Protein AF-0000000080325104 (afdb_homodimer)

Nearest PDB structures (foldseek):
  6w4n-assembly1_F  TM=9.408E-01  e=2.023E-39  Parabacteroides distasonis
  6w4n-assembly1_B  TM=9.327E-01  e=4.659E-39  Parabacteroides distasonis
  5wdl-assembly1_D  TM=9.358E-01  e=3.458E-39  Parabacteroides distasonis ATCC 8503
  3pw3-assembly1_F  TM=9.405E-01  e=6.661E-39  Parabacteroides distasonis ATCC 8503
  3pw3-assembly1_B  TM=9.284E-01  e=1.139E-38  Parabacteroides distasonis ATCC 8503

Sequence (734 aa):
MKRLFMLAVGLGTILSAHAQENPLKTIKSNTVTAVKNQGKSGTCWNYSTTSLVESEELRKGLGEFNLSEMYIVRNIYIEKAKNYILRQGKAQFSEGGLGHDLIRGISLYGAMPQEVFQGVTGEIPDHTGLADTLKAYLDEVLKKRPVAANWLQGFEQILNQKIGNPPANFDYKGKNYTAQTFAKEVLKFDAGDYVNVTSFTHHPYYSSFILEAPDNFSNGSFYNLPLEEMVGLTKTALKDGYTVMWDADMSNENFQQKKGYAILFADTAAAKATVLNPDVREQAYSPELRQQLYENLTTEDDHLMHLIGLEQSASGKYFFKVKNSWGEVGPFKGYIEVSEPYFAINTVSLVVPKAALTKELKKKLGLMKRLFMLAVGLGTILSAHAQENPLKTIKSNTVTAVKNQGKSGTCWNYSTTSLVESEELRKGLGEFNLSEMYIVRNIYIEKAKNYILRQGKAQFSEGGLGHDLIRGISLYGAMPQEVFQGVTGEIPDHTGLADTLKAYLDEVLKKRPVAANWLQGFEQILNQKIGNPPANFDYKGKNYTAQTFAKEVLKFDAGDYVNVTSFTHHPYYSSFILEAPDNFSNGSFYNLPLEEMVGLTKTALKDGYTVMWDADMSNENFQQKKGYAILFADTAAAKATVLNPDVREQAYSPELRQQLYENLTTEDDHLMHLIGLEQSASGKYFFKVKNSWGEVGPFKGYIEVSEPYFAINTVSLVVPKAALTKELKKKLGL

Secondary structure (DSSP, 8-state):
-----------------------SEEEEE-------B--B-S-HHHHHHHHHHHHHHHHTTS----B-HHHHHHHHHHHHHHHHHHTTT-S--SS---HHHHHHHHHHH---BTTT---TTTTS-B-TTHHHHHHHHHHHHTTSSSPPTTHHHHHHHHHHHHT----S-EEETTEEE-HHHIIIIIS---GGGEEEEE--TTS-TTSEEE---TT-TT--EEEE--HHHHHHHHHHHHHTT--EEEEE---STTEEGGGTEE--BSSHHHHT-SS--TT--B----HHHHHHHHHTTSS---EEEEEEEEEE-TT--EEEEEE-SB-S-TTTTTEEEEEHHHHHHHEEEEEEEGGGS-HHHHHHHT-/-----------------------SEEEEE-------B--B-S-HHHHHHHHHHHHHHHHTTS----B-HHHHHHHHHHHHHHHHHHTTT-S--SS---HHHHHHHHHHH---BTTT---TTTTS-B-TTHHHHHHHHHHHHTTSSSPPTTHHHHHHHHHHHHT----S-EEETTEEE-HHHIIIIIS---GGGEEEEE--TTS-TTSEEE---TT-TT--EEEE--HHHHHHHHHHHHHTT--EEEEE---STTEEGGGTEE--BSSHHHHT-SS--TTS-B----HHHHHHHHHTTSS---EEEEEEEEEE-TT--EEEEEE-SB-S-TTTTTEEEEEHHHHHHHEEEEEEEGGGS-HHHHHHHT-

Solvent-accessible surface area (backbone atoms only — not comparable to full-atom values): 39541 Å² total; per-residue (Å²): 132,87,79,79,80,77,80,81,79,78,81,75,77,73,76,70,74,73,72,76,76,74,80,53,44,79,74,31,77,44,75,65,69,79,72,42,37,46,57,54,39,60,43,40,19,43,54,16,33,49,48,39,52,34,21,51,31,42,71,70,66,70,45,88,60,58,67,21,58,49,59,47,51,54,52,47,52,51,51,42,47,54,48,22,57,50,15,69,67,44,42,44,81,63,61,52,52,40,46,67,54,44,46,48,37,36,66,75,58,20,42,51,46,29,90,75,32,44,40,67,60,34,82,50,35,67,45,79,62,45,51,58,52,53,48,51,54,49,56,58,48,67,75,44,80,61,34,61,90,58,53,62,58,57,54,48,50,53,42,36,71,64,41,38,75,76,67,74,58,47,77,57,98,89,39,81,32,35,30,50,53,34,24,47,74,65,63,57,61,57,57,82,47,47,43,39,36,31,59,56,76,94,49,66,65,56,36,69,45,63,57,68,37,50,40,41,64,85,56,55,61,25,38,20,34,53,57,69,54,49,53,48,49,51,53,50,20,22,67,73,59,37,52,30,24,38,28,22,36,58,86,52,88,42,53,29,55,73,65,22,38,24,45,37,58,62,44,76,69,63,71,67,45,83,72,74,62,85,78,57,66,56,45,87,77,48,66,66,55,37,38,52,33,41,74,23,58,68,39,44,84,74,43,35,25,24,37,32,20,36,28,27,34,92,87,64,48,50,26,37,35,29,43,40,47,75,24,68,42,39,80,51,52,16,28,32,39,30,25,53,51,30,48,67,52,26,52,57,37,33,41,36,49,45,84,57,52,51,72,66,56,29,57,60,60,72,99,134,83,83,79,81,80,79,81,80,78,79,74,76,74,75,70,74,71,72,75,76,74,81,54,45,78,76,31,77,45,75,63,69,80,72,42,39,47,57,53,39,60,44,40,20,44,54,16,33,49,48,39,52,35,20,51,30,43,71,71,68,70,44,88,62,58,67,23,57,49,60,47,52,54,52,48,52,51,52,42,47,54,48,21,56,51,14,70,66,43,42,44,79,64,59,53,51,40,45,65,55,42,46,48,35,36,65,75,56,20,42,51,45,30,90,77,33,42,40,68,60,34,82,49,35,66,45,80,64,46,51,60,52,54,48,51,52,51,56,57,49,66,72,43,82,61,34,62,91,57,51,62,57,58,52,47,50,52,41,35,71,65,40,38,75,75,68,74,61,47,76,58,98,90,39,82,30,35,31,48,52,33,24,48,73,64,64,58,62,55,56,83,48,46,42,40,37,31,59,53,75,93,48,66,64,56,34,69,44,63,58,71,37,50,42,40,63,83,55,56,60,26,38,21,32,55,56,69,54,48,54,49,49,52,53,52,20,24,67,72,57,38,52,31,24,36,29,22,35,58,87,51,88,44,52,30,54,73,64,22,36,24,46,39,57,61,44,72,70,63,71,68,44,83,72,73,61,87,79,58,67,57,45,86,78,48,64,66,58,35,38,51,34,40,76,25,58,67,38,43,85,73,42,35,25,24,38,34,19,34,27,26,34,93,87,61,48,50,26,36,33,30,43,41,47,74,23,69,43,38,78,53,52,16,28,32,39,30,25,53,52,30,48,65,53,24,52,56,36,34,39,35,48,45,84,58,52,51,72,67,56,29,57,60,61,73,98

Structure (mmCIF, N/CA/C/O backbone):
data_AF-0000000080325104-model_v1
#
loop_
_entity.id
_entity.type
_entity.pdbx_description
1 polymer Aminopeptidase
#
loop_
_atom_site.group_PDB
_atom_site.id
_atom_site.type_symbol
_atom_site.label_atom_id
_atom_site.label_alt_id
_atom_site.label_comp_id
_atom_site.label_asym_id
_atom_site.label_entity_id
_atom_site.label_seq_id
_atom_site.pdbx_PDB_ins_code
_atom_site.Cartn_x
_atom_site.Cartn_y
_atom_site.Cartn_z
_atom_site.occupancy
_atom_site.B_iso_or_equiv
_atom_site.auth_seq_id
_atom_site.auth_comp_id
_atom_site.auth_asym_id
_atom_site.auth_atom_id
_atom_site.pdbx_PDB_model_num
ATOM 1 N N . MET A 1 1 ? 14.203 89.25 2.984 1 21.77 1 MET A N 1
ATOM 2 C CA . MET A 1 1 ? 12.883 88.625 3.004 1 21.77 1 MET A CA 1
ATOM 3 C C . MET A 1 1 ? 12.953 87.188 3.518 1 21.77 1 MET A C 1
ATOM 5 O O . MET A 1 1 ? 13.453 86.312 2.826 1 21.77 1 MET A O 1
ATOM 9 N N . LYS A 1 2 ? 13.188 87.125 4.836 1 30.17 2 LYS A N 1
ATOM 10 C CA . LYS A 1 2 ? 13.305 85.938 5.664 1 30.17 2 LYS A CA 1
ATOM 11 C C . LYS A 1 2 ? 12.117 85 5.453 1 30.17 2 LYS A C 1
ATOM 13 O O . LYS A 1 2 ? 10.977 85.375 5.766 1 30.17 2 LYS A O 1
ATOM 18 N N . ARG A 1 3 ? 12.07 84.125 4.348 1 36.44 3 ARG A N 1
ATOM 19 C CA . ARG A 1 3 ? 11.008 83.188 3.986 1 36.44 3 ARG A CA 1
ATOM 20 C C . ARG A 1 3 ? 10.656 82.312 5.16 1 36.44 3 ARG A C 1
ATOM 22 O O . ARG A 1 3 ? 11.539 81.75 5.793 1 36.44 3 ARG A O 1
ATOM 29 N N . LEU A 1 4 ? 9.539 82.5 5.883 1 31.44 4 LEU A N 1
ATOM 30 C CA . LEU A 1 4 ? 8.875 81.75 6.949 1 31.44 4 LEU A CA 1
ATOM 31 C C . LEU A 1 4 ? 8.57 80.375 6.504 1 31.44 4 LEU A C 1
ATOM 33 O O . LEU A 1 4 ? 7.836 80.125 5.535 1 31.44 4 LEU A O 1
ATOM 37 N N . PHE A 1 5 ? 9.398 79.375 6.77 1 39.09 5 PHE A N 1
ATOM 38 C CA . PHE A 1 5 ? 9.234 77.938 6.48 1 39.09 5 PHE A CA 1
ATOM 39 C C . PHE A 1 5 ? 8.117 77.375 7.328 1 39.09 5 PHE A C 1
ATOM 41 O O . PHE A 1 5 ? 8.172 77.375 8.562 1 39.09 5 PHE A O 1
ATOM 48 N N . MET A 1 6 ? 6.887 77.438 6.977 1 37.75 6 MET A N 1
ATOM 49 C CA . MET A 1 6 ? 5.734 76.75 7.574 1 37.75 6 MET A CA 1
ATOM 50 C C . MET A 1 6 ? 5.953 75.25 7.637 1 37.75 6 MET A C 1
ATOM 52 O O . MET A 1 6 ? 6.176 74.625 6.613 1 37.75 6 MET A O 1
ATOM 56 N N . LEU A 1 7 ? 6.332 74.75 8.75 1 39.69 7 LEU A N 1
ATOM 57 C CA . LEU A 1 7 ? 6.461 73.312 9.086 1 39.69 7 LEU A CA 1
ATOM 58 C C . LEU A 1 7 ? 5.098 72.625 9.109 1 39.69 7 LEU A C 1
ATOM 60 O O . LEU A 1 7 ? 4.234 73 9.914 1 39.69 7 LEU A O 1
ATOM 64 N N . ALA A 1 8 ? 4.465 72.125 8.008 1 43.66 8 ALA A N 1
ATOM 65 C CA . ALA A 1 8 ? 3.281 71.312 7.922 1 43.66 8 ALA A CA 1
ATOM 66 C C . ALA A 1 8 ? 3.469 70 8.727 1 43.66 8 ALA A C 1
ATOM 68 O O . ALA A 1 8 ? 4.371 69.188 8.445 1 43.66 8 ALA A O 1
ATOM 69 N N . VAL A 1 9 ? 3.049 69.938 9.984 1 39.88 9 VAL A N 1
ATOM 70 C CA . VAL A 1 9 ? 2.994 68.75 10.82 1 39.88 9 VAL A CA 1
ATOM 71 C C . VAL A 1 9 ? 1.982 67.75 10.242 1 39.88 9 VAL A C 1
ATOM 73 O O . VAL A 1 9 ? 0.79 68.062 10.156 1 39.88 9 VAL A O 1
ATOM 76 N N . GLY A 1 10 ? 2.24 66.875 9.273 1 39.75 10 GLY A N 1
ATOM 77 C CA . GLY A 1 10 ? 1.418 65.812 8.773 1 39.75 10 GLY A CA 1
ATOM 78 C C . GLY A 1 10 ? 0.992 64.812 9.859 1 39.75 10 GLY A C 1
ATOM 79 O O . GLY A 1 10 ? 1.835 64.25 10.531 1 39.75 10 GLY A O 1
ATOM 80 N N . LEU A 1 11 ? -0.179 65.062 10.57 1 40.5 11 LEU A N 1
ATOM 81 C CA . LEU A 1 11 ? -0.795 64.125 11.484 1 40.5 11 LEU A CA 1
ATOM 82 C C . LEU A 1 11 ? -1.03 62.781 10.797 1 40.5 11 LEU A C 1
ATOM 84 O O . LEU A 1 11 ? -1.838 62.688 9.867 1 40.5 11 LEU A O 1
ATOM 88 N N . GLY A 1 12 ? -0.079 61.906 10.711 1 38.84 12 GLY A N 1
ATOM 89 C CA . GLY A 1 12 ? -0.267 60.5 10.312 1 38.84 12 GLY A CA 1
ATOM 90 C C . GLY A 1 12 ? -1.29 59.781 11.156 1 38.84 12 GLY A C 1
ATOM 91 O O . GLY A 1 12 ? -1.132 59.688 12.375 1 38.84 12 GLY A O 1
ATOM 92 N N . THR A 1 13 ? -2.562 59.875 10.883 1 38.94 13 THR A N 1
ATOM 93 C CA . THR A 1 13 ? -3.539 58.969 11.484 1 38.94 13 THR A CA 1
ATOM 94 C C . THR A 1 13 ? -3.074 57.531 11.383 1 38.94 13 THR A C 1
ATOM 96 O O . THR A 1 13 ? -2.867 57 10.281 1 38.94 13 THR A O 1
ATOM 99 N N . ILE A 1 14 ? -2.4 57.031 12.328 1 39.03 14 ILE A N 1
ATOM 100 C CA . ILE A 1 14 ? -2.172 55.594 12.445 1 39.03 14 ILE A CA 1
ATOM 101 C C . ILE A 1 14 ? -3.512 54.844 12.484 1 39.03 14 ILE A C 1
ATOM 103 O O . ILE A 1 14 ? -4.297 55.031 13.422 1 39.03 14 ILE A O 1
ATOM 107 N N . LEU A 1 15 ? -4.195 54.625 11.438 1 40.31 15 LEU A N 1
ATOM 108 C CA . LEU A 1 15 ? -5.219 53.562 11.453 1 40.31 15 LEU A CA 1
ATOM 109 C C . LEU A 1 15 ? -4.746 52.344 12.234 1 40.31 15 LEU A C 1
ATOM 111 O O . LEU A 1 15 ? -3.865 51.625 11.773 1 40.31 15 LEU A O 1
ATOM 115 N N . SER A 1 16 ? -4.828 52.469 13.508 1 37.59 16 SER A N 1
ATOM 116 C CA . SER A 1 16 ? -4.68 51.188 14.227 1 37.59 16 SER A CA 1
ATOM 117 C C . SER A 1 16 ? -5.57 50.125 13.633 1 37.59 16 SER A C 1
ATOM 119 O O . SER A 1 16 ? -6.793 50.25 13.586 1 37.59 16 SER A O 1
ATOM 121 N N . ALA A 1 17 ? -5.195 49.438 12.688 1 44.59 17 ALA A N 1
ATOM 122 C CA . ALA A 1 17 ? -5.871 48.156 12.359 1 44.59 17 ALA A CA 1
ATOM 123 C C . ALA A 1 17 ? -6.32 47.438 13.625 1 44.59 17 ALA A C 1
ATOM 125 O O . ALA A 1 17 ? -5.488 47 14.422 1 44.59 17 ALA A O 1
ATOM 126 N N . HIS A 1 18 ? -7.445 47.812 14.258 1 43.34 18 HIS A N 1
ATOM 127 C CA . HIS A 1 18 ? -8.023 47 15.336 1 43.34 18 HIS A CA 1
ATOM 128 C C . HIS A 1 18 ? -7.934 45.5 15.031 1 43.34 18 HIS A C 1
ATOM 130 O O . HIS A 1 18 ? -8.406 45.062 13.984 1 43.34 18 HIS A O 1
ATOM 136 N N . ALA A 1 19 ? -6.895 44.875 15.469 1 50.25 19 ALA A N 1
ATOM 137 C CA . ALA A 1 19 ? -6.863 43.438 15.469 1 50.25 19 ALA A CA 1
ATOM 138 C C . ALA A 1 19 ? -8.242 42.844 15.773 1 50.25 19 ALA A C 1
ATOM 140 O O . ALA A 1 19 ? -8.867 43.188 16.781 1 50.25 19 ALA A O 1
ATOM 141 N N . GLN A 1 20 ? -9.094 42.531 14.852 1 58.25 20 GLN A N 1
ATOM 142 C CA . GLN A 1 20 ? -10.375 41.875 15.094 1 58.25 20 GLN A CA 1
ATOM 143 C C . GLN A 1 20 ? -10.281 40.906 16.266 1 58.25 20 GLN A C 1
ATOM 145 O O . GLN A 1 20 ? -9.367 40.094 16.312 1 58.25 20 GLN A O 1
ATOM 150 N N . GLU A 1 21 ? -10.836 41.281 17.422 1 68.12 21 GLU A N 1
ATOM 151 C CA . GLU A 1 21 ? -10.914 40.375 18.578 1 68.12 21 GLU A CA 1
ATOM 152 C C . GLU A 1 21 ? -11.625 39.094 18.234 1 68.12 21 GLU A C 1
ATOM 154 O O . GLU A 1 21 ? -12.648 39.094 17.547 1 68.12 21 GLU A O 1
ATOM 159 N N . ASN A 1 22 ? -10.977 37.906 18.422 1 79.25 22 ASN A N 1
ATOM 160 C CA . ASN A 1 22 ? -11.586 36.594 18.25 1 79.25 22 ASN A CA 1
ATOM 161 C C . ASN A 1 22 ? -12.719 36.375 19.25 1 79.25 22 ASN A C 1
ATOM 163 O O . ASN A 1 22 ? -12.492 36.344 20.453 1 79.25 22 ASN A O 1
ATOM 167 N N . PRO A 1 23 ? -13.945 36.344 18.75 1 90.06 23 PRO A N 1
ATOM 168 C CA . PRO A 1 23 ? -15.102 36.219 19.641 1 90.06 23 PRO A CA 1
ATOM 169 C C . PRO A 1 23 ? -15.18 34.844 20.297 1 90.06 23 PRO A C 1
ATOM 171 O O . PRO A 1 23 ? -16.062 34.594 21.125 1 90.06 23 PRO A O 1
ATOM 174 N N . LEU A 1 24 ? -14.297 33.938 20.016 1 96.06 24 LEU A N 1
ATOM 175 C CA . LEU A 1 24 ? -14.336 32.594 20.562 1 96.06 24 LEU A CA 1
ATOM 176 C C . LEU A 1 24 ? -13.68 32.531 21.938 1 96.06 24 LEU A C 1
ATOM 178 O O . LEU A 1 24 ? -12.664 33.188 22.172 1 96.06 24 LEU A O 1
ATOM 182 N N . LYS A 1 25 ? -14.297 31.781 22.781 1 96.75 25 LYS A N 1
ATOM 183 C CA . LYS A 1 25 ? -13.688 31.5 24.078 1 96.75 25 LYS A CA 1
ATOM 184 C C . LYS A 1 25 ? -12.703 30.328 23.984 1 96.75 25 LYS A C 1
ATOM 186 O O . LYS A 1 25 ? -13.062 29.25 23.516 1 96.75 25 LYS A O 1
ATOM 191 N N . THR A 1 26 ? -11.523 30.516 24.5 1 97.5 26 THR A N 1
ATOM 192 C CA . THR A 1 26 ? -10.508 29.469 24.438 1 97.5 26 THR A CA 1
ATOM 193 C C . THR A 1 26 ? -10.766 28.422 25.516 1 97.5 26 THR A C 1
ATOM 195 O O . THR A 1 26 ? -10.875 28.75 26.703 1 97.5 26 THR A O 1
ATOM 198 N N . ILE A 1 27 ? -10.93 27.219 25.141 1 97.88 27 ILE A N 1
ATOM 199 C CA . ILE A 1 27 ? -11.008 26.094 26.078 1 97.88 27 ILE A CA 1
ATOM 200 C C . ILE A 1 27 ? -9.609 25.578 26.375 1 97.88 27 ILE A C 1
ATOM 202 O O . ILE A 1 27 ? -9.25 25.375 27.531 1 97.88 27 ILE A O 1
ATOM 206 N N . LYS A 1 28 ? -8.844 25.328 25.391 1 98.31 28 LYS A N 1
ATOM 207 C CA . LYS A 1 28 ? -7.461 24.875 25.484 1 98.31 28 LYS A CA 1
ATOM 208 C C . LYS A 1 28 ? -6.629 25.375 24.312 1 98.31 28 LYS A C 1
ATOM 210 O O . LYS A 1 28 ? -7.09 25.359 23.172 1 98.31 28 LYS A O 1
ATOM 215 N N . SER A 1 29 ? -5.504 25.891 24.562 1 98.06 29 SER A N 1
ATOM 216 C CA . SER A 1 29 ? -4.477 26.25 23.594 1 98.06 29 SER A CA 1
ATOM 217 C C . SER A 1 29 ? -3.137 25.609 23.953 1 98.06 29 SER A C 1
ATOM 219 O O . SER A 1 29 ? -2.49 26 24.922 1 98.06 29 SER A O 1
ATOM 221 N N . ASN A 1 30 ? -2.781 24.641 23.188 1 98.69 30 ASN A N 1
ATOM 222 C CA . ASN A 1 30 ? -1.56 23.906 23.5 1 98.69 30 ASN A CA 1
ATOM 223 C C . ASN A 1 30 ? -0.328 24.609 22.922 1 98.69 30 ASN A C 1
ATOM 225 O O . ASN A 1 30 ? -0.425 25.359 21.953 1 98.69 30 ASN A O 1
ATOM 229 N N . THR A 1 31 ? 0.782 24.438 23.547 1 97.31 31 THR A N 1
ATOM 230 C CA . THR A 1 31 ? 2.025 25.078 23.141 1 97.31 31 THR A CA 1
ATOM 231 C C . THR A 1 31 ? 2.508 24.516 21.797 1 97.31 31 THR A C 1
ATOM 233 O O . THR A 1 31 ? 2.514 23.312 21.594 1 97.31 31 THR A O 1
ATOM 236 N N . VAL A 1 32 ? 2.844 25.406 20.906 1 98 32 VAL A N 1
ATOM 237 C CA . VAL A 1 32 ? 3.361 25.047 19.578 1 98 32 VAL A CA 1
ATOM 238 C C . VAL A 1 32 ? 4.523 25.969 19.219 1 98 32 VAL A C 1
ATOM 240 O O . VAL A 1 32 ? 4.699 27.016 19.828 1 98 32 VAL A O 1
ATOM 243 N N . THR A 1 33 ? 5.309 25.547 18.344 1 98 33 THR A N 1
ATOM 244 C CA . THR A 1 33 ? 6.383 26.375 17.812 1 98 33 THR A CA 1
ATOM 245 C C . THR A 1 33 ? 5.836 27.391 16.812 1 98 33 THR A C 1
ATOM 247 O O . THR A 1 33 ? 4.645 27.391 16.5 1 98 33 THR A O 1
ATOM 250 N N . ALA A 1 34 ? 6.648 28.234 16.344 1 96.75 34 ALA A N 1
ATOM 251 C CA . ALA A 1 34 ? 6.254 29.375 15.516 1 96.75 34 ALA A CA 1
ATOM 252 C C . ALA A 1 34 ? 5.602 28.906 14.211 1 96.75 34 ALA A C 1
ATOM 254 O O . ALA A 1 34 ? 5.895 27.812 13.719 1 96.75 34 ALA A O 1
ATOM 255 N N . VAL A 1 35 ? 4.73 29.734 13.664 1 98.06 35 VAL A N 1
ATOM 256 C CA . VAL A 1 35 ? 4.152 29.5 12.344 1 98.06 35 VAL A CA 1
ATOM 257 C C . VAL A 1 35 ? 5.254 29.547 11.289 1 98.06 35 VAL A C 1
ATOM 259 O O . VAL A 1 35 ? 6.086 30.453 11.273 1 98.06 35 VAL A O 1
ATOM 262 N N . LYS A 1 36 ? 5.219 28.531 10.492 1 96.38 36 LYS A N 1
ATOM 263 C CA . LYS A 1 36 ? 6.215 28.422 9.422 1 96.38 36 LYS A CA 1
ATOM 264 C C . LYS A 1 36 ? 5.578 28.656 8.055 1 96.38 36 LYS A C 1
ATOM 266 O O . LYS A 1 36 ? 4.359 28.812 7.949 1 96.38 36 LYS A O 1
ATOM 271 N N . ASN A 1 37 ? 6.402 28.812 7.059 1 96.94 37 ASN A N 1
ATOM 272 C CA . ASN A 1 37 ? 5.957 29.031 5.688 1 96.94 37 ASN A CA 1
ATOM 273 C C . ASN A 1 37 ? 6.547 28 4.73 1 96.94 37 ASN A C 1
ATOM 275 O O . ASN A 1 37 ? 7.746 28.031 4.445 1 96.94 37 ASN A O 1
ATOM 279 N N . GLN A 1 38 ? 5.703 27.141 4.117 1 96.75 38 GLN A N 1
ATOM 280 C CA . GLN A 1 38 ? 6.152 26.062 3.256 1 96.75 38 GLN A CA 1
ATOM 281 C C . GLN A 1 38 ? 6.492 26.562 1.858 1 96.75 38 GLN A C 1
ATOM 283 O O . GLN A 1 38 ? 7.016 25.812 1.03 1 96.75 38 GLN A O 1
ATOM 288 N N . GLY A 1 39 ? 6.184 27.844 1.626 1 95.75 39 GLY A N 1
ATOM 289 C CA . GLY A 1 39 ? 6.539 28.438 0.342 1 95.75 39 GLY A CA 1
ATOM 290 C C . GLY A 1 39 ? 5.918 27.703 -0.836 1 95.75 39 GLY A C 1
ATOM 291 O O . GLY A 1 39 ? 4.758 27.297 -0.776 1 95.75 39 GLY A O 1
ATOM 292 N N . LYS A 1 40 ? 6.676 27.75 -1.918 1 95.12 40 LYS A N 1
ATOM 293 C CA . LYS A 1 40 ? 6.211 27.062 -3.123 1 95.12 40 LYS A CA 1
ATOM 294 C C . LYS A 1 40 ? 6.66 25.609 -3.137 1 95.12 40 LYS A C 1
ATOM 296 O O . LYS A 1 40 ? 7.438 25.203 -4.004 1 95.12 40 LYS A O 1
ATOM 301 N N . SER A 1 41 ? 6.188 24.906 -2.172 1 94.81 41 SER A N 1
ATOM 302 C CA . SER A 1 41 ? 6.473 23.469 -2.055 1 94.81 41 SER A CA 1
ATOM 303 C C . SER A 1 41 ? 5.219 22.688 -1.671 1 94.81 41 SER A C 1
ATOM 305 O O . SER A 1 41 ? 4.422 23.156 -0.853 1 94.81 41 SER A O 1
ATOM 307 N N . GLY A 1 42 ? 4.891 21.672 -2.359 1 95.56 42 GLY A N 1
ATOM 308 C CA . GLY A 1 42 ? 3.771 20.797 -2.039 1 95.56 42 GLY A CA 1
ATOM 309 C C . GLY A 1 42 ? 4.051 19.875 -0.87 1 95.56 42 GLY A C 1
ATOM 310 O O . GLY A 1 42 ? 3.797 18.672 -0.949 1 95.56 42 GLY A O 1
ATOM 311 N N . THR A 1 43 ? 4.691 20.438 0.229 1 97.31 43 THR A N 1
ATOM 312 C CA . THR A 1 43 ? 5.152 19.594 1.329 1 97.31 43 THR A CA 1
ATOM 313 C C . THR A 1 43 ? 4.43 19.969 2.625 1 97.31 43 THR A C 1
ATOM 315 O O . THR A 1 43 ? 5.027 19.922 3.703 1 97.31 43 THR A O 1
ATOM 318 N N . CYS A 1 44 ? 3.154 20.344 2.566 1 98.12 44 CYS A N 1
ATOM 319 C CA . CYS A 1 44 ? 2.344 20.641 3.742 1 98.12 44 CYS A CA 1
ATOM 320 C C . CYS A 1 44 ? 2.33 19.469 4.711 1 98.12 44 CYS A C 1
ATOM 322 O O . CYS A 1 44 ? 2.254 19.656 5.926 1 98.12 44 CYS A O 1
ATOM 324 N N . TRP A 1 45 ? 2.414 18.234 4.188 1 98.62 45 TRP A N 1
ATOM 325 C CA . TRP A 1 45 ? 2.453 17.031 5.004 1 98.62 45 TRP A CA 1
ATOM 326 C C . TRP A 1 45 ? 3.666 17.047 5.93 1 98.62 45 TRP A C 1
ATOM 328 O O . TRP A 1 45 ? 3.574 16.625 7.09 1 98.62 45 TRP A O 1
ATOM 338 N N . ASN A 1 46 ? 4.707 17.562 5.453 1 98.31 46 ASN A N 1
ATOM 339 C CA . ASN A 1 46 ? 5.957 17.641 6.203 1 98.31 46 ASN A CA 1
ATOM 340 C C . ASN A 1 46 ? 5.91 18.734 7.266 1 98.31 46 ASN A C 1
ATOM 342 O O . ASN A 1 46 ? 6.281 18.516 8.414 1 98.31 46 ASN A O 1
ATOM 346 N N . TYR A 1 47 ? 5.406 19.922 6.965 1 98.44 47 TYR A N 1
ATOM 347 C CA . TYR A 1 47 ? 5.363 21.047 7.887 1 98.44 47 TYR A CA 1
ATOM 348 C C . TYR A 1 47 ? 4.375 20.781 9.023 1 98.44 47 TYR A C 1
ATOM 350 O O . TYR A 1 47 ? 4.672 21.062 10.188 1 98.44 47 TYR A O 1
ATOM 358 N N . SER A 1 48 ? 3.266 20.266 8.672 1 98.81 48 SER A N 1
ATOM 359 C CA . SER A 1 48 ? 2.23 20.016 9.672 1 98.81 48 SER A CA 1
ATOM 360 C C . SER A 1 48 ? 2.674 18.953 10.672 1 98.81 48 SER A C 1
ATOM 362 O O . SER A 1 48 ? 2.531 19.141 11.883 1 98.81 48 SER A O 1
ATOM 364 N N . THR A 1 49 ? 3.229 17.891 10.18 1 98.88 49 THR A N 1
ATOM 365 C CA . THR A 1 49 ? 3.59 16.797 11.07 1 98.88 49 THR A CA 1
ATOM 366 C C . THR A 1 49 ? 4.863 17.125 11.844 1 98.88 49 THR A C 1
ATOM 368 O O . THR A 1 49 ? 5.02 16.719 12.992 1 98.88 49 THR A O 1
ATOM 371 N N . THR A 1 50 ? 5.777 17.875 11.234 1 98.81 50 THR A N 1
ATOM 372 C CA . THR A 1 50 ? 6.91 18.391 11.992 1 98.81 50 THR A CA 1
ATOM 373 C C . THR A 1 50 ? 6.434 19.25 13.164 1 98.81 50 THR A C 1
ATOM 375 O O . THR A 1 50 ? 6.934 19.109 14.281 1 98.81 50 THR A O 1
ATOM 378 N N . SER A 1 51 ? 5.465 20.109 12.875 1 98.88 51 SER A N 1
ATOM 379 C CA . SER A 1 51 ? 4.867 20.938 13.922 1 98.88 51 SER A CA 1
ATOM 380 C C . SER A 1 51 ? 4.305 20.062 15.047 1 98.88 51 SER A C 1
ATOM 382 O O . SER A 1 51 ? 4.477 20.391 16.219 1 98.88 51 SER A O 1
ATOM 384 N N . LEU A 1 52 ? 3.67 18.984 14.734 1 98.94 52 LEU A N 1
ATOM 385 C CA . LEU A 1 52 ? 3.143 18.031 15.719 1 98.94 52 LEU A CA 1
ATOM 386 C C . LEU A 1 52 ? 4.262 17.469 16.578 1 98.94 52 LEU A C 1
ATOM 388 O O . LEU A 1 52 ? 4.156 17.453 17.812 1 98.94 52 LEU A O 1
ATOM 392 N N . VAL A 1 53 ? 5.348 17.016 15.938 1 98.88 53 VAL A N 1
ATOM 393 C CA . VAL A 1 53 ? 6.465 16.406 16.656 1 98.88 53 VAL A CA 1
ATOM 394 C C . VAL A 1 53 ? 7.105 17.438 17.578 1 98.88 53 VAL A C 1
ATOM 396 O O . VAL A 1 53 ? 7.383 17.125 18.75 1 98.88 53 VAL A O 1
ATOM 399 N N . GLU A 1 54 ? 7.285 18.672 17.094 1 98.88 54 GLU A N 1
ATOM 400 C CA . GLU A 1 54 ? 7.852 19.734 17.922 1 98.88 54 GLU A CA 1
ATOM 401 C C . GLU A 1 54 ? 6.965 20.016 19.141 1 98.88 54 GLU A C 1
ATOM 403 O O . GLU A 1 54 ? 7.465 20.234 20.234 1 98.88 54 GLU A O 1
ATOM 408 N N . SER A 1 55 ? 5.699 20.031 18.891 1 98.75 55 SER A N 1
ATOM 409 C CA . SER A 1 55 ? 4.77 20.266 19.984 1 98.75 55 SER A CA 1
ATOM 410 C C . SER A 1 55 ? 4.828 19.141 21.016 1 98.75 55 SER A C 1
ATOM 412 O O . SER A 1 55 ? 4.711 19.391 22.219 1 98.75 55 SER A O 1
ATOM 414 N N . GLU A 1 56 ? 4.938 17.891 20.562 1 98.38 56 GLU A N 1
ATOM 415 C CA . GLU A 1 56 ? 5.07 16.766 21.484 1 98.38 56 GLU A CA 1
ATOM 416 C C . GLU A 1 56 ? 6.34 16.891 22.328 1 98.38 56 GLU A C 1
ATOM 418 O O . GLU A 1 56 ? 6.336 16.562 23.516 1 98.38 56 GLU A O 1
ATOM 423 N N . GLU A 1 57 ? 7.414 17.391 21.719 1 98.06 57 GLU A N 1
ATOM 424 C CA . GLU A 1 57 ? 8.656 17.609 22.453 1 98.06 57 GLU A CA 1
ATOM 425 C C . GLU A 1 57 ? 8.484 18.672 23.531 1 98.06 57 GLU A C 1
ATOM 427 O O . GLU A 1 57 ? 8.992 18.531 24.641 1 98.06 57 GLU A O 1
ATOM 432 N N . LEU A 1 58 ? 7.793 19.719 23.156 1 98.19 58 LEU A N 1
ATOM 433 C CA . LEU A 1 58 ? 7.469 20.766 24.125 1 98.19 58 LEU A CA 1
ATOM 434 C C . LEU A 1 58 ? 6.641 20.203 25.266 1 98.19 58 LEU A C 1
ATOM 436 O O . LEU A 1 58 ? 6.941 20.453 26.438 1 98.19 58 LEU A O 1
ATOM 440 N N . ARG A 1 59 ? 5.68 19.438 24.922 1 97.94 59 ARG A N 1
ATOM 441 C CA . ARG A 1 59 ? 4.766 18.891 25.922 1 97.94 59 ARG A CA 1
ATOM 442 C C . ARG A 1 59 ? 5.508 17.984 26.891 1 97.94 59 ARG A C 1
ATOM 444 O O . ARG A 1 59 ? 5.203 17.969 28.094 1 97.94 59 ARG A O 1
ATOM 451 N N . LYS A 1 60 ? 6.508 17.281 26.391 1 97.19 60 LYS A N 1
ATOM 452 C CA . LYS A 1 60 ? 7.277 16.328 27.203 1 97.19 60 LYS A CA 1
ATOM 453 C C . LYS A 1 60 ? 8.359 17.047 28 1 97.19 60 LYS A C 1
ATOM 455 O O . LYS A 1 60 ? 9.078 16.422 28.781 1 97.19 60 LYS A O 1
ATOM 460 N N . GLY A 1 61 ? 8.516 18.297 27.766 1 97.31 61 GLY A N 1
ATOM 461 C CA . GLY A 1 61 ? 9.508 19.078 28.5 1 97.31 61 GLY A CA 1
ATOM 462 C C . GLY A 1 61 ? 10.922 18.875 27.969 1 97.31 61 GLY A C 1
ATOM 463 O O . GLY A 1 61 ? 11.891 19.094 28.703 1 97.31 61 GLY A O 1
ATOM 464 N N . LEU A 1 62 ? 11.016 18.484 26.703 1 96.88 62 LEU A N 1
ATOM 465 C CA . LEU A 1 62 ? 12.328 18.172 26.156 1 96.88 62 LEU A CA 1
ATOM 466 C C . LEU A 1 62 ? 12.961 19.406 25.516 1 96.88 62 LEU A C 1
ATOM 468 O O . LEU A 1 62 ? 14.148 19.406 25.188 1 96.88 62 LEU A O 1
ATOM 472 N N . GLY A 1 63 ? 12.164 20.484 25.406 1 95.69 63 GLY A N 1
ATOM 473 C CA . GLY A 1 63 ? 12.664 21.734 24.859 1 95.69 63 GLY A CA 1
ATOM 474 C C . GLY A 1 63 ? 11.969 22.125 23.562 1 95.69 63 GLY A C 1
ATOM 475 O O . GLY A 1 63 ? 11.102 21.406 23.078 1 95.69 63 GLY A O 1
ATOM 476 N N . G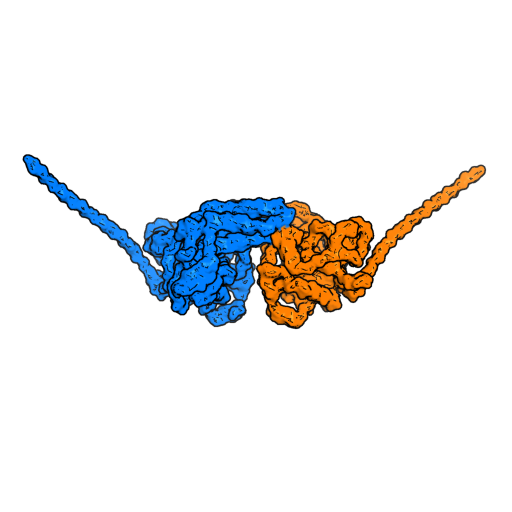LU A 1 64 ? 12.305 23.312 23.141 1 97.38 64 GLU A N 1
ATOM 477 C CA . GLU A 1 64 ? 11.781 23.844 21.891 1 97.38 64 GLU A CA 1
ATOM 478 C C . GLU A 1 64 ? 12.711 23.516 20.719 1 97.38 64 GLU A C 1
ATOM 480 O O . GLU A 1 64 ? 13.914 23.812 20.781 1 97.38 64 GLU A O 1
ATOM 485 N N . PHE A 1 65 ? 12.18 22.891 19.797 1 98 65 PHE A N 1
ATOM 486 C CA . PHE A 1 65 ? 12.969 22.516 18.625 1 98 65 PHE A CA 1
ATOM 487 C C . PHE A 1 65 ? 12.445 23.188 17.375 1 98 65 PHE A C 1
ATOM 489 O O . PHE A 1 65 ? 11.25 23.484 17.266 1 98 65 PHE A O 1
ATOM 496 N N . ASN A 1 66 ? 13.297 23.531 16.516 1 97.25 66 ASN A N 1
ATOM 497 C CA . ASN A 1 66 ? 13.055 23.938 15.133 1 97.25 66 ASN A CA 1
ATOM 498 C C . ASN A 1 66 ? 13.727 22.984 14.148 1 97.25 66 ASN A C 1
ATOM 500 O O . ASN A 1 66 ? 14.891 23.172 13.797 1 97.25 66 ASN A O 1
ATOM 504 N N . LEU A 1 67 ? 12.93 22 13.68 1 98 67 LEU A N 1
ATOM 505 C CA . LEU A 1 67 ? 13.492 20.906 12.898 1 98 67 LEU A CA 1
ATOM 506 C C . LEU A 1 67 ? 13.523 21.266 11.414 1 98 67 LEU A C 1
ATOM 508 O O . LEU A 1 67 ? 12.695 22.047 10.945 1 98 67 LEU A O 1
ATOM 512 N N . SER A 1 68 ? 14.43 20.656 10.727 1 97.25 68 SER A N 1
ATOM 513 C CA . SER A 1 68 ? 14.594 20.875 9.297 1 97.25 68 SER A CA 1
ATOM 514 C C . SER A 1 68 ? 13.539 20.109 8.5 1 97.25 68 SER A C 1
ATOM 516 O O . SER A 1 68 ? 13.594 18.891 8.422 1 97.25 68 SER A O 1
ATOM 518 N N . GLU A 1 69 ? 12.648 20.828 7.891 1 96.94 69 GLU A N 1
ATOM 519 C CA . GLU A 1 69 ? 11.68 20.203 6.992 1 96.94 69 GLU A CA 1
ATOM 520 C C . GLU A 1 69 ? 12.367 19.641 5.75 1 96.94 69 GLU A C 1
ATOM 522 O O . GLU A 1 69 ? 12.039 18.547 5.293 1 96.94 69 GLU A O 1
ATOM 527 N N . MET A 1 70 ? 13.359 20.281 5.266 1 96.81 70 MET A N 1
ATOM 528 C CA . MET A 1 70 ? 13.992 19.906 4 1 96.81 70 MET A CA 1
ATOM 529 C C . MET A 1 70 ? 14.766 18.609 4.137 1 96.81 70 MET A C 1
ATOM 531 O O . MET A 1 70 ? 14.883 17.844 3.176 1 96.81 70 MET A O 1
ATOM 535 N N . TYR A 1 71 ? 15.297 18.359 5.367 1 97.88 71 TYR A N 1
ATOM 536 C CA . TYR A 1 71 ? 16 17.094 5.566 1 97.88 71 TYR A CA 1
ATOM 537 C C . TYR A 1 71 ? 15.07 15.914 5.32 1 97.88 71 TYR A C 1
ATOM 539 O O . TYR A 1 71 ? 15.43 14.969 4.605 1 97.88 71 TYR A O 1
ATOM 547 N N . ILE A 1 72 ? 13.883 16 5.836 1 98.19 72 ILE A N 1
ATOM 548 C CA . ILE A 1 72 ? 12.938 14.898 5.707 1 98.19 72 ILE A CA 1
ATOM 549 C C . ILE A 1 72 ? 12.359 14.883 4.289 1 98.19 72 ILE A C 1
ATOM 551 O O . ILE A 1 72 ? 12.219 13.812 3.689 1 98.19 72 ILE A O 1
ATOM 555 N N . VAL A 1 73 ? 12.055 16.031 3.727 1 97.94 73 VAL A N 1
ATOM 556 C CA . VAL A 1 73 ? 11.531 16.109 2.367 1 97.94 73 VAL A CA 1
ATOM 557 C C . VAL A 1 73 ? 12.492 15.414 1.401 1 97.94 73 VAL A C 1
ATOM 559 O O . VAL A 1 73 ? 12.078 14.594 0.582 1 97.94 73 VAL A O 1
ATOM 562 N N . ARG A 1 74 ? 13.758 15.766 1.526 1 98 74 ARG A N 1
ATOM 563 C CA . ARG A 1 74 ? 14.789 15.172 0.678 1 98 74 ARG A CA 1
ATOM 564 C C . ARG A 1 74 ? 14.766 13.656 0.764 1 98 74 ARG A C 1
ATOM 566 O O . ARG A 1 74 ? 14.781 12.969 -0.26 1 98 74 ARG A O 1
ATOM 573 N N . ASN A 1 75 ? 14.719 13.156 1.96 1 98.31 75 ASN A N 1
ATOM 574 C CA . ASN A 1 75 ? 14.766 11.719 2.176 1 98.31 75 ASN A CA 1
ATOM 575 C C . ASN A 1 75 ? 13.484 11.039 1.699 1 98.31 75 ASN A C 1
ATOM 577 O O . ASN A 1 75 ? 13.523 9.898 1.222 1 98.31 75 ASN A O 1
ATOM 581 N N . ILE A 1 76 ? 12.367 11.68 1.803 1 98.5 76 ILE A N 1
ATOM 582 C CA . ILE A 1 76 ? 11.109 11.094 1.343 1 98.5 76 ILE A CA 1
ATOM 583 C C . ILE A 1 76 ? 11.086 11.055 -0.184 1 98.5 76 ILE A C 1
ATOM 585 O O . ILE A 1 76 ? 10.555 10.109 -0.777 1 98.5 76 ILE A O 1
ATOM 589 N N . TYR A 1 77 ? 11.695 12.078 -0.854 1 98.75 77 TYR A N 1
ATOM 590 C CA . TYR A 1 77 ? 11.852 11.984 -2.301 1 98.75 77 TYR A CA 1
ATOM 591 C C . TYR A 1 77 ? 12.648 10.742 -2.686 1 98.75 77 TYR A C 1
ATOM 593 O O . TYR A 1 77 ? 12.336 10.086 -3.682 1 98.75 77 TYR A O 1
ATOM 601 N N . ILE A 1 78 ? 13.656 10.414 -1.906 1 98.62 78 ILE A N 1
ATOM 602 C CA . ILE A 1 78 ? 14.461 9.234 -2.16 1 98.62 78 ILE A CA 1
ATOM 603 C C . ILE A 1 78 ? 13.609 7.977 -1.998 1 98.62 78 ILE A C 1
ATOM 605 O O . ILE A 1 78 ? 13.664 7.07 -2.834 1 98.62 78 ILE A O 1
ATOM 609 N N . GLU A 1 79 ? 12.805 7.941 -0.94 1 98.19 79 GLU A N 1
ATOM 610 C CA . GLU A 1 79 ? 11.898 6.812 -0.732 1 98.19 79 GLU A CA 1
ATOM 611 C C . GLU A 1 79 ? 10.914 6.676 -1.888 1 98.19 79 GLU A C 1
ATOM 613 O O . GLU A 1 79 ? 10.633 5.566 -2.342 1 98.19 79 GLU A O 1
ATOM 618 N N . LYS A 1 80 ? 10.391 7.781 -2.336 1 98.56 80 LYS A N 1
ATOM 619 C CA . LYS A 1 80 ? 9.477 7.781 -3.475 1 98.56 80 LYS A CA 1
ATOM 620 C C . LYS A 1 80 ? 10.156 7.227 -4.723 1 98.56 80 LYS A C 1
ATOM 622 O O . LYS A 1 80 ? 9.539 6.477 -5.488 1 98.56 80 LYS A O 1
ATOM 627 N N . ALA A 1 81 ? 11.367 7.609 -4.91 1 98.75 81 ALA A N 1
ATOM 628 C CA . ALA A 1 81 ? 12.109 7.176 -6.086 1 98.75 81 ALA A CA 1
ATOM 629 C C . ALA A 1 81 ? 12.328 5.668 -6.074 1 98.75 81 ALA A C 1
ATOM 631 O O . ALA A 1 81 ? 12.109 4.996 -7.09 1 98.75 81 ALA A O 1
ATOM 632 N N . LYS A 1 82 ? 12.758 5.199 -4.934 1 97.94 82 LYS A N 1
ATOM 633 C CA . LYS A 1 82 ? 12.969 3.758 -4.805 1 97.94 82 LYS A CA 1
ATOM 634 C C . LYS A 1 82 ? 11.672 2.992 -5.078 1 97.94 82 LYS A C 1
ATOM 636 O O . LYS A 1 82 ? 11.68 2.002 -5.812 1 97.94 82 LYS A O 1
ATOM 641 N N . ASN A 1 83 ? 10.602 3.439 -4.527 1 97.62 83 ASN A N 1
ATOM 642 C CA . ASN A 1 83 ? 9.297 2.816 -4.746 1 97.62 83 ASN A CA 1
ATOM 643 C C . ASN A 1 83 ? 8.883 2.896 -6.215 1 97.62 83 ASN A C 1
ATOM 645 O O . ASN A 1 83 ? 8.367 1.925 -6.77 1 97.62 83 ASN A O 1
ATOM 649 N N . TYR A 1 84 ? 9.109 4.047 -6.789 1 98.5 84 TYR A N 1
ATOM 650 C CA . TYR A 1 84 ? 8.75 4.293 -8.18 1 98.5 84 TYR A CA 1
ATOM 651 C C . TYR A 1 84 ? 9.516 3.359 -9.109 1 98.5 84 TYR A C 1
ATOM 653 O O . TYR A 1 84 ? 8.938 2.787 -10.039 1 98.5 84 TYR A O 1
ATOM 661 N N . ILE A 1 85 ? 10.789 3.168 -8.844 1 98.5 85 ILE A N 1
ATOM 662 C CA . ILE A 1 85 ? 11.617 2.307 -9.68 1 98.5 85 ILE A CA 1
ATOM 663 C C . ILE A 1 85 ? 11.18 0.854 -9.523 1 98.5 85 ILE A C 1
ATOM 665 O O . ILE A 1 85 ? 10.914 0.166 -10.508 1 98.5 85 ILE A O 1
ATOM 669 N N . LEU A 1 86 ? 11 0.406 -8.328 1 97.69 86 LEU A N 1
ATOM 670 C CA . LEU A 1 86 ? 10.664 -0.995 -8.094 1 97.69 86 LEU A CA 1
ATOM 671 C C . LEU A 1 86 ? 9.266 -1.31 -8.602 1 97.69 86 LEU A C 1
ATOM 673 O O . LEU A 1 86 ? 8.984 -2.438 -9.016 1 97.69 86 LEU A O 1
ATOM 677 N N . ARG A 1 87 ? 8.414 -0.315 -8.664 1 97.81 87 ARG A N 1
ATOM 678 C CA . ARG A 1 87 ? 7.078 -0.508 -9.211 1 97.81 87 ARG A CA 1
ATOM 679 C C . ARG A 1 87 ? 7.039 -0.168 -10.695 1 97.81 87 ARG A C 1
ATOM 681 O O . ARG A 1 87 ? 5.965 -0.084 -11.289 1 97.81 87 ARG A O 1
ATOM 688 N N . GLN A 1 88 ? 8.25 0.085 -11.25 1 97.56 88 GLN A N 1
ATOM 689 C CA . GLN A 1 88 ? 8.453 0.227 -12.688 1 97.56 88 GLN A CA 1
ATOM 690 C C . GLN A 1 88 ? 7.641 1.389 -13.242 1 97.56 88 GLN A C 1
ATOM 692 O O . GLN A 1 88 ? 7.008 1.261 -14.297 1 97.56 88 GLN A O 1
ATOM 697 N N . GLY A 1 89 ? 7.496 2.418 -12.5 1 97.5 89 GLY A N 1
ATOM 698 C CA . GLY A 1 89 ? 6.848 3.643 -12.938 1 97.5 89 GLY A CA 1
ATOM 699 C C . GLY A 1 89 ? 5.352 3.645 -12.695 1 97.5 89 GLY A C 1
ATOM 700 O O . GLY A 1 89 ? 4.648 4.562 -13.133 1 97.5 89 GLY A O 1
ATOM 701 N N . LYS A 1 90 ? 4.855 2.596 -11.969 1 96.62 90 LYS A N 1
ATOM 702 C CA . LYS A 1 90 ? 3.414 2.459 -11.781 1 96.62 90 LYS A CA 1
ATOM 703 C C . LYS A 1 90 ? 2.99 2.918 -10.391 1 96.62 90 LYS A C 1
ATOM 705 O O . LYS A 1 90 ? 1.931 2.525 -9.898 1 96.62 90 LYS A O 1
ATOM 710 N N . ALA A 1 91 ? 3.781 3.725 -9.719 1 96.25 91 ALA A N 1
ATOM 711 C CA . ALA A 1 91 ? 3.477 4.352 -8.438 1 96.25 91 ALA A CA 1
ATOM 712 C C . ALA A 1 91 ? 3.404 5.871 -8.57 1 96.25 91 ALA A C 1
ATOM 714 O O . ALA A 1 91 ? 3.986 6.445 -9.492 1 96.25 91 ALA A O 1
ATOM 715 N N . GLN A 1 92 ? 2.639 6.473 -7.668 1 96.75 92 GLN A N 1
ATOM 716 C CA . GLN A 1 92 ? 2.539 7.93 -7.641 1 96.75 92 GLN A CA 1
ATOM 717 C C . GLN A 1 92 ? 3.877 8.562 -7.273 1 96.75 92 GLN A C 1
ATOM 719 O O . GLN A 1 92 ? 4.555 8.109 -6.352 1 96.75 92 GLN A O 1
ATOM 724 N N . PHE A 1 93 ? 4.375 9.508 -8.094 1 98.12 93 PHE A N 1
ATOM 725 C CA . PHE A 1 93 ? 5.535 10.328 -7.77 1 98.12 93 PHE A CA 1
ATOM 726 C C . PHE A 1 93 ? 5.176 11.805 -7.809 1 98.12 93 PHE A C 1
ATOM 728 O O . PHE A 1 93 ? 4.812 12.336 -8.859 1 98.12 93 PHE A O 1
ATOM 735 N N . SER A 1 94 ? 5.137 12.438 -6.691 1 96.88 94 SER A N 1
ATOM 736 C CA . SER A 1 94 ? 4.773 13.844 -6.555 1 96.88 94 SER A CA 1
ATOM 737 C C . SER A 1 94 ? 5.402 14.461 -5.312 1 96.88 94 SER A C 1
ATOM 739 O O . SER A 1 94 ? 6.121 13.781 -4.57 1 96.88 94 SER A O 1
ATOM 741 N N . GLU A 1 95 ? 5.156 15.719 -5.148 1 96.88 95 GLU A N 1
ATOM 742 C CA . GLU A 1 95 ? 5.66 16.422 -3.973 1 96.88 95 GLU A CA 1
ATOM 743 C C . GLU A 1 95 ? 4.844 16.078 -2.73 1 96.88 95 GLU A C 1
ATOM 745 O O . GLU A 1 95 ? 5.32 16.234 -1.604 1 96.88 95 GLU A O 1
ATOM 750 N N . GLY A 1 96 ? 3.684 15.578 -2.945 1 97.06 96 GLY A N 1
ATOM 751 C CA . GLY A 1 96 ? 2.752 15.375 -1.849 1 97.06 96 GLY A CA 1
ATOM 752 C C . GLY A 1 96 ? 3.09 14.164 -1.001 1 97.06 96 GLY A C 1
ATOM 753 O O . GLY A 1 96 ? 3.834 13.281 -1.437 1 97.06 96 GLY A O 1
ATOM 754 N N . GLY A 1 97 ? 2.576 14.07 0.149 1 97.75 97 GLY A N 1
ATOM 755 C CA . GLY A 1 97 ? 2.645 13.008 1.138 1 97.75 97 GLY A CA 1
ATOM 756 C C . GLY A 1 97 ? 1.564 13.109 2.199 1 97.75 97 GLY A C 1
ATOM 757 O O . GLY A 1 97 ? 0.629 13.898 2.066 1 97.75 97 GLY A O 1
ATOM 758 N N . LEU A 1 98 ? 1.668 12.234 3.088 1 98.56 98 LEU A N 1
ATOM 759 C CA . LEU A 1 98 ? 0.773 12.273 4.238 1 98.56 98 LEU A CA 1
ATOM 760 C C . LEU A 1 98 ? 1.564 12.375 5.539 1 98.56 98 LEU A C 1
ATOM 762 O O . LEU A 1 98 ? 2.795 12.305 5.531 1 98.56 98 LEU A O 1
ATOM 766 N N . GLY A 1 99 ? 0.857 12.602 6.59 1 98.75 99 GLY A N 1
ATOM 767 C CA . GLY A 1 99 ? 1.515 12.828 7.867 1 98.75 99 GLY A CA 1
ATOM 768 C C . GLY A 1 99 ? 2.408 11.68 8.289 1 98.75 99 GLY A C 1
ATOM 769 O O . GLY A 1 99 ? 3.496 11.898 8.828 1 98.75 99 GLY A O 1
ATOM 770 N N . HIS A 1 100 ? 1.987 10.445 8.047 1 98.62 100 HIS A N 1
ATOM 771 C CA . HIS A 1 100 ? 2.744 9.281 8.484 1 98.62 100 HIS A CA 1
ATOM 772 C C . HIS A 1 100 ? 4.082 9.18 7.758 1 98.62 100 HIS A C 1
ATOM 774 O O . HIS A 1 100 ? 4.992 8.492 8.219 1 98.62 100 HIS A O 1
ATOM 780 N N . ASP A 1 101 ? 4.203 9.859 6.617 1 98.62 101 ASP A N 1
ATOM 781 C CA . ASP A 1 101 ? 5.465 9.828 5.883 1 98.62 101 ASP A CA 1
ATOM 782 C C . ASP A 1 101 ? 6.57 10.531 6.664 1 98.62 101 ASP A C 1
ATOM 784 O O . ASP A 1 101 ? 7.727 10.102 6.641 1 98.62 101 ASP A O 1
ATOM 788 N N . LEU A 1 102 ? 6.203 11.641 7.34 1 98.81 102 LEU A N 1
ATOM 789 C CA . LEU A 1 102 ? 7.184 12.312 8.18 1 98.81 102 LEU A CA 1
ATOM 790 C C . LEU A 1 102 ? 7.602 11.43 9.352 1 98.81 102 LEU A C 1
ATOM 792 O O . LEU A 1 102 ? 8.789 11.32 9.664 1 98.81 102 LEU A O 1
ATOM 796 N N . ILE A 1 103 ? 6.633 10.836 10.016 1 98.88 103 ILE A N 1
ATOM 797 C CA . ILE A 1 103 ? 6.91 9.977 11.164 1 98.88 103 ILE A CA 1
ATOM 798 C C . ILE A 1 103 ? 7.855 8.852 10.742 1 98.88 103 ILE A C 1
ATOM 800 O O . ILE A 1 103 ? 8.859 8.594 11.414 1 98.88 103 ILE A O 1
ATOM 804 N N . ARG A 1 104 ? 7.539 8.289 9.633 1 97.62 104 ARG A N 1
ATOM 805 C CA . ARG A 1 104 ? 8.391 7.23 9.102 1 97.62 104 ARG A CA 1
ATOM 806 C C . ARG A 1 104 ? 9.758 7.777 8.711 1 97.62 104 ARG A C 1
ATOM 808 O O . ARG A 1 104 ? 10.781 7.133 8.953 1 97.62 104 ARG A O 1
ATOM 815 N N . GLY A 1 105 ? 9.781 8.922 8.109 1 98.44 105 GLY A N 1
ATOM 816 C CA . GLY A 1 105 ? 11.031 9.555 7.715 1 98.44 105 GLY A CA 1
ATOM 817 C C . GLY A 1 105 ? 11.984 9.758 8.875 1 98.44 105 GLY A C 1
ATOM 818 O O . GLY A 1 105 ? 13.164 9.422 8.773 1 98.44 105 GLY A O 1
ATOM 819 N N . ILE A 1 106 ? 11.43 10.281 9.961 1 98.81 106 ILE A N 1
ATOM 820 C CA . ILE A 1 106 ? 12.273 10.484 11.125 1 98.81 106 ILE A CA 1
ATOM 821 C C . ILE A 1 106 ? 12.766 9.141 11.656 1 98.81 106 ILE A C 1
ATOM 823 O O . ILE A 1 106 ? 13.922 9.016 12.055 1 98.81 106 ILE A O 1
ATOM 827 N N . SER A 1 107 ? 11.898 8.164 11.641 1 98.12 107 SER A N 1
ATOM 828 C CA . SER A 1 107 ? 12.266 6.84 12.133 1 98.12 107 SER A CA 1
ATOM 829 C C . SER A 1 107 ? 13.406 6.242 11.328 1 98.12 107 SER A C 1
ATOM 831 O O . SER A 1 107 ? 14.305 5.605 11.883 1 98.12 107 SER A O 1
ATOM 833 N N . LEU A 1 108 ? 13.438 6.445 10.062 1 97.19 108 LEU A N 1
ATOM 834 C CA . LEU A 1 108 ? 14.398 5.809 9.164 1 97.19 108 LEU A CA 1
ATOM 835 C C . LEU A 1 108 ? 15.68 6.629 9.07 1 97.19 108 LEU A C 1
ATOM 837 O O . LEU A 1 108 ? 16.781 6.066 9 1 97.19 108 LEU A O 1
ATOM 841 N N . TYR A 1 109 ? 15.516 7.98 9.102 1 98.5 109 TYR A N 1
ATOM 842 C CA . TYR A 1 109 ? 16.656 8.805 8.688 1 98.5 109 TYR A CA 1
ATOM 843 C C . TYR A 1 109 ? 17.062 9.75 9.812 1 98.5 109 TYR A C 1
ATOM 845 O O . TYR A 1 109 ? 18.125 10.391 9.734 1 98.5 109 TYR A O 1
ATOM 853 N N . GLY A 1 110 ? 16.25 9.859 10.82 1 98.75 110 GLY A N 1
ATOM 854 C CA . GLY A 1 110 ? 16.5 10.812 11.891 1 98.75 110 GLY A CA 1
ATOM 855 C C . GLY A 1 110 ? 16.016 12.211 11.586 1 98.75 110 GLY A C 1
ATOM 856 O O . GLY A 1 110 ? 15.047 12.383 10.836 1 98.75 110 GLY A O 1
ATOM 857 N N . ALA A 1 111 ? 16.562 13.141 12.297 1 98.81 111 ALA A N 1
ATOM 858 C CA . ALA A 1 111 ? 16.188 14.547 12.164 1 98.81 111 ALA A CA 1
ATOM 859 C C . ALA A 1 111 ? 17.375 15.453 12.445 1 98.81 111 ALA A C 1
ATOM 861 O O . ALA A 1 111 ? 18.391 15.008 12.992 1 98.81 111 ALA A O 1
ATOM 862 N N . MET A 1 112 ? 17.266 16.672 12 1 97.56 112 MET A N 1
ATOM 863 C CA . MET A 1 112 ? 18.266 17.688 12.305 1 97.56 112 MET A CA 1
ATOM 864 C C . MET A 1 112 ? 17.625 19.062 12.508 1 97.56 112 MET A C 1
ATOM 866 O O . MET A 1 112 ? 16.5 19.297 12.047 1 97.56 112 MET A O 1
ATOM 870 N N . PRO A 1 113 ? 18.312 19.953 13.266 1 97.38 113 PRO A N 1
ATOM 871 C CA . PRO A 1 113 ? 17.781 21.312 13.43 1 97.38 113 PRO A CA 1
ATOM 872 C C . PRO A 1 113 ? 17.781 22.109 12.125 1 97.38 113 PRO A C 1
ATOM 874 O O . PRO A 1 113 ? 18.641 21.891 11.266 1 97.38 113 PRO A O 1
ATOM 877 N N . GLN A 1 114 ? 16.859 22.984 12.094 1 95.56 114 GLN A N 1
ATOM 878 C CA . GLN A 1 114 ? 16.766 23.875 10.953 1 95.56 114 GLN A CA 1
ATOM 879 C C . GLN A 1 114 ? 18.094 24.609 10.719 1 95.56 114 GLN A C 1
ATOM 881 O O . GLN A 1 114 ? 18.469 24.891 9.578 1 95.56 114 GLN A O 1
ATOM 886 N N . GLU A 1 115 ? 18.812 24.969 11.742 1 93.75 115 GLU A N 1
ATOM 887 C CA . GLU A 1 115 ? 20.062 25.719 11.641 1 93.75 115 GLU A CA 1
ATOM 888 C C . GLU A 1 115 ? 21.156 24.875 11.008 1 93.75 115 GLU A C 1
ATOM 890 O O . GLU A 1 115 ? 22.141 25.422 10.484 1 93.75 115 GLU A O 1
ATOM 895 N N . VAL A 1 116 ? 21 23.625 11.062 1 96 116 VAL A N 1
ATOM 896 C CA . VAL A 1 116 ? 22 22.719 10.523 1 96 116 VAL A CA 1
ATOM 897 C C . VAL A 1 116 ? 21.75 22.516 9.023 1 96 116 VAL A C 1
ATOM 899 O O . VAL A 1 116 ? 22.703 22.453 8.242 1 96 116 VAL A O 1
ATOM 902 N N . PHE A 1 117 ? 20.453 22.484 8.656 1 96.12 117 PHE A N 1
ATOM 903 C CA . PHE A 1 117 ? 20.109 22.266 7.254 1 96.12 117 PHE A CA 1
ATOM 904 C C . PHE A 1 117 ? 18.812 22.984 6.891 1 96.12 117 PHE A C 1
ATOM 906 O O . PHE A 1 117 ? 17.719 22.469 7.152 1 96.12 117 PHE A O 1
ATOM 913 N N . GLN A 1 118 ? 18.891 24.078 6.152 1 90.25 118 GLN A N 1
ATOM 914 C CA . GLN A 1 118 ? 17.719 24.859 5.742 1 90.25 118 GLN A CA 1
ATOM 915 C C . GLN A 1 118 ? 17.391 24.641 4.27 1 90.25 118 GLN A C 1
ATOM 917 O O . GLN A 1 118 ? 16.328 25.047 3.793 1 90.25 118 GLN A O 1
ATOM 922 N N . GLY A 1 119 ? 18.203 23.922 3.529 1 82.44 119 GLY A N 1
ATOM 923 C CA . GLY A 1 119 ? 18.078 23.766 2.09 1 82.44 119 GLY A CA 1
ATOM 924 C C . GLY A 1 119 ? 18.688 24.906 1.308 1 82.44 119 GLY A C 1
ATOM 925 O O . GLY A 1 119 ? 19.141 25.891 1.893 1 82.44 119 GLY A O 1
ATOM 926 N N . VAL A 1 120 ? 18.625 24.828 0.055 1 84.12 120 VAL A N 1
ATOM 927 C CA . VAL A 1 120 ? 19.328 25.781 -0.81 1 84.12 120 VAL A CA 1
ATOM 928 C C . VAL A 1 120 ? 18.562 27.094 -0.887 1 84.12 120 VAL A C 1
ATOM 930 O O . VAL A 1 120 ? 19.141 28.156 -1.102 1 84.12 120 VAL A O 1
ATOM 933 N N . THR A 1 121 ? 17.234 27 -0.686 1 81.06 121 THR A N 1
ATOM 934 C CA . THR A 1 121 ? 16.422 28.203 -0.845 1 81.06 121 THR A CA 1
ATOM 935 C C . THR A 1 121 ? 16.203 28.891 0.502 1 81.06 121 THR A C 1
ATOM 937 O O . THR A 1 121 ? 15.531 29.922 0.577 1 81.06 121 THR A O 1
ATOM 940 N N . GLY A 1 122 ? 16.75 28.328 1.482 1 81.62 122 GLY A N 1
ATOM 941 C CA . GLY A 1 122 ? 16.578 28.906 2.803 1 81.62 122 GLY A CA 1
ATOM 942 C C . GLY A 1 122 ? 15.336 28.391 3.52 1 81.62 122 GLY A C 1
ATOM 943 O O . GLY A 1 122 ? 14.922 27.25 3.322 1 81.62 122 GLY A O 1
ATOM 944 N N . GLU A 1 123 ? 14.766 29.266 4.34 1 79.19 123 GLU A N 1
ATOM 945 C CA . GLU A 1 123 ? 13.695 28.844 5.23 1 79.19 123 GLU A CA 1
ATOM 946 C C . GLU A 1 123 ? 12.383 28.656 4.469 1 79.19 123 GLU A C 1
ATOM 948 O O . GLU A 1 123 ? 11.539 27.844 4.859 1 79.19 123 GLU A O 1
ATOM 953 N N . ILE A 1 124 ? 12.258 29.484 3.467 1 88.81 124 ILE A N 1
ATOM 954 C CA . ILE A 1 124 ? 11.062 29.375 2.637 1 88.81 124 ILE A CA 1
ATOM 955 C C . ILE A 1 124 ? 11.414 28.703 1.313 1 88.81 124 ILE A C 1
ATOM 957 O O . ILE A 1 124 ? 12.031 29.312 0.442 1 88.81 124 ILE A O 1
ATOM 961 N N . PRO A 1 125 ? 11.008 27.469 1.166 1 93.25 125 PRO A N 1
ATOM 962 C CA . PRO A 1 125 ? 11.445 26.688 0.008 1 93.25 125 PRO A CA 1
ATOM 963 C C . PRO A 1 125 ? 10.68 27.031 -1.264 1 93.25 125 PRO A C 1
ATOM 965 O O . PRO A 1 125 ? 9.562 27.562 -1.192 1 93.25 125 PRO A O 1
ATOM 968 N N . ASP A 1 126 ? 11.32 26.781 -2.373 1 94 126 ASP A N 1
ATOM 969 C CA . ASP A 1 126 ? 10.727 26.844 -3.707 1 94 126 ASP A CA 1
ATOM 970 C C . ASP A 1 126 ? 11.062 25.578 -4.512 1 94 126 ASP A C 1
ATOM 972 O O . ASP A 1 126 ? 12.18 25.438 -5.004 1 94 126 ASP A O 1
ATOM 976 N N . HIS A 1 127 ? 10.094 24.703 -4.633 1 95.12 127 HIS A N 1
ATOM 977 C CA . HIS A 1 127 ? 10.281 23.438 -5.324 1 95.12 127 HIS A CA 1
ATOM 978 C C . HIS A 1 127 ? 9.656 23.469 -6.715 1 95.12 127 HIS A C 1
ATOM 980 O O . HIS A 1 127 ? 9.273 22.422 -7.25 1 95.12 127 HIS A O 1
ATOM 986 N N . THR A 1 128 ? 9.523 24.656 -7.246 1 94.88 128 THR A N 1
ATOM 987 C CA . THR A 1 128 ? 8.922 24.781 -8.57 1 94.88 128 THR A CA 1
ATOM 988 C C . THR A 1 128 ? 9.664 23.906 -9.578 1 94.88 128 THR A C 1
ATOM 990 O O . THR A 1 128 ? 10.875 24.047 -9.766 1 94.88 128 THR A O 1
ATOM 993 N N . GLY A 1 129 ? 8.977 22.953 -10.102 1 96.06 129 GLY A N 1
ATOM 994 C CA . GLY A 1 129 ? 9.5 22.109 -11.164 1 96.06 129 GLY A CA 1
ATOM 995 C C . GLY A 1 129 ? 10.305 20.938 -10.648 1 96.06 129 GLY A C 1
ATOM 996 O O . GLY A 1 129 ? 10.711 20.062 -11.422 1 96.06 129 GLY A O 1
ATOM 997 N N . LEU A 1 130 ? 10.531 20.859 -9.391 1 97.31 130 LEU A N 1
ATOM 998 C CA . LEU A 1 130 ? 11.422 19.844 -8.828 1 97.31 130 LEU A CA 1
ATOM 999 C C . LEU A 1 130 ? 10.867 18.453 -9.047 1 97.31 130 LEU A C 1
ATOM 1001 O O . LEU A 1 130 ? 11.562 17.562 -9.562 1 97.31 130 LEU A O 1
ATOM 1005 N N . ALA A 1 131 ? 9.602 18.25 -8.664 1 97.81 131 ALA A N 1
ATOM 1006 C CA . ALA A 1 131 ? 9 16.922 -8.797 1 97.81 131 ALA A CA 1
ATOM 1007 C C . ALA A 1 131 ? 9.008 16.453 -10.25 1 97.81 131 ALA A C 1
ATOM 1009 O O . ALA A 1 131 ? 9.297 15.289 -10.531 1 97.81 131 ALA A O 1
ATOM 1010 N N . ASP A 1 132 ? 8.742 17.359 -11.156 1 98.12 132 ASP A N 1
ATOM 1011 C CA . ASP A 1 132 ? 8.742 17.016 -12.578 1 98.12 132 ASP A CA 1
ATOM 1012 C C . ASP A 1 132 ? 10.133 16.609 -13.055 1 98.12 132 ASP A C 1
ATOM 1014 O O . ASP A 1 132 ? 10.281 15.641 -13.805 1 98.12 132 ASP A O 1
ATOM 1018 N N . THR A 1 133 ? 11.094 17.328 -12.625 1 98.56 133 THR A N 1
ATOM 1019 C CA . THR A 1 133 ? 12.477 17.031 -12.984 1 98.56 133 THR A CA 1
ATOM 1020 C C . THR A 1 133 ? 12.898 15.664 -12.453 1 98.56 133 THR A C 1
ATOM 1022 O O . THR A 1 133 ? 13.477 14.859 -13.18 1 98.56 133 THR A O 1
ATOM 1025 N N . LEU A 1 134 ? 12.586 15.438 -11.219 1 98.81 134 LEU A N 1
ATOM 1026 C CA . LEU A 1 134 ? 12.93 14.172 -10.586 1 98.81 134 LEU A CA 1
ATOM 1027 C C . LEU A 1 134 ? 12.219 13.008 -11.266 1 98.81 134 LEU A C 1
ATOM 1029 O O . LEU A 1 134 ? 12.836 11.977 -11.539 1 98.81 134 LEU A O 1
ATOM 1033 N N . LYS A 1 135 ? 10.945 13.203 -11.555 1 98.75 135 LYS A N 1
ATOM 1034 C CA . LYS A 1 135 ? 10.188 12.141 -12.211 1 98.75 135 LYS A CA 1
ATOM 1035 C C . LYS A 1 135 ? 10.727 11.867 -13.609 1 98.75 135 LYS A C 1
ATOM 1037 O O . LYS A 1 135 ? 10.797 10.711 -14.039 1 98.75 135 LYS A O 1
ATOM 1042 N N . ALA A 1 136 ? 11.031 12.898 -14.352 1 98.75 136 ALA A N 1
ATOM 1043 C CA . ALA A 1 136 ? 11.602 12.734 -15.688 1 98.75 136 ALA A CA 1
ATOM 1044 C C . ALA A 1 136 ? 12.891 11.922 -15.641 1 98.75 136 ALA A C 1
ATOM 1046 O O . ALA A 1 136 ? 13.117 11.062 -16.5 1 98.75 136 ALA A O 1
ATOM 1047 N N . TYR A 1 137 ? 13.75 12.203 -14.695 1 98.81 137 TYR A N 1
ATOM 1048 C CA . TYR A 1 137 ? 14.977 11.438 -14.5 1 98.81 137 TYR A CA 1
ATOM 1049 C C . TYR A 1 137 ? 14.656 9.961 -14.281 1 98.81 137 TYR A C 1
ATOM 1051 O O . TYR A 1 137 ? 15.266 9.086 -14.906 1 98.81 137 TYR A O 1
ATOM 1059 N N . LEU A 1 138 ? 13.688 9.672 -13.406 1 98.81 138 LEU A N 1
ATOM 1060 C CA . LEU A 1 138 ? 13.312 8.297 -13.102 1 98.81 138 LEU A CA 1
ATOM 1061 C C . LEU A 1 138 ? 12.734 7.602 -14.328 1 98.81 138 LEU A C 1
ATOM 1063 O O . LEU A 1 138 ? 13.023 6.426 -14.57 1 98.81 138 LEU A O 1
ATOM 1067 N N . ASP A 1 139 ? 11.906 8.336 -15.062 1 98.69 139 ASP A N 1
ATOM 1068 C CA . ASP A 1 139 ? 11.344 7.781 -16.297 1 98.69 139 ASP A CA 1
ATOM 1069 C C . ASP A 1 139 ? 12.445 7.41 -17.281 1 98.69 139 ASP A C 1
ATOM 1071 O O . ASP A 1 139 ? 12.352 6.395 -17.969 1 98.69 139 ASP A O 1
ATOM 1075 N N . GLU A 1 140 ? 13.492 8.219 -17.359 1 98.62 140 GLU A N 1
ATOM 1076 C CA . GLU A 1 140 ? 14.625 7.922 -18.219 1 98.62 140 GLU A CA 1
ATOM 1077 C C . GLU A 1 140 ? 15.359 6.668 -17.75 1 98.62 140 GLU A C 1
ATOM 1079 O O . GLU A 1 140 ? 15.75 5.832 -18.578 1 98.62 140 GLU A O 1
ATOM 1084 N N . VAL A 1 141 ? 15.578 6.578 -16.422 1 98.56 141 VAL A N 1
ATOM 1085 C CA . VAL A 1 141 ? 16.234 5.418 -15.844 1 98.56 141 VAL A CA 1
ATOM 1086 C C . VAL A 1 141 ? 15.477 4.148 -16.219 1 98.56 141 VAL A C 1
ATOM 1088 O O . VAL A 1 141 ? 16.094 3.121 -16.531 1 98.56 141 VAL A O 1
ATOM 1091 N N . LEU A 1 142 ? 14.18 4.152 -16.266 1 98.31 142 LEU A N 1
ATOM 1092 C CA . LEU A 1 142 ? 13.305 2.99 -16.438 1 98.31 142 LEU A CA 1
ATOM 1093 C C . LEU A 1 142 ? 13.25 2.566 -17.906 1 98.31 142 LEU A C 1
ATOM 1095 O O . LEU A 1 142 ? 12.719 1.497 -18.219 1 98.31 142 LEU A O 1
ATOM 1099 N N . LYS A 1 143 ? 13.82 3.342 -18.844 1 97.88 143 LYS A N 1
ATOM 1100 C CA . LYS A 1 143 ? 13.789 3.016 -20.266 1 97.88 143 LYS A CA 1
ATOM 1101 C C . LYS A 1 143 ? 14.766 1.892 -20.594 1 97.88 143 LYS A C 1
ATOM 1103 O O . LYS A 1 143 ? 14.664 1.263 -21.656 1 97.88 143 LYS A O 1
ATOM 1108 N N . LYS A 1 144 ? 15.672 1.643 -19.719 1 96.44 144 LYS A N 1
ATOM 1109 C CA . LYS A 1 144 ? 16.656 0.599 -19.953 1 96.44 144 LYS A CA 1
ATOM 1110 C C . LYS A 1 144 ? 16.578 -0.483 -18.891 1 96.44 144 LYS A C 1
ATOM 1112 O O . LYS A 1 144 ? 16.328 -0.19 -17.719 1 96.44 144 LYS A O 1
ATOM 1117 N N . ARG A 1 145 ? 16.828 -1.694 -19.297 1 94.69 145 ARG A N 1
ATOM 1118 C CA . ARG A 1 145 ? 16.938 -2.84 -18.406 1 94.69 145 ARG A CA 1
ATOM 1119 C C . ARG A 1 145 ? 18.234 -3.602 -18.641 1 94.69 145 ARG A C 1
ATOM 1121 O O . ARG A 1 145 ? 18.656 -3.777 -19.781 1 94.69 145 ARG A O 1
ATOM 1128 N N . PRO A 1 146 ? 18.906 -4.098 -17.609 1 96.5 146 PRO A N 1
ATOM 1129 C CA . PRO A 1 146 ? 18.672 -3.768 -16.203 1 96.5 146 PRO A CA 1
ATOM 1130 C C . PRO A 1 146 ? 18.891 -2.287 -15.898 1 96.5 146 PRO A C 1
ATOM 1132 O O . PRO A 1 146 ? 19.672 -1.622 -16.578 1 96.5 146 PRO A O 1
ATOM 1135 N N . VAL A 1 147 ? 18.188 -1.773 -14.898 1 97.31 147 VAL A N 1
ATOM 1136 C CA . VAL A 1 147 ? 18.359 -0.383 -14.5 1 97.31 147 VAL A CA 1
ATOM 1137 C C . VAL A 1 147 ? 19.781 -0.172 -13.992 1 97.31 147 VAL A C 1
ATOM 1139 O O . VAL A 1 147 ? 20.359 -1.056 -13.352 1 97.31 147 VAL A O 1
ATOM 1142 N N . ALA A 1 148 ? 20.297 1.002 -14.266 1 96.25 148 ALA A N 1
ATOM 1143 C CA . ALA A 1 148 ? 21.672 1.309 -13.898 1 96.25 148 ALA A CA 1
ATOM 1144 C C . ALA A 1 148 ? 21.875 1.24 -12.391 1 96.25 148 ALA A C 1
ATOM 1146 O O . ALA A 1 148 ? 21.047 1.737 -11.625 1 96.25 148 ALA A O 1
ATOM 1147 N N . ALA A 1 149 ? 22.953 0.685 -11.977 1 91.69 149 ALA A N 1
ATOM 1148 C CA . ALA A 1 149 ? 23.25 0.49 -10.562 1 91.69 149 ALA A CA 1
ATOM 1149 C C . ALA A 1 149 ? 23.422 1.827 -9.852 1 91.69 149 ALA A C 1
ATOM 1151 O O . ALA A 1 149 ? 23.188 1.931 -8.641 1 91.69 149 ALA A O 1
ATOM 1152 N N . ASN A 1 150 ? 23.766 2.859 -10.641 1 96.19 150 ASN A N 1
ATOM 1153 C CA . ASN A 1 150 ? 24.078 4.137 -10 1 96.19 150 ASN A CA 1
ATOM 1154 C C . ASN A 1 150 ? 22.938 5.137 -10.164 1 96.19 150 ASN A C 1
ATOM 1156 O O . ASN A 1 150 ? 23.141 6.344 -10.008 1 96.19 150 ASN A O 1
ATOM 1160 N N . TRP A 1 151 ? 21.766 4.633 -10.578 1 98.31 151 TRP A N 1
ATOM 1161 C CA . TRP A 1 151 ? 20.672 5.562 -10.836 1 98.31 151 TRP A CA 1
ATOM 1162 C C . TRP A 1 151 ? 20.359 6.41 -9.609 1 98.31 151 TRP A C 1
ATOM 1164 O O . TRP A 1 151 ? 20.031 7.594 -9.727 1 98.31 151 TRP A O 1
ATOM 1174 N N . LEU A 1 152 ? 20.531 5.832 -8.422 1 98.25 152 LEU A N 1
ATOM 1175 C CA . LEU A 1 152 ? 20.219 6.555 -7.195 1 98.25 152 LEU A CA 1
ATOM 1176 C C . LEU A 1 152 ? 21.203 7.707 -6.98 1 98.25 152 LEU A C 1
ATOM 1178 O O . LEU A 1 152 ? 20.812 8.773 -6.504 1 98.25 152 LEU A O 1
ATOM 1182 N N . GLN A 1 153 ? 22.406 7.484 -7.332 1 98.19 153 GLN A N 1
ATOM 1183 C CA . GLN A 1 153 ? 23.406 8.539 -7.219 1 98.19 153 GLN A CA 1
ATOM 1184 C C . GLN A 1 153 ? 23.031 9.742 -8.094 1 98.19 153 GLN A C 1
ATOM 1186 O O . GLN A 1 153 ? 23.172 10.891 -7.668 1 98.19 153 GLN A O 1
ATOM 1191 N N . GLY A 1 154 ? 22.641 9.438 -9.305 1 98.5 154 GLY A N 1
ATOM 1192 C CA . GLY A 1 154 ? 22.188 10.508 -10.18 1 98.5 154 GLY A CA 1
ATOM 1193 C C . GLY A 1 154 ? 21 11.258 -9.641 1 98.5 154 GLY A C 1
ATOM 1194 O O . GLY A 1 154 ? 20.938 12.492 -9.719 1 98.5 154 GLY A O 1
ATOM 1195 N N . PHE A 1 155 ? 20.078 10.539 -9.055 1 98.81 155 PHE A N 1
ATOM 1196 C CA . PHE A 1 155 ? 18.891 11.133 -8.438 1 98.81 155 PHE A CA 1
ATOM 1197 C C . PHE A 1 155 ? 19.297 12.047 -7.281 1 98.81 155 PHE A C 1
ATOM 1199 O O . PHE A 1 155 ? 18.812 13.18 -7.184 1 98.81 155 PHE A O 1
ATOM 1206 N N . GLU A 1 156 ? 20.172 11.609 -6.457 1 98.38 156 GLU A N 1
ATOM 1207 C CA . GLU A 1 156 ? 20.641 12.367 -5.297 1 98.38 156 GLU A CA 1
ATOM 1208 C C . GLU A 1 156 ? 21.391 13.625 -5.723 1 98.38 156 GLU A C 1
ATOM 1210 O O . GLU A 1 156 ? 21.328 14.648 -5.039 1 98.38 156 GLU A O 1
ATOM 1215 N N . GLN A 1 157 ? 22.031 13.57 -6.844 1 98.31 157 GLN A N 1
ATOM 1216 C CA . GLN A 1 157 ? 22.734 14.75 -7.344 1 98.31 157 GLN A CA 1
ATOM 1217 C C . GLN A 1 157 ? 21.75 15.867 -7.668 1 98.31 157 GLN A C 1
ATOM 1219 O O . GLN A 1 157 ? 22.016 17.047 -7.398 1 98.31 157 GLN A O 1
ATOM 1224 N N . ILE A 1 158 ? 20.641 15.492 -8.211 1 98.38 158 ILE A N 1
ATOM 1225 C CA . ILE A 1 158 ? 19.609 16.484 -8.484 1 98.38 158 ILE A CA 1
ATOM 1226 C C . ILE A 1 158 ? 19.109 17.078 -7.168 1 98.38 158 ILE A C 1
ATOM 1228 O O . ILE A 1 158 ? 18.969 18.297 -7.043 1 98.38 158 ILE A O 1
ATOM 1232 N N . LEU A 1 159 ? 18.891 16.234 -6.172 1 98.25 159 LEU A N 1
ATOM 1233 C CA . LEU A 1 159 ? 18.422 16.703 -4.867 1 98.25 159 LEU A CA 1
ATOM 1234 C C . LEU A 1 159 ? 19.469 17.609 -4.211 1 98.25 159 LEU A C 1
ATOM 1236 O O . LEU A 1 159 ? 19.109 18.609 -3.584 1 98.25 159 LEU A O 1
ATOM 1240 N N . ASN A 1 160 ? 20.719 17.219 -4.383 1 97.12 160 ASN A N 1
ATOM 1241 C CA . ASN A 1 160 ? 21.797 18.047 -3.844 1 97.12 160 ASN A CA 1
ATOM 1242 C C . ASN A 1 160 ? 21.766 19.453 -4.426 1 97.12 160 ASN A C 1
ATOM 1244 O O . ASN A 1 160 ? 21.953 20.438 -3.699 1 97.12 160 ASN A O 1
ATOM 1248 N N . GLN A 1 161 ? 21.5 19.516 -5.609 1 96 161 GLN A N 1
ATOM 1249 C CA . GLN A 1 161 ? 21.484 20.797 -6.301 1 96 161 GLN A CA 1
ATOM 1250 C C . GLN A 1 161 ? 20.25 21.609 -5.938 1 96 161 GLN A C 1
ATOM 1252 O O . GLN A 1 161 ? 20.328 22.828 -5.762 1 96 161 GLN A O 1
ATOM 1257 N N . LYS A 1 162 ? 19.125 20.922 -5.793 1 95.31 162 LYS A N 1
ATOM 1258 C CA . LYS A 1 162 ? 17.844 21.641 -5.711 1 95.31 162 LYS A CA 1
ATOM 1259 C C . LYS A 1 162 ? 17.406 21.812 -4.258 1 95.31 162 LYS A C 1
ATOM 1261 O O . LYS A 1 162 ? 16.672 22.75 -3.936 1 95.31 162 LYS A O 1
ATOM 1266 N N . ILE A 1 163 ? 17.812 20.938 -3.363 1 96.25 163 ILE A N 1
ATOM 1267 C CA . ILE A 1 163 ? 17.422 21 -1.961 1 96.25 163 ILE A CA 1
ATOM 1268 C C . ILE A 1 163 ? 18.656 21.234 -1.089 1 96.25 163 ILE A C 1
ATOM 1270 O O . ILE A 1 163 ? 18.609 22 -0.124 1 96.25 163 ILE A O 1
ATOM 1274 N N . GLY A 1 164 ? 19.734 20.672 -1.481 1 95.94 164 GLY A N 1
ATOM 1275 C CA . GLY A 1 164 ? 20.969 20.781 -0.721 1 95.94 164 GLY A CA 1
ATOM 1276 C C . GLY A 1 164 ? 21.5 19.438 -0.24 1 95.94 164 GLY A C 1
ATOM 1277 O O . GLY A 1 164 ? 20.844 18.406 -0.442 1 95.94 164 GLY A O 1
ATOM 1278 N N . ASN A 1 165 ? 22.703 19.438 0.302 1 96.19 165 ASN A N 1
ATOM 1279 C CA . ASN A 1 165 ? 23.375 18.266 0.855 1 96.19 165 ASN A CA 1
ATOM 1280 C C . ASN A 1 165 ? 23.5 18.359 2.375 1 96.19 165 ASN A C 1
ATOM 1282 O O . ASN A 1 165 ? 24.344 19.094 2.891 1 96.19 165 ASN A O 1
ATOM 1286 N N . PRO A 1 166 ? 22.688 17.578 3.059 1 97.5 166 PRO A N 1
ATOM 1287 C CA . PRO A 1 166 ? 22.781 17.656 4.52 1 97.5 166 PRO A CA 1
ATOM 1288 C C . PRO A 1 166 ? 24.109 17.094 5.047 1 97.5 166 PRO A C 1
ATOM 1290 O O . PRO A 1 166 ? 24.625 16.125 4.496 1 97.5 166 PRO A O 1
ATOM 1293 N N . PRO A 1 167 ? 24.609 17.672 6.133 1 97.69 167 PRO A N 1
ATOM 1294 C CA . PRO A 1 167 ? 25.828 17.109 6.723 1 97.69 167 PRO A CA 1
ATOM 1295 C C . PRO A 1 167 ? 25.609 15.75 7.375 1 97.69 167 PRO A C 1
ATOM 1297 O O . PRO A 1 167 ? 24.516 15.477 7.875 1 97.69 167 PRO A O 1
ATOM 1300 N N . ALA A 1 168 ? 26.656 14.961 7.363 1 97.75 168 ALA A N 1
ATOM 1301 C CA . ALA A 1 168 ? 26.578 13.656 8 1 97.75 168 ALA A CA 1
ATOM 1302 C C . ALA A 1 168 ? 26.562 13.781 9.523 1 97.75 168 ALA A C 1
ATOM 1304 O O . ALA A 1 168 ? 25.953 12.961 10.219 1 97.75 168 ALA A O 1
ATOM 1305 N N . ASN A 1 169 ? 27.297 14.82 9.992 1 98.12 169 ASN A N 1
ATOM 1306 C CA . ASN A 1 169 ? 27.391 15.141 11.414 1 98.12 169 ASN A CA 1
ATOM 1307 C C . ASN A 1 169 ? 27.219 16.641 11.672 1 98.12 169 ASN A C 1
ATOM 1309 O O . ASN A 1 169 ? 27.438 17.453 10.766 1 98.12 169 ASN A O 1
ATOM 1313 N N . PHE A 1 170 ? 26.797 17 12.859 1 98.38 170 PHE A N 1
ATOM 1314 C CA . PHE A 1 170 ? 26.656 18.391 13.25 1 98.38 170 PHE A CA 1
ATOM 1315 C C . PHE A 1 170 ? 26.734 18.531 14.766 1 98.38 170 PHE A C 1
ATOM 1317 O O . PHE A 1 170 ? 26.484 17.578 15.5 1 98.38 170 PHE A O 1
ATOM 1324 N N . ASP A 1 171 ? 27.062 19.688 15.164 1 97.62 171 ASP A N 1
ATOM 1325 C CA . ASP A 1 171 ? 27.109 19.984 16.594 1 97.62 171 ASP A CA 1
ATOM 1326 C C . ASP A 1 171 ? 25.781 20.547 17.078 1 97.62 171 ASP A C 1
ATOM 1328 O O . ASP A 1 171 ? 25.156 21.359 16.406 1 97.62 171 ASP A O 1
ATOM 1332 N N . TYR A 1 172 ? 25.328 20.031 18.203 1 96.88 172 TYR A N 1
ATOM 1333 C CA . TYR A 1 172 ? 24.156 20.531 18.906 1 96.88 172 TYR A CA 1
ATOM 1334 C C . TYR A 1 172 ? 24.406 20.609 20.406 1 96.88 172 TYR A C 1
ATOM 1336 O O . TYR A 1 172 ? 24.609 19.594 21.062 1 96.88 172 TYR A O 1
ATOM 1344 N N . LYS A 1 173 ? 24.406 21.891 20.906 1 95.62 173 LYS A N 1
ATOM 1345 C CA . LYS A 1 173 ? 24.609 22.172 22.328 1 95.62 173 LYS A CA 1
ATOM 1346 C C . LYS A 1 173 ? 25.875 21.484 22.844 1 95.62 173 LYS A C 1
ATOM 1348 O O . LYS A 1 173 ? 25.844 20.828 23.891 1 95.62 173 LYS A O 1
ATOM 1353 N N . GLY A 1 174 ? 26.922 21.484 22.047 1 96.31 174 GLY A N 1
ATOM 1354 C CA . GLY A 1 174 ? 28.25 21.094 22.469 1 96.31 174 GLY A CA 1
ATOM 1355 C C . GLY A 1 174 ? 28.562 19.625 22.203 1 96.31 174 GLY A C 1
ATOM 1356 O O . GLY A 1 174 ? 29.641 19.141 22.516 1 96.31 174 GLY A O 1
ATOM 1357 N N . LYS A 1 175 ? 27.688 18.938 21.641 1 97.62 175 LYS A N 1
ATOM 1358 C CA . LYS A 1 175 ? 27.906 17.531 21.328 1 97.62 175 LYS A CA 1
ATOM 1359 C C . LYS A 1 175 ? 27.656 17.25 19.859 1 97.62 175 LYS A C 1
ATOM 1361 O O . LYS A 1 175 ? 26.781 17.844 19.234 1 97.62 175 LYS A O 1
ATOM 1366 N N . ASN A 1 176 ? 28.5 16.328 19.312 1 98.44 176 ASN A N 1
ATOM 1367 C CA . ASN A 1 176 ? 28.406 15.953 17.922 1 98.44 176 ASN A CA 1
ATOM 1368 C C . ASN A 1 176 ? 27.391 14.836 17.703 1 98.44 176 ASN A C 1
ATOM 1370 O O . ASN A 1 176 ? 27.344 13.867 18.469 1 98.44 176 ASN A O 1
ATOM 1374 N N . TYR A 1 177 ? 26.469 15.055 16.641 1 98.69 177 TYR A N 1
ATOM 1375 C CA . TYR A 1 177 ? 25.406 14.102 16.375 1 98.69 177 TYR A CA 1
ATOM 1376 C C . TYR A 1 177 ? 25.328 13.773 14.883 1 98.69 177 TYR A C 1
ATOM 1378 O O . TYR A 1 177 ? 25.797 14.555 14.047 1 98.69 177 TYR A O 1
ATOM 1386 N N . THR A 1 178 ? 24.797 12.594 14.578 1 98.75 178 THR A N 1
ATOM 1387 C CA . THR A 1 178 ? 24.141 12.336 13.297 1 98.75 178 THR A CA 1
ATOM 1388 C C . THR A 1 178 ? 22.656 12.625 13.383 1 98.75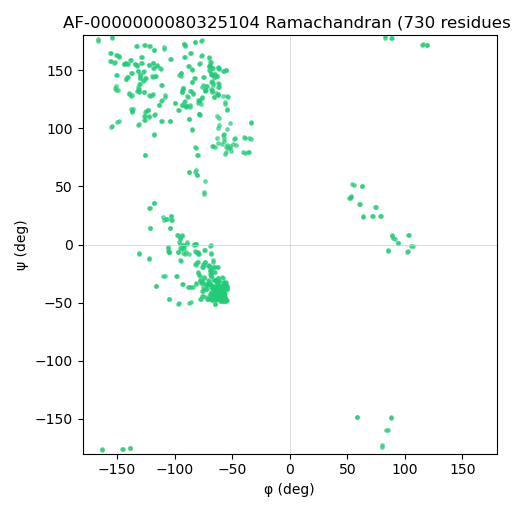 178 THR A C 1
ATOM 1390 O O . THR A 1 178 ? 22.109 12.836 14.469 1 98.75 178 THR A O 1
ATOM 1393 N N . ALA A 1 179 ? 22 12.586 12.227 1 98.81 179 ALA A N 1
ATOM 1394 C CA . ALA A 1 179 ? 20.547 12.758 12.234 1 98.81 179 ALA A CA 1
ATOM 1395 C C . ALA A 1 179 ? 19.875 11.688 13.086 1 98.81 179 ALA A C 1
ATOM 1397 O O . ALA A 1 179 ? 18.938 11.984 13.828 1 98.81 179 ALA A O 1
ATOM 1398 N N . GLN A 1 180 ? 20.375 10.492 13.023 1 98.62 180 GLN A N 1
ATOM 1399 C CA . GLN A 1 180 ? 19.781 9.367 13.734 1 98.62 180 GLN A CA 1
ATOM 1400 C C . GLN A 1 180 ? 20 9.492 15.242 1 98.62 180 GLN A C 1
ATOM 1402 O O . GLN A 1 180 ? 19.078 9.273 16.031 1 98.62 180 GLN A O 1
ATOM 1407 N N . THR A 1 181 ? 21.25 9.812 15.648 1 98.69 181 THR A N 1
ATOM 1408 C CA . THR A 1 181 ? 21.516 9.922 17.078 1 98.69 181 THR A CA 1
ATOM 1409 C C . THR A 1 181 ? 20.812 11.141 17.672 1 98.69 181 THR A C 1
ATOM 1411 O O . THR A 1 181 ? 20.375 11.117 18.828 1 98.69 181 THR A O 1
ATOM 1414 N N . PHE A 1 182 ? 20.688 12.258 16.891 1 98.75 182 PHE A N 1
ATOM 1415 C CA . PHE A 1 182 ? 19.938 13.422 17.344 1 98.75 182 PHE A CA 1
ATOM 1416 C C . PHE A 1 182 ? 18.484 13.055 17.594 1 98.75 182 PHE A C 1
ATOM 1418 O O . PHE A 1 182 ? 17.922 13.383 18.641 1 98.75 182 PHE A O 1
ATOM 1425 N N . ALA A 1 183 ? 17.859 12.32 16.672 1 98.81 183 ALA A N 1
ATOM 1426 C CA . ALA A 1 183 ? 16.469 11.914 16.828 1 98.81 183 ALA A CA 1
ATOM 1427 C C . ALA A 1 183 ? 16.297 11.008 18.031 1 98.81 183 ALA A C 1
ATOM 1429 O O . ALA A 1 183 ? 15.328 11.148 18.797 1 98.81 183 ALA A O 1
ATOM 1430 N N . LYS A 1 184 ? 17.203 10.102 18.266 1 98.38 184 LYS A N 1
ATOM 1431 C CA . LYS A 1 184 ? 17.094 9.109 19.328 1 98.38 184 LYS A CA 1
ATOM 1432 C C . LYS A 1 184 ? 17.438 9.727 20.688 1 98.38 184 LYS A C 1
ATOM 1434 O O . LYS A 1 184 ? 16.672 9.57 21.641 1 98.38 184 LYS A O 1
ATOM 1439 N N . GLU A 1 185 ? 18.516 10.477 20.797 1 98.31 185 GLU A N 1
ATOM 1440 C CA . GLU A 1 185 ? 19.062 10.875 22.094 1 98.31 185 GLU A CA 1
ATOM 1441 C C . GLU A 1 185 ? 18.516 12.234 22.531 1 98.31 185 GLU A C 1
ATOM 1443 O O . GLU A 1 185 ? 18.375 12.5 23.719 1 98.31 185 GLU A O 1
ATOM 1448 N N . VAL A 1 186 ? 18.281 13.094 21.547 1 98.38 186 VAL A N 1
ATOM 1449 C CA . VAL A 1 186 ? 17.859 14.453 21.875 1 98.38 186 VAL A CA 1
ATOM 1450 C C . VAL A 1 186 ? 16.344 14.555 21.797 1 98.38 186 VAL A C 1
ATOM 1452 O O . VAL A 1 186 ? 15.688 14.922 22.766 1 98.38 186 VAL A O 1
ATOM 1455 N N . LEU A 1 187 ? 15.781 14.109 20.703 1 98.62 187 LEU A N 1
ATOM 1456 C CA . LEU A 1 187 ? 14.336 14.195 20.531 1 98.62 187 LEU A CA 1
ATOM 1457 C C . LEU A 1 187 ? 13.633 13.07 21.281 1 98.62 187 LEU A C 1
ATOM 1459 O O . LEU A 1 187 ? 12.422 13.148 21.531 1 98.62 187 LEU A O 1
ATOM 1463 N N . LYS A 1 188 ? 14.414 11.945 21.531 1 98.44 188 LYS A N 1
ATOM 1464 C CA . LYS A 1 188 ? 13.805 10.75 22.109 1 98.44 188 LYS A CA 1
ATOM 1465 C C . LYS A 1 188 ? 12.586 10.305 21.297 1 98.44 188 LYS A C 1
ATOM 1467 O O . LYS A 1 188 ? 11.547 9.969 21.859 1 98.44 188 LYS A O 1
ATOM 1472 N N . PHE A 1 189 ? 12.789 10.398 20 1 98.56 189 PHE A N 1
ATOM 1473 C CA . PHE A 1 189 ? 11.703 10.141 19.062 1 98.56 189 PHE A CA 1
ATOM 1474 C C . PHE A 1 189 ? 11.438 8.641 18.938 1 98.56 189 PHE A C 1
ATOM 1476 O O . PHE A 1 189 ? 12.375 7.844 18.875 1 98.56 189 PHE A O 1
ATOM 1483 N N . ASP A 1 190 ? 10.203 8.266 18.953 1 98.31 190 ASP A N 1
ATOM 1484 C CA . ASP A 1 190 ? 9.727 6.914 18.672 1 98.31 190 ASP A CA 1
ATOM 1485 C C . ASP A 1 190 ? 8.492 6.945 17.766 1 98.31 190 ASP A C 1
ATOM 1487 O O . ASP A 1 190 ? 7.461 7.508 18.141 1 98.31 190 ASP A O 1
ATOM 1491 N N . ALA A 1 191 ? 8.625 6.379 16.578 1 98.31 191 ALA A N 1
ATOM 1492 C CA . ALA A 1 191 ? 7.52 6.363 15.633 1 98.31 191 ALA A CA 1
ATOM 1493 C C . ALA A 1 191 ? 6.293 5.68 16.234 1 98.31 191 ALA A C 1
ATOM 1495 O O . ALA A 1 191 ? 5.16 6.016 15.883 1 98.31 191 ALA A O 1
ATOM 1496 N N . GLY A 1 192 ? 6.535 4.746 17.156 1 97.69 192 GLY A N 1
ATOM 1497 C CA . GLY A 1 192 ? 5.457 4.004 17.797 1 97.69 192 GLY A CA 1
ATOM 1498 C C . GLY A 1 192 ? 4.602 4.855 18.719 1 97.69 192 GLY A C 1
ATOM 1499 O O . GLY A 1 192 ? 3.549 4.414 19.172 1 97.69 192 GLY A O 1
ATOM 1500 N N . ASP A 1 193 ? 5.012 6.066 18.938 1 98.38 193 ASP A N 1
ATOM 1501 C CA . ASP A 1 193 ? 4.262 6.973 19.797 1 98.38 193 ASP A CA 1
ATOM 1502 C C . ASP A 1 193 ? 3.127 7.648 19.031 1 98.38 193 ASP A C 1
ATOM 1504 O O . ASP A 1 193 ? 2.348 8.414 19.609 1 98.38 193 ASP A O 1
ATOM 1508 N N . TYR A 1 194 ? 2.984 7.34 17.781 1 98.75 194 TYR A N 1
ATOM 1509 C CA . TYR A 1 194 ? 1.968 7.988 16.953 1 98.75 194 TYR A CA 1
ATOM 1510 C C . TYR A 1 194 ? 1.099 6.953 16.25 1 98.75 194 TYR A C 1
ATOM 1512 O O . TYR A 1 194 ? 1.565 5.859 15.93 1 98.75 194 TYR A O 1
ATOM 1520 N N . VAL A 1 195 ? -0.138 7.277 16.016 1 98.75 195 VAL A N 1
ATOM 1521 C CA . VAL A 1 195 ? -1.044 6.422 15.258 1 98.75 195 VAL A CA 1
ATOM 1522 C C . VAL A 1 195 ? -1.742 7.238 14.172 1 98.75 195 VAL A C 1
ATOM 1524 O O . VAL A 1 195 ? -1.977 8.438 14.344 1 98.75 195 VAL A O 1
ATOM 1527 N N . ASN A 1 196 ? -2.012 6.645 13.07 1 98.81 196 ASN A N 1
ATOM 1528 C CA . ASN A 1 196 ? -2.789 7.223 11.977 1 98.81 196 ASN A CA 1
ATOM 1529 C C . ASN A 1 196 ? -4.266 6.844 12.078 1 98.81 196 ASN A C 1
ATOM 1531 O O . ASN A 1 196 ? -4.598 5.676 12.281 1 98.81 196 ASN A O 1
ATOM 1535 N N . VAL A 1 197 ? -5.141 7.828 11.953 1 98.94 197 VAL A N 1
ATOM 1536 C CA . VAL A 1 197 ? -6.566 7.598 12.164 1 98.94 197 VAL A CA 1
ATOM 1537 C C . VAL A 1 197 ? -7.359 8.164 10.984 1 98.94 197 VAL A C 1
ATOM 1539 O O . VAL A 1 197 ? -6.98 9.188 10.406 1 98.94 197 VAL A O 1
ATOM 1542 N N . THR A 1 198 ? -8.383 7.492 10.625 1 98.81 198 THR A N 1
ATOM 1543 C CA . THR A 1 198 ? -9.359 7.977 9.656 1 98.81 198 THR A CA 1
ATOM 1544 C C . THR A 1 198 ? -10.766 7.504 10.023 1 98.81 198 THR A C 1
ATOM 1546 O O . THR A 1 198 ? -10.992 7.016 11.133 1 98.81 198 THR A O 1
ATOM 1549 N N . SER A 1 199 ? -11.742 7.844 9.109 1 98.81 199 SER A N 1
ATOM 1550 C CA . SER A 1 199 ? -13.125 7.453 9.344 1 98.81 199 SER A CA 1
ATOM 1551 C C . SER A 1 199 ? -13.898 7.344 8.031 1 98.81 199 SER A C 1
ATOM 1553 O O . SER A 1 199 ? -14.312 8.352 7.461 1 98.81 199 SER A O 1
ATOM 1555 N N . PHE A 1 200 ? -14.07 6.129 7.621 1 98.62 200 PHE A N 1
ATOM 1556 C CA . PHE A 1 200 ? -14.859 5.879 6.418 1 98.62 200 PHE A CA 1
ATOM 1557 C C . PHE A 1 200 ? -15.672 4.598 6.559 1 98.62 200 PHE A C 1
ATOM 1559 O O . PHE A 1 200 ? -15.281 3.684 7.285 1 98.62 200 PHE A O 1
ATOM 1566 N N . THR A 1 201 ? -16.734 4.504 5.832 1 98.25 201 THR A N 1
ATOM 1567 C CA . THR A 1 201 ? -17.672 3.416 6.074 1 98.25 201 THR A CA 1
ATOM 1568 C C . THR A 1 201 ? -17.391 2.238 5.145 1 98.25 201 THR A C 1
ATOM 1570 O O . THR A 1 201 ? -17.891 1.136 5.359 1 98.25 201 THR A O 1
ATOM 1573 N N . HIS A 1 202 ? -16.578 2.42 4.117 1 96.75 202 HIS A N 1
ATOM 1574 C CA . HIS A 1 202 ? -16.359 1.35 3.15 1 96.75 202 HIS A CA 1
ATOM 1575 C C . HIS A 1 202 ? -15.328 0.351 3.656 1 96.75 202 HIS A C 1
ATOM 1577 O O . HIS A 1 202 ? -15.023 -0.632 2.977 1 96.75 202 HIS A O 1
ATOM 1583 N N . HIS A 1 203 ? -14.781 0.534 4.836 1 97 203 HIS A N 1
ATOM 1584 C CA . HIS A 1 203 ? -13.938 -0.406 5.562 1 97 203 HIS A CA 1
ATOM 1585 C C . HIS A 1 203 ? -14.438 -0.608 6.988 1 97 203 HIS A C 1
ATOM 1587 O O . HIS A 1 203 ? -15.07 0.284 7.562 1 97 203 HIS A O 1
ATOM 1593 N N . PRO A 1 204 ? -14.109 -1.739 7.609 1 97.25 204 PRO A N 1
ATOM 1594 C CA . PRO A 1 204 ? -14.594 -1.99 8.969 1 97.25 204 PRO A CA 1
ATOM 1595 C C . PRO A 1 204 ? -13.984 -1.043 10 1 97.25 204 PRO A C 1
ATOM 1597 O O . PRO A 1 204 ? -12.805 -0.711 9.906 1 97.25 204 PRO A O 1
ATOM 1600 N N . TYR A 1 205 ? -14.844 -0.635 10.922 1 98.38 205 TYR A N 1
ATOM 1601 C CA . TYR A 1 205 ? -14.359 0.169 12.039 1 98.38 205 TYR A CA 1
ATOM 1602 C C . TYR A 1 205 ? -13.484 -0.666 12.977 1 98.38 205 TYR A C 1
ATOM 1604 O O . TYR A 1 205 ? -13.586 -1.895 12.992 1 98.38 205 TYR A O 1
ATOM 1612 N N . TYR A 1 206 ? -12.594 0.041 13.672 1 98.38 206 TYR A N 1
ATOM 1613 C CA . TYR A 1 206 ? -11.703 -0.508 14.688 1 98.38 206 TYR A CA 1
ATOM 1614 C C . TYR A 1 206 ? -10.742 -1.521 14.078 1 98.38 206 TYR A C 1
ATOM 1616 O O . TYR A 1 206 ? -10.312 -2.463 14.75 1 98.38 206 TYR A O 1
ATOM 1624 N N . SER A 1 207 ? -10.516 -1.378 12.797 1 97 207 SER A N 1
ATOM 1625 C CA . SER A 1 207 ? -9.477 -2.062 12.039 1 97 207 SER A CA 1
ATOM 1626 C C . SER A 1 207 ? -8.609 -1.071 11.266 1 97 207 SER A C 1
ATOM 1628 O O . SER A 1 207 ? -8.867 0.135 11.297 1 97 207 SER A O 1
ATOM 1630 N N . SER A 1 208 ? -7.594 -1.59 10.734 1 97 208 SER A N 1
ATOM 1631 C CA . SER A 1 208 ? -6.742 -0.726 9.922 1 97 208 SER A CA 1
ATOM 1632 C C . SER A 1 208 ? -6.816 -1.099 8.445 1 97 208 SER A C 1
ATOM 1634 O O . SER A 1 208 ? -7.148 -2.236 8.109 1 97 208 SER A O 1
ATOM 1636 N N . PHE A 1 209 ? -6.613 -0.159 7.625 1 96.94 209 PHE A N 1
ATOM 1637 C CA . PHE A 1 209 ? -6.527 -0.384 6.188 1 96.94 209 PHE A CA 1
ATOM 1638 C C . PHE A 1 209 ? -5.613 0.645 5.531 1 96.94 209 PHE A C 1
ATOM 1640 O O . PHE A 1 209 ? -5.242 1.642 6.156 1 96.94 209 PHE A O 1
ATOM 1647 N N . ILE A 1 210 ? -5.168 0.372 4.328 1 97.38 210 ILE A N 1
ATOM 1648 C CA . ILE A 1 210 ? -4.367 1.311 3.549 1 97.38 210 ILE A CA 1
ATOM 1649 C C . ILE A 1 210 ? -5.277 2.371 2.928 1 97.38 210 ILE A C 1
ATOM 1651 O O . ILE A 1 210 ? -6.121 2.059 2.086 1 97.38 210 ILE A O 1
ATOM 1655 N N . LEU A 1 211 ? -5.141 3.561 3.381 1 98.06 211 LEU A N 1
ATOM 1656 C CA . LEU A 1 211 ? -5.996 4.652 2.924 1 98.06 211 LEU A CA 1
ATOM 1657 C C . LEU A 1 211 ? -5.805 4.902 1.432 1 98.06 211 LEU A C 1
ATOM 1659 O O . LEU A 1 211 ? -4.676 5.043 0.959 1 98.06 211 LEU A O 1
ATOM 1663 N N . GLU A 1 212 ? -6.855 4.934 0.693 1 97.5 212 GLU A N 1
ATOM 1664 C CA . GLU A 1 212 ? -6.793 5.172 -0.747 1 97.5 212 GLU A CA 1
ATOM 1665 C C . GLU A 1 212 ? -6.758 6.664 -1.06 1 97.5 212 GLU A C 1
ATOM 1667 O O . GLU A 1 212 ? -7.797 7.328 -1.045 1 97.5 212 GLU A O 1
ATOM 1672 N N . ALA A 1 213 ? -5.68 7.152 -1.287 1 97 213 ALA A N 1
ATOM 1673 C CA . ALA A 1 213 ? -5.41 8.523 -1.704 1 97 213 ALA A CA 1
ATOM 1674 C C . ALA A 1 213 ? -4.152 8.602 -2.561 1 97 213 ALA A C 1
ATOM 1676 O O . ALA A 1 213 ? -3.189 7.867 -2.328 1 97 213 ALA A O 1
ATOM 1677 N N . PRO A 1 214 ? -4.113 9.5 -3.531 1 96.44 214 PRO A N 1
ATOM 1678 C CA . PRO A 1 214 ? -2.947 9.57 -4.414 1 96.44 214 PRO A CA 1
ATOM 1679 C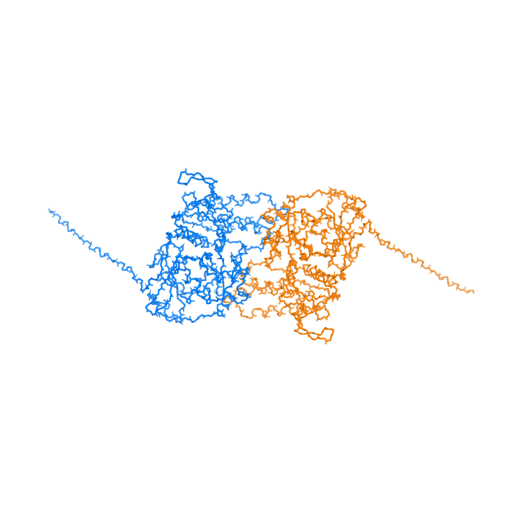 C . PRO A 1 214 ? -1.643 9.781 -3.65 1 96.44 214 PRO A C 1
ATOM 1681 O O . PRO A 1 214 ? -0.617 9.195 -3.994 1 96.44 214 PRO A O 1
ATOM 1684 N N . ASP A 1 215 ? -1.689 10.516 -2.553 1 97.12 215 ASP A N 1
ATOM 1685 C CA . ASP A 1 215 ? -0.454 10.93 -1.89 1 97.12 215 ASP A CA 1
ATOM 1686 C C . ASP A 1 215 ? -0.046 9.914 -0.819 1 97.12 215 ASP A C 1
ATOM 1688 O O . ASP A 1 215 ? 0.978 10.086 -0.155 1 97.12 215 ASP A O 1
ATOM 1692 N N . ASN A 1 216 ? -0.833 8.875 -0.646 1 97.62 216 ASN A N 1
ATOM 1693 C CA . ASN A 1 216 ? -0.379 7.758 0.175 1 97.62 216 ASN A CA 1
ATOM 1694 C C . ASN A 1 216 ? 0.544 6.828 -0.606 1 97.62 216 ASN A C 1
ATOM 1696 O O . ASN A 1 216 ? 0.274 5.629 -0.72 1 97.62 216 ASN A O 1
ATOM 1700 N N . PHE A 1 217 ? 1.645 7.395 -1.084 1 96.31 217 PHE A N 1
ATOM 1701 C CA . PHE A 1 217 ? 2.586 6.688 -1.944 1 96.31 217 PHE A CA 1
ATOM 1702 C C . PHE A 1 217 ? 3.227 5.52 -1.204 1 96.31 217 PHE A C 1
ATOM 1704 O O . PHE A 1 21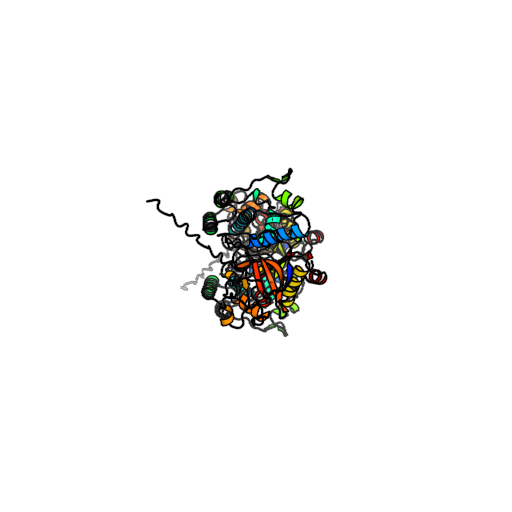7 ? 3.598 4.516 -1.818 1 96.31 217 PHE A O 1
ATOM 1711 N N . SER A 1 218 ? 3.363 5.684 0.142 1 95.88 218 SER A N 1
ATOM 1712 C CA . SER A 1 218 ? 4.062 4.68 0.936 1 95.88 218 SER A CA 1
ATOM 1713 C C . SER A 1 218 ? 3.096 3.641 1.491 1 95.88 218 SER A C 1
ATOM 1715 O O . SER A 1 218 ? 3.51 2.703 2.176 1 95.88 218 SER A O 1
ATOM 1717 N N . ASN A 1 219 ? 1.835 3.842 1.226 1 96.81 219 ASN A N 1
ATOM 1718 C CA . ASN A 1 219 ? 0.791 2.889 1.588 1 96.81 219 ASN A CA 1
ATOM 1719 C C . ASN A 1 219 ? 0.696 2.707 3.1 1 96.81 219 ASN A C 1
ATOM 1721 O O . ASN A 1 219 ? 0.688 1.579 3.596 1 96.81 219 ASN A O 1
ATOM 1725 N N . GLY A 1 220 ? 0.624 3.824 3.771 1 96.62 220 GLY A N 1
ATOM 1726 C CA . GLY A 1 220 ? 0.4 3.807 5.207 1 96.62 220 GLY A CA 1
ATOM 1727 C C . GLY A 1 220 ? -0.98 3.303 5.59 1 96.62 220 GLY A C 1
ATOM 1728 O O . GLY A 1 220 ? -1.946 3.506 4.852 1 96.62 220 GLY A O 1
ATOM 1729 N N . SER A 1 221 ? -1.015 2.625 6.715 1 97.25 221 SER A N 1
ATOM 1730 C CA . SER A 1 221 ? -2.271 2.113 7.254 1 97.25 221 SER A CA 1
ATOM 1731 C C . SER A 1 221 ? -2.873 3.078 8.273 1 97.25 221 SER A C 1
ATOM 1733 O O . SER A 1 221 ? -2.145 3.74 9.008 1 97.25 221 SER A O 1
ATOM 1735 N N . PHE A 1 222 ? -4.184 3.086 8.312 1 98.62 222 PHE A N 1
ATOM 1736 C CA . PHE A 1 222 ? -4.926 3.977 9.203 1 98.62 222 PHE A CA 1
ATOM 1737 C C . PHE A 1 222 ? -5.98 3.207 9.984 1 98.62 222 PHE A C 1
ATOM 1739 O O . PHE A 1 222 ? -6.707 2.389 9.414 1 98.62 222 PHE A O 1
ATOM 1746 N N . TYR A 1 223 ? -6.012 3.43 11.266 1 98.88 223 TYR A N 1
ATOM 1747 C CA . TYR A 1 223 ? -7.121 2.906 12.055 1 98.88 223 TYR A CA 1
ATOM 1748 C C . TYR A 1 223 ? -8.422 3.617 11.703 1 98.88 223 TYR A C 1
ATOM 1750 O O . TYR A 1 223 ? -8.461 4.848 11.625 1 98.88 223 TYR A O 1
ATOM 1758 N N . ASN A 1 224 ? -9.422 2.828 11.516 1 98.81 224 ASN A N 1
ATOM 1759 C CA . ASN A 1 224 ? -10.719 3.354 11.102 1 98.81 224 ASN A CA 1
ATOM 1760 C C . ASN A 1 224 ? -11.672 3.486 12.289 1 98.81 224 ASN A C 1
ATOM 1762 O O . ASN A 1 224 ? -11.945 2.508 12.984 1 98.81 224 ASN A O 1
ATOM 1766 N N . LEU A 1 225 ? -12.148 4.691 12.516 1 98.94 225 LEU A N 1
ATOM 1767 C CA . LEU A 1 225 ? -13.062 4.926 13.625 1 98.94 225 LEU A CA 1
ATOM 1768 C C . LEU A 1 225 ? -14.414 5.426 13.117 1 98.94 225 LEU A C 1
ATOM 1770 O O . LEU A 1 225 ? -14.477 6.102 12.086 1 98.94 225 LEU A O 1
ATOM 1774 N N . PRO A 1 226 ? -15.461 5.129 13.875 1 98.81 226 PRO A N 1
ATOM 1775 C CA . PRO A 1 226 ? -16.688 5.879 13.602 1 98.81 226 PRO A CA 1
ATOM 1776 C C . PRO A 1 226 ? -16.484 7.391 13.68 1 98.81 226 PRO A C 1
ATOM 1778 O O . PRO A 1 226 ? -15.68 7.871 14.477 1 98.81 226 PRO A O 1
ATOM 1781 N N . LEU A 1 227 ? -17.281 8.086 12.898 1 98.88 227 LEU A N 1
ATOM 1782 C CA . LEU A 1 227 ? -17.078 9.523 12.75 1 98.88 227 LEU A CA 1
ATOM 1783 C C . LEU A 1 227 ? -17.156 10.227 14.102 1 98.88 227 LEU A C 1
ATOM 1785 O O . LEU A 1 227 ? -16.297 11.031 14.438 1 98.88 227 LEU A O 1
ATOM 1789 N N . GLU A 1 228 ? -18.156 9.898 14.906 1 98.44 228 GLU A N 1
ATOM 1790 C CA . GLU A 1 228 ? -18.328 10.547 16.203 1 98.44 228 GLU A CA 1
ATOM 1791 C C . GLU A 1 228 ? -17.141 10.281 17.109 1 98.44 228 GLU A C 1
ATOM 1793 O O . GLU A 1 228 ? -16.719 11.156 17.875 1 98.44 228 GLU A O 1
ATOM 1798 N N . GLU A 1 229 ? -16.625 9.133 17.016 1 98.69 229 GLU A N 1
ATOM 1799 C CA . GLU A 1 229 ? -15.484 8.781 17.844 1 98.69 229 GLU A CA 1
ATOM 1800 C C . GLU A 1 229 ? -14.219 9.5 17.375 1 98.69 229 GLU A C 1
ATOM 1802 O O . GLU A 1 229 ? -13.391 9.898 18.203 1 98.69 229 GLU A O 1
ATOM 1807 N N . MET A 1 230 ? -14.008 9.656 16.094 1 98.81 230 MET A N 1
ATOM 1808 C CA . MET A 1 230 ? -12.859 10.406 15.586 1 98.81 230 MET A CA 1
ATOM 1809 C C . MET A 1 230 ? -12.93 11.867 16.031 1 98.81 230 MET A C 1
ATOM 1811 O O . MET A 1 230 ? -11.93 12.43 16.469 1 98.81 230 MET A O 1
ATOM 1815 N N . VAL A 1 231 ? -14.156 12.43 15.945 1 98.81 231 VAL A N 1
ATOM 1816 C CA . VAL A 1 231 ? -14.352 13.812 16.375 1 98.81 231 VAL A CA 1
ATOM 1817 C C . VAL A 1 231 ? -14.102 13.938 17.875 1 98.81 231 VAL A C 1
ATOM 1819 O O . VAL A 1 231 ? -13.375 14.828 18.312 1 98.81 231 VAL A O 1
ATOM 1822 N N . GLY A 1 232 ? -14.656 13.008 18.609 1 98.62 232 GLY A N 1
ATOM 1823 C CA . GLY A 1 232 ? -14.477 12.992 20.047 1 98.62 232 GLY A CA 1
ATOM 1824 C C . GLY A 1 232 ? -13.031 12.805 20.469 1 98.62 232 GLY A C 1
ATOM 1825 O O . GLY A 1 232 ? -12.555 13.484 21.375 1 98.62 232 GLY A O 1
ATOM 1826 N N . LEU A 1 233 ? -12.383 11.906 19.828 1 98.81 233 LEU A N 1
ATOM 1827 C CA . LEU A 1 233 ? -10.961 11.672 20.078 1 98.81 233 LEU A CA 1
ATOM 1828 C C . LEU A 1 233 ? -10.156 12.945 19.891 1 98.81 233 LEU A C 1
ATOM 1830 O O . LEU A 1 233 ? -9.289 13.273 20.703 1 98.81 233 LEU A O 1
ATOM 1834 N N . THR A 1 234 ? -10.445 13.633 18.844 1 98.88 234 THR A N 1
ATOM 1835 C CA . THR A 1 234 ? -9.695 14.844 18.531 1 98.88 234 THR A CA 1
ATOM 1836 C C . THR A 1 234 ? -9.93 15.914 19.578 1 98.88 234 THR A C 1
ATOM 1838 O O . THR A 1 234 ? -8.977 16.516 20.094 1 98.88 234 THR A O 1
ATOM 1841 N N . LYS A 1 235 ? -11.195 16.141 19.953 1 98.75 235 LYS A N 1
ATOM 1842 C CA . LYS A 1 235 ? -11.516 17.141 20.984 1 98.75 235 LYS A CA 1
ATOM 1843 C C . LYS A 1 235 ? -10.859 16.781 22.312 1 98.75 235 LYS A C 1
ATOM 1845 O O . LYS A 1 235 ? -10.258 17.641 22.953 1 98.75 235 LYS A O 1
ATOM 1850 N N . THR A 1 236 ? -10.914 15.523 22.656 1 98.38 236 THR A N 1
ATOM 1851 C CA . THR A 1 236 ? -10.375 15.078 23.938 1 98.38 236 THR A CA 1
ATOM 1852 C C . THR A 1 236 ? -8.852 15.195 23.953 1 98.38 236 THR A C 1
ATOM 1854 O O . THR A 1 236 ? -8.258 15.617 24.938 1 98.38 236 THR A O 1
ATOM 1857 N N . ALA A 1 237 ? -8.234 14.82 22.844 1 98.75 237 ALA A N 1
ATOM 1858 C CA . ALA A 1 237 ? -6.781 14.945 22.734 1 98.75 237 ALA A CA 1
ATOM 1859 C C . ALA A 1 237 ? -6.34 16.391 22.969 1 98.75 237 ALA A C 1
ATOM 1861 O O . ALA A 1 237 ? -5.434 16.656 23.75 1 98.75 237 ALA A O 1
ATOM 1862 N N . LEU A 1 238 ? -7.004 17.281 22.312 1 98.88 238 LEU A N 1
ATOM 1863 C CA . LEU A 1 238 ? -6.648 18.688 22.422 1 98.88 238 LEU A CA 1
ATOM 1864 C C . LEU A 1 238 ? -6.883 19.203 23.844 1 98.88 238 LEU A C 1
ATOM 1866 O O . LEU A 1 238 ? -6.039 19.906 24.391 1 98.88 238 LEU A O 1
ATOM 1870 N N . LYS A 1 239 ? -7.969 18.812 24.422 1 98.31 239 LYS A N 1
ATOM 1871 C CA . LYS A 1 239 ? -8.297 19.234 25.781 1 98.31 239 LYS A CA 1
ATOM 1872 C C . LYS A 1 239 ? -7.258 18.719 26.781 1 98.31 239 LYS A C 1
ATOM 1874 O O . LYS A 1 239 ? -6.953 19.375 27.766 1 98.31 239 LYS A O 1
ATOM 1879 N N . ASP A 1 240 ? -6.719 17.562 26.469 1 98.12 240 ASP A N 1
ATOM 1880 C CA . ASP A 1 240 ? -5.816 16.875 27.391 1 98.12 240 ASP A CA 1
ATOM 1881 C C . ASP A 1 240 ? -4.371 17.312 27.172 1 98.12 240 ASP A C 1
ATOM 1883 O O . ASP A 1 240 ? -3.451 16.766 27.781 1 98.12 240 ASP A O 1
ATOM 1887 N N . GLY A 1 241 ? -4.141 18.188 26.25 1 98.5 241 GLY A N 1
ATOM 1888 C CA . GLY A 1 241 ? -2.82 18.781 26.125 1 98.5 241 GLY A CA 1
ATOM 1889 C C . GLY A 1 241 ? -2.053 18.281 24.922 1 98.5 241 GLY A C 1
ATOM 1890 O O . GLY A 1 241 ? -0.912 18.672 24.688 1 98.5 241 GLY A O 1
ATOM 1891 N N . TYR A 1 242 ? -2.656 17.391 24.188 1 98.81 242 TYR A N 1
ATOM 1892 C CA . TYR A 1 242 ? -2.025 16.891 22.984 1 98.81 242 TYR A CA 1
ATOM 1893 C C . TYR A 1 242 ? -2.434 17.719 21.766 1 98.81 242 TYR A C 1
ATOM 1895 O O . TYR A 1 242 ? -3.391 18.5 21.828 1 98.81 242 TYR A O 1
ATOM 1903 N N . THR A 1 243 ? -1.652 17.625 20.703 1 98.94 243 THR A N 1
ATOM 1904 C CA . THR A 1 243 ? -2.021 18.203 19.406 1 98.94 243 THR A CA 1
ATOM 1905 C C . THR A 1 243 ? -2.15 17.109 18.344 1 98.94 243 THR A C 1
ATOM 1907 O O . THR A 1 243 ? -1.801 15.953 18.594 1 98.94 243 THR A O 1
ATOM 1910 N N . VAL A 1 244 ? -2.736 17.469 17.188 1 98.94 244 VAL A N 1
ATOM 1911 C CA . VAL A 1 244 ? -3.076 16.469 16.188 1 98.94 244 VAL A CA 1
ATOM 1912 C C . VAL A 1 244 ? -2.756 17 14.797 1 98.94 244 VAL A C 1
ATOM 1914 O O . VAL A 1 244 ? -3.066 18.156 14.477 1 98.94 244 VAL A O 1
ATOM 1917 N N . MET A 1 245 ? -2.039 16.219 14.016 1 98.94 245 MET A N 1
ATOM 1918 C CA . MET A 1 245 ? -1.923 16.562 12.602 1 98.94 245 MET A CA 1
ATOM 1919 C C . MET A 1 245 ? -3.232 16.297 11.867 1 98.94 245 MET A C 1
ATOM 1921 O O . MET A 1 245 ? -3.871 15.258 12.078 1 98.94 245 MET A O 1
ATOM 1925 N N . TRP A 1 246 ? -3.625 17.219 11.023 1 98.94 246 TRP A N 1
ATOM 1926 C CA . TRP A 1 246 ? -4.922 17.203 10.359 1 98.94 246 TRP A CA 1
ATOM 1927 C C . TRP A 1 246 ? -4.75 17.234 8.844 1 98.94 246 TRP A C 1
ATOM 1929 O O . TRP A 1 246 ? -4.16 18.172 8.297 1 98.94 246 TRP A O 1
ATOM 1939 N N . ASP A 1 247 ? -5.164 16.172 8.156 1 98.81 247 ASP A N 1
ATOM 1940 C CA . ASP A 1 247 ? -5.258 16.047 6.707 1 98.81 247 ASP A CA 1
ATOM 1941 C C . ASP A 1 247 ? -6.676 16.344 6.227 1 98.81 247 ASP A C 1
ATOM 1943 O O . ASP A 1 247 ? -7.605 15.586 6.512 1 98.81 247 ASP A O 1
ATOM 1947 N N . ALA A 1 248 ? -6.793 17.469 5.418 1 97.94 248 ALA A N 1
ATOM 1948 C CA . ALA A 1 248 ? -8.156 17.922 5.125 1 97.94 248 ALA A CA 1
ATOM 1949 C C . ALA A 1 248 ? -8.273 18.391 3.682 1 97.94 248 ALA A C 1
ATOM 1951 O O . ALA A 1 248 ? -7.281 18.766 3.061 1 97.94 248 ALA A O 1
ATOM 1952 N N . ASP A 1 249 ? -9.5 18.328 3.178 1 97.5 249 ASP A N 1
ATOM 1953 C CA . ASP A 1 249 ? -9.867 19 1.932 1 97.5 249 ASP A CA 1
ATOM 1954 C C . ASP A 1 249 ? -10.109 20.484 2.154 1 97.5 249 ASP A C 1
ATOM 1956 O O . ASP A 1 249 ? -10.914 20.875 3.002 1 97.5 249 ASP A O 1
ATOM 1960 N N . MET A 1 250 ? -9.43 21.312 1.461 1 94 250 MET A N 1
ATOM 1961 C CA . MET A 1 250 ? -9.648 22.75 1.586 1 94 250 MET A CA 1
ATOM 1962 C C . MET A 1 250 ? -10.047 23.359 0.245 1 94 250 MET A C 1
ATOM 1964 O O . MET A 1 250 ? -9.969 24.562 0.062 1 94 250 MET A O 1
ATOM 1968 N N . SER A 1 251 ? -10.398 22.531 -0.683 1 90.5 251 SER A N 1
ATOM 1969 C CA . SER A 1 251 ? -10.664 22.984 -2.045 1 90.5 251 SER A CA 1
ATOM 1970 C C . SER A 1 251 ? -11.984 23.734 -2.133 1 90.5 251 SER A C 1
ATOM 1972 O O . SER A 1 251 ? -12.258 24.422 -3.121 1 90.5 251 SER A O 1
ATOM 1974 N N . ASN A 1 252 ? -12.82 23.625 -1.153 1 89.06 252 ASN A N 1
ATOM 1975 C CA . ASN A 1 252 ? -14.125 24.281 -1.186 1 89.06 252 ASN A CA 1
ATOM 1976 C C . ASN A 1 252 ? -14.039 25.703 -0.667 1 89.06 252 ASN A C 1
ATOM 1978 O O . ASN A 1 252 ? -13.062 26.094 -0.021 1 89.06 252 ASN A O 1
ATOM 1982 N N . GLU A 1 253 ? -15.078 26.469 -0.952 1 90.44 253 GLU A N 1
ATOM 1983 C CA . GLU A 1 253 ? -15.094 27.906 -0.643 1 90.44 253 GLU A CA 1
ATOM 1984 C C . GLU A 1 253 ? -15.273 28.141 0.854 1 90.44 253 GLU A C 1
ATOM 1986 O O . GLU A 1 253 ? -15.148 29.266 1.326 1 90.44 253 GLU A O 1
ATOM 1991 N N . ASN A 1 254 ? -15.477 27.078 1.553 1 93.88 254 ASN A N 1
ATOM 1992 C CA . ASN A 1 254 ? -15.766 27.188 2.977 1 93.88 254 ASN A CA 1
ATOM 1993 C C . ASN A 1 254 ? -14.492 27.344 3.801 1 93.88 254 ASN A C 1
ATOM 1995 O O . ASN A 1 254 ? -14.555 27.719 4.977 1 93.88 254 ASN A O 1
ATOM 1999 N N . PHE A 1 255 ? -13.398 27.047 3.254 1 96.25 255 PHE A N 1
ATOM 2000 C CA . PHE A 1 255 ? -12.109 27.297 3.891 1 96.25 255 PHE A CA 1
ATOM 2001 C C . PHE A 1 255 ? -11.609 28.703 3.572 1 96.25 255 PHE A C 1
ATOM 2003 O O . PHE A 1 255 ? -11.156 28.969 2.457 1 96.25 255 PHE A O 1
ATOM 2010 N N . GLN A 1 256 ? -11.648 29.594 4.57 1 95.94 256 GLN A N 1
ATOM 2011 C CA . GLN A 1 256 ? -11.344 30.984 4.301 1 95.94 256 GLN A CA 1
ATOM 2012 C C . GLN A 1 256 ? -10.227 31.5 5.219 1 95.94 256 GLN A C 1
ATOM 2014 O O . GLN A 1 256 ? -10.477 32.281 6.121 1 95.94 256 GLN A O 1
ATOM 2019 N N . GLN A 1 257 ? -9.055 31.125 4.895 1 95.94 257 GLN A N 1
ATOM 2020 C CA . GLN A 1 257 ? -7.883 31.484 5.676 1 95.94 257 GLN A CA 1
ATOM 2021 C C . GLN A 1 257 ? -7.793 33 5.848 1 95.94 257 GLN A C 1
ATOM 2023 O O . GLN A 1 257 ? -7.457 33.5 6.926 1 95.94 257 GLN A O 1
ATOM 2028 N N . LYS A 1 258 ? -8.133 33.781 4.832 1 94.56 258 LYS A N 1
ATOM 2029 C CA . LYS A 1 258 ? -8.008 35.219 4.855 1 94.56 258 LYS A CA 1
ATOM 2030 C C . LYS A 1 258 ? -9.016 35.844 5.824 1 94.56 258 LYS A C 1
ATOM 2032 O O . LYS A 1 258 ? -8.844 37 6.25 1 94.56 258 LYS A O 1
ATOM 2037 N N . LYS A 1 259 ? -10.055 35.094 6.098 1 94.75 259 LYS A N 1
ATOM 2038 C CA . LYS A 1 259 ? -11.07 35.594 7.02 1 94.75 259 LYS A CA 1
ATOM 2039 C C . LYS A 1 259 ? -10.953 34.906 8.383 1 94.75 259 LYS A C 1
ATOM 2041 O O . LYS A 1 259 ? -11.695 35.25 9.312 1 94.75 259 LYS A O 1
ATOM 2046 N N . GLY A 1 260 ? -10.078 33.906 8.461 1 95.88 260 GLY A N 1
ATOM 2047 C CA . GLY A 1 260 ? -9.711 33.312 9.734 1 95.88 260 GLY A CA 1
ATOM 2048 C C . GLY A 1 260 ? -10.586 32.156 10.133 1 95.88 260 GLY A C 1
ATOM 2049 O O . GLY A 1 260 ? -10.445 31.594 11.227 1 95.88 260 GLY A O 1
ATOM 2050 N N . TYR A 1 261 ? -11.57 31.703 9.188 1 96.81 261 TYR A N 1
ATOM 2051 C CA . TYR A 1 261 ? -12.5 30.656 9.594 1 96.81 261 TYR A CA 1
ATOM 2052 C C . TYR A 1 261 ? -12.688 29.625 8.484 1 96.81 261 TYR A C 1
ATOM 2054 O O . TYR A 1 261 ? -12.578 29.969 7.301 1 96.81 261 TYR A O 1
ATOM 2062 N N . ALA A 1 262 ? -12.906 28.406 8.766 1 97.56 262 ALA A N 1
ATOM 2063 C CA . ALA A 1 262 ? -13.5 27.375 7.938 1 97.56 262 ALA A CA 1
ATOM 2064 C C . ALA A 1 262 ? -14.789 26.844 8.555 1 97.56 262 ALA A C 1
ATOM 2066 O O . ALA A 1 262 ? -14.773 26.25 9.633 1 97.56 262 ALA A O 1
ATOM 2067 N N . ILE A 1 263 ? -15.883 27.109 7.957 1 97.38 263 ILE A N 1
ATOM 2068 C CA . ILE A 1 263 ? -17.219 26.812 8.461 1 97.38 263 ILE A CA 1
ATOM 2069 C C . ILE A 1 263 ? -18.047 26.125 7.379 1 97.38 263 ILE A C 1
ATOM 2071 O O . ILE A 1 263 ? -18 26.531 6.211 1 97.38 263 ILE A O 1
ATOM 2075 N N . LEU A 1 264 ? -18.734 25.062 7.742 1 97.12 264 LEU A N 1
ATOM 2076 C CA . LEU A 1 264 ? -19.609 24.375 6.793 1 97.12 264 LEU A CA 1
ATOM 2077 C C . LEU A 1 264 ? -20.938 25.109 6.652 1 97.12 264 LEU A C 1
ATOM 2079 O O . LEU A 1 264 ? -21.984 24.609 7.07 1 97.12 264 LEU A O 1
ATOM 2083 N N . PHE A 1 265 ? -20.953 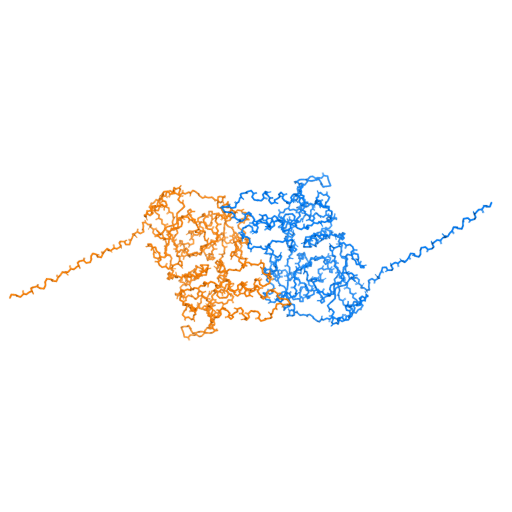26.172 5.934 1 96.38 265 PHE A N 1
ATOM 2084 C CA . PHE A 1 265 ? -22.078 27.094 5.875 1 96.38 265 PHE A CA 1
ATOM 2085 C C . PHE A 1 265 ? -23.328 26.406 5.332 1 96.38 265 PHE A C 1
ATOM 2087 O O . PHE A 1 265 ? -23.266 25.688 4.34 1 96.38 265 PHE A O 1
ATOM 2094 N N . ALA A 1 266 ? -24.484 26.625 5.938 1 94.81 266 ALA A N 1
ATOM 2095 C CA . ALA A 1 266 ? -25.766 26.172 5.402 1 94.81 266 ALA A CA 1
ATOM 2096 C C . ALA A 1 266 ? -26.25 27.078 4.277 1 94.81 266 ALA A C 1
ATOM 2098 O O . ALA A 1 266 ? -26.953 26.641 3.373 1 94.81 266 ALA A O 1
ATOM 2099 N N . ASP A 1 267 ? -25.859 28.344 4.43 1 89.75 267 ASP A N 1
ATOM 2100 C CA . ASP A 1 267 ? -26.234 29.391 3.484 1 89.75 267 ASP A CA 1
ATOM 2101 C C . ASP A 1 267 ? -25 30.016 2.832 1 89.75 267 ASP A C 1
ATOM 2103 O O . ASP A 1 267 ? -24.141 30.578 3.518 1 89.75 267 ASP A O 1
ATOM 2107 N N . THR A 1 268 ? -25 30.094 1.558 1 85.81 268 THR A N 1
ATOM 2108 C CA . THR A 1 268 ? -23.859 30.625 0.81 1 85.81 268 THR A CA 1
ATOM 2109 C C . THR A 1 268 ? -23.688 32.125 1.061 1 85.81 268 THR A C 1
ATOM 2111 O O . THR A 1 268 ? -22.594 32.656 0.964 1 85.81 268 THR A O 1
ATOM 2114 N N . ALA A 1 269 ? -24.75 32.75 1.365 1 88.56 269 ALA A N 1
ATOM 2115 C CA . ALA A 1 269 ? -24.688 34.188 1.63 1 88.56 269 ALA A CA 1
ATOM 2116 C C . ALA A 1 269 ? -23.844 34.469 2.871 1 88.56 269 ALA A C 1
ATOM 2118 O O . ALA A 1 269 ? -23.125 35.469 2.928 1 88.56 269 ALA A O 1
ATOM 2119 N N . ALA A 1 270 ? -23.938 33.625 3.795 1 87 270 ALA A N 1
ATOM 2120 C CA . ALA A 1 270 ? -23.172 33.812 5.031 1 87 270 ALA A CA 1
ATOM 2121 C C . ALA A 1 270 ? -21.672 33.688 4.773 1 87 270 ALA A C 1
ATOM 2123 O O . ALA A 1 270 ? -20.875 34.375 5.41 1 87 270 ALA A O 1
ATOM 2124 N N . ALA A 1 271 ? -21.312 32.906 3.805 1 88.12 271 ALA A N 1
ATOM 2125 C CA . ALA A 1 271 ? -19.906 32.688 3.473 1 88.12 271 ALA A CA 1
ATOM 2126 C C . ALA A 1 271 ? -19.281 33.938 2.842 1 88.12 271 ALA A C 1
ATOM 2128 O O . ALA A 1 271 ? -18.062 34.094 2.844 1 88.12 271 ALA A O 1
ATOM 2129 N N . LYS A 1 272 ? -20.094 34.812 2.377 1 90.12 272 LYS A N 1
ATOM 2130 C CA . LYS A 1 272 ? -19.609 36 1.634 1 90.12 272 LYS A CA 1
ATOM 2131 C C . LYS A 1 272 ? -19.453 37.188 2.549 1 90.12 272 LYS A C 1
ATOM 2133 O O . LYS A 1 272 ? -18.969 38.25 2.125 1 90.12 272 LYS A O 1
ATOM 2138 N N . ALA A 1 273 ? -19.812 37.031 3.762 1 88 273 ALA A N 1
ATOM 2139 C CA . ALA A 1 273 ? -19.688 38.125 4.699 1 88 273 ALA A CA 1
ATOM 2140 C C . ALA A 1 273 ? -18.234 38.5 4.918 1 88 273 ALA A C 1
ATOM 2142 O O . ALA A 1 273 ? -17.344 37.656 4.883 1 88 273 ALA A O 1
ATOM 2143 N N . THR A 1 274 ? -17.953 39.75 5.145 1 85.69 274 THR A N 1
ATOM 2144 C CA . THR A 1 274 ? -16.609 40.219 5.371 1 85.69 274 THR A CA 1
ATOM 2145 C C . THR A 1 274 ? -16.062 39.75 6.715 1 85.69 274 THR A C 1
ATOM 2147 O O . THR A 1 274 ? -14.914 39.312 6.812 1 85.69 274 THR A O 1
ATOM 2150 N N . VAL A 1 275 ? -16.891 39.906 7.668 1 87 275 VAL A N 1
ATOM 2151 C CA . VAL A 1 275 ? -16.594 39.375 8.984 1 87 275 VAL A CA 1
ATOM 2152 C C . VAL A 1 275 ? -17.5 38.156 9.266 1 87 275 VAL A C 1
ATOM 2154 O O . VAL A 1 275 ? -18.734 38.281 9.188 1 87 275 VAL A O 1
ATOM 2157 N N . LEU A 1 276 ? -16.828 37.031 9.648 1 88.25 276 LEU A N 1
ATOM 2158 C CA . LEU A 1 276 ? -17.609 35.812 9.812 1 88.25 276 LEU A CA 1
ATOM 2159 C C . LEU A 1 276 ? -18.078 35.656 11.258 1 88.25 276 LEU A C 1
ATOM 2161 O O . LEU A 1 276 ? -17.312 35.906 12.188 1 88.25 276 LEU A O 1
ATOM 2165 N N . ASN A 1 277 ? -19.344 35.344 11.305 1 90.62 277 ASN A N 1
ATOM 2166 C CA . ASN A 1 277 ? -19.969 35.031 12.586 1 90.62 277 ASN A CA 1
ATOM 2167 C C . ASN A 1 277 ? -19.812 33.562 12.938 1 90.62 277 ASN A C 1
ATOM 2169 O O . ASN A 1 277 ? -20.375 32.688 12.258 1 90.62 277 ASN A O 1
ATOM 2173 N N . PRO A 1 278 ? -19.188 33.281 14.016 1 93.81 278 PRO A N 1
ATOM 2174 C CA . PRO A 1 278 ? -18.969 31.859 14.359 1 93.81 278 PRO A CA 1
ATOM 2175 C C . PRO A 1 278 ? -20.266 31.125 14.664 1 93.81 278 PRO A C 1
ATOM 2177 O O . PRO A 1 278 ? -20.297 29.891 14.68 1 93.81 278 PRO A O 1
ATOM 2180 N N . ASP A 1 279 ? -21.328 31.844 14.883 1 95.06 279 ASP A N 1
ATOM 2181 C CA . ASP A 1 279 ? -22.594 31.203 15.273 1 95.06 279 ASP A CA 1
ATOM 2182 C C . ASP A 1 279 ? -23.5 31 14.062 1 95.06 279 ASP A C 1
ATOM 2184 O O . ASP A 1 279 ? -24.656 30.625 14.219 1 95.06 279 ASP A O 1
ATOM 2188 N N . VAL A 1 280 ? -22.953 31.266 12.914 1 95.06 280 VAL A N 1
ATOM 2189 C CA . VAL A 1 280 ? -23.734 31.062 11.695 1 95.06 280 VAL A CA 1
ATOM 2190 C C . VAL A 1 280 ? -24.203 29.609 11.617 1 95.06 280 VAL A C 1
ATOM 2192 O O . VAL A 1 280 ? -23.547 28.719 12.141 1 95.06 280 VAL A O 1
ATOM 2195 N N . ARG A 1 281 ? -25.375 29.422 10.984 1 95.12 281 ARG A N 1
ATOM 2196 C CA . ARG A 1 281 ? -25.906 28.062 10.805 1 95.12 281 ARG A CA 1
ATOM 2197 C C . ARG A 1 281 ? -25.031 27.25 9.859 1 95.12 281 ARG A C 1
ATOM 2199 O O . ARG A 1 281 ? -24.578 27.766 8.836 1 95.12 281 ARG A O 1
ATOM 2206 N N . GLU A 1 282 ? -24.812 26 10.242 1 97.12 282 GLU A N 1
ATOM 2207 C CA . GLU A 1 282 ? -24 25.094 9.43 1 97.12 282 GLU A CA 1
ATOM 2208 C C . GLU A 1 282 ? -24.812 23.891 8.961 1 97.12 282 GLU A C 1
ATOM 2210 O O . GLU A 1 282 ? -25.844 23.562 9.539 1 97.12 282 GLU A O 1
ATOM 2215 N N . GLN A 1 283 ? -24.344 23.328 7.875 1 96.06 283 GLN A N 1
ATOM 2216 C CA . GLN A 1 283 ? -24.906 22.062 7.41 1 96.06 283 GLN A CA 1
ATOM 2217 C C . GLN A 1 283 ? -24.609 20.938 8.391 1 96.06 283 GLN A C 1
ATOM 2219 O O . GLN A 1 283 ? -23.547 20.922 9.031 1 96.06 283 GLN A O 1
ATOM 2224 N N . ALA A 1 284 ? -25.609 20.016 8.523 1 96.06 284 ALA A N 1
ATOM 2225 C CA . ALA A 1 284 ? -25.375 18.812 9.32 1 96.06 284 ALA A CA 1
ATOM 2226 C C . ALA A 1 284 ? -24.391 17.875 8.625 1 96.06 284 ALA A C 1
ATOM 2228 O O . ALA A 1 284 ? -24.219 17.922 7.406 1 96.06 284 ALA A O 1
ATOM 2229 N N . TYR A 1 285 ? -23.703 17.078 9.406 1 97.69 285 TYR A N 1
ATOM 2230 C CA . TYR A 1 285 ? -22.797 16.094 8.844 1 97.69 285 TYR A CA 1
ATOM 2231 C C . TYR A 1 285 ? -23.156 14.68 9.305 1 97.69 285 TYR A C 1
ATOM 2233 O O . TYR A 1 285 ? -23.797 14.508 10.344 1 97.69 285 TYR A O 1
ATOM 2241 N N . SER A 1 286 ? -22.781 13.703 8.516 1 98.5 286 SER A N 1
ATOM 2242 C CA . SER A 1 286 ? -23 12.289 8.805 1 98.5 286 SER A CA 1
ATOM 2243 C C . SER A 1 286 ? -21.922 11.422 8.156 1 98.5 286 SER A C 1
ATOM 2245 O O . SER A 1 286 ? -21.25 11.852 7.219 1 98.5 286 SER A O 1
ATOM 2247 N N . PRO A 1 287 ? -21.766 10.211 8.766 1 98.56 287 PRO A N 1
ATOM 2248 C CA . PRO A 1 287 ? -20.828 9.297 8.133 1 98.56 287 PRO A CA 1
ATOM 2249 C C . PRO A 1 287 ? -21.156 9.023 6.668 1 98.56 287 PRO A C 1
ATOM 2251 O O . PRO A 1 287 ? -20.25 8.906 5.836 1 98.56 287 PRO A O 1
ATOM 2254 N N . GLU A 1 288 ? -22.438 8.977 6.352 1 98.06 288 GLU A N 1
ATOM 2255 C CA . GLU A 1 288 ? -22.891 8.68 4.992 1 98.06 288 GLU A CA 1
ATOM 2256 C C . GLU A 1 288 ? -22.516 9.805 4.031 1 98.06 288 GLU A C 1
ATOM 2258 O O . GLU A 1 288 ? -22.047 9.555 2.92 1 98.06 288 GLU A O 1
ATOM 2263 N N . LEU A 1 289 ? -22.781 11.008 4.484 1 97.81 289 LEU A N 1
ATOM 2264 C CA . LEU A 1 289 ? -22.438 12.156 3.65 1 97.81 289 LEU A CA 1
ATOM 2265 C C . LEU A 1 289 ? -20.938 12.219 3.41 1 97.81 289 LEU A C 1
ATOM 2267 O O . LEU A 1 289 ? -20.484 12.406 2.277 1 97.81 289 LEU A O 1
ATOM 2271 N N . ARG A 1 290 ? -20.203 12.039 4.484 1 98 290 ARG A N 1
ATOM 2272 C CA . ARG A 1 290 ? -18.75 12.055 4.391 1 98 290 ARG A CA 1
ATOM 2273 C C . ARG A 1 290 ? -18.25 11 3.406 1 98 290 ARG A C 1
ATOM 2275 O O . ARG A 1 290 ? -17.391 11.273 2.572 1 98 290 ARG A O 1
ATOM 2282 N N . GLN A 1 291 ? -18.797 9.844 3.455 1 98.06 291 GLN A N 1
ATOM 2283 C CA . GLN A 1 291 ? -18.422 8.742 2.578 1 98.06 291 GLN A CA 1
ATOM 2284 C C . GLN A 1 291 ? -18.703 9.078 1.117 1 98.06 291 GLN A C 1
ATOM 2286 O O . GLN A 1 291 ? -17.859 8.836 0.244 1 98.06 291 GLN A O 1
ATOM 2291 N N . GLN A 1 292 ? -19.859 9.602 0.923 1 97.62 292 GLN A N 1
ATOM 2292 C CA . GLN A 1 292 ? -20.266 9.961 -0.43 1 97.62 292 GLN A CA 1
ATOM 2293 C C . GLN A 1 292 ? -19.328 11.008 -1.025 1 97.62 292 GLN A C 1
ATOM 2295 O O . GLN A 1 292 ? -18.906 10.875 -2.176 1 97.62 292 GLN A O 1
ATOM 2300 N N . LEU A 1 293 ? -19 11.992 -0.252 1 97.69 293 LEU A N 1
ATOM 2301 C CA . LEU A 1 293 ? -18.125 13.078 -0.724 1 97.69 293 LEU A CA 1
ATOM 2302 C C . LEU A 1 293 ? -16.719 12.562 -0.986 1 97.69 293 LEU A C 1
ATOM 2304 O O . LEU A 1 293 ? -16.062 13.008 -1.933 1 97.69 293 LEU A O 1
ATOM 2308 N N . TYR A 1 294 ? -16.25 11.625 -0.163 1 97.88 294 TYR A N 1
ATOM 2309 C CA . TYR A 1 294 ? -14.945 11.008 -0.371 1 97.88 294 TYR A CA 1
ATOM 2310 C C . TYR A 1 294 ? -14.93 10.18 -1.651 1 97.88 294 TYR A C 1
ATOM 2312 O O . TYR A 1 294 ? -14.023 10.328 -2.477 1 97.88 294 TYR A O 1
ATOM 2320 N N . GLU A 1 295 ? -15.945 9.414 -1.896 1 97.44 295 GLU A N 1
ATOM 2321 C CA . GLU A 1 295 ? -15.992 8.461 -3.004 1 97.44 295 GLU A CA 1
ATOM 2322 C C . GLU A 1 295 ? -16.203 9.18 -4.336 1 97.44 295 GLU A C 1
ATOM 2324 O O . GLU A 1 295 ? -15.773 8.688 -5.383 1 97.44 295 GLU A O 1
ATOM 2329 N N . ASN A 1 296 ? -16.875 10.328 -4.238 1 97.31 296 ASN A N 1
ATOM 2330 C CA . ASN A 1 296 ? -17.062 11.039 -5.496 1 97.31 296 ASN A CA 1
ATOM 2331 C C . ASN A 1 296 ? -15.984 12.094 -5.715 1 97.31 296 ASN A C 1
ATOM 2333 O O . ASN A 1 296 ? -16.109 12.945 -6.605 1 97.31 296 ASN A O 1
ATOM 2337 N N . LEU A 1 297 ? -14.992 12.164 -4.844 1 97.5 297 LEU A N 1
ATOM 2338 C CA . LEU A 1 297 ? -13.773 12.953 -4.938 1 97.5 297 LEU A CA 1
ATOM 2339 C C . LEU A 1 297 ? -14.062 14.438 -4.746 1 97.5 297 LEU A C 1
ATOM 2341 O O . LEU A 1 297 ? -13.336 15.289 -5.262 1 97.5 297 LEU A O 1
ATOM 2345 N N . THR A 1 298 ? -15.172 14.68 -4.051 1 97.06 298 THR A N 1
ATOM 2346 C CA . THR A 1 298 ? -15.359 16.031 -3.561 1 97.06 298 THR A CA 1
ATOM 2347 C C . THR A 1 298 ? -14.414 16.344 -2.404 1 97.06 298 THR A C 1
ATOM 2349 O O . THR A 1 298 ? -13.805 17.406 -2.355 1 97.06 298 THR A O 1
ATOM 2352 N N . THR A 1 299 ? -14.328 15.414 -1.491 1 96.75 299 THR A N 1
ATOM 2353 C CA . THR A 1 299 ? -13.336 15.484 -0.421 1 96.75 299 THR A CA 1
ATOM 2354 C C . THR A 1 299 ? -12.047 14.773 -0.827 1 96.75 299 THR A C 1
ATOM 2356 O O . THR A 1 299 ? -12.062 13.578 -1.116 1 96.75 299 THR A O 1
ATOM 2359 N N . GLU A 1 300 ? -10.961 15.562 -0.864 1 94.75 300 GLU A N 1
ATOM 2360 C CA . GLU A 1 300 ? -9.664 15.031 -1.267 1 94.75 300 GLU A CA 1
ATOM 2361 C C . GLU A 1 300 ? -8.586 15.375 -0.244 1 94.75 300 GLU A C 1
ATOM 2363 O O . GLU A 1 300 ? -8.781 16.25 0.601 1 94.75 300 GLU A O 1
ATOM 2368 N N . ASP A 1 301 ? -7.512 14.641 -0.327 1 92.62 301 ASP A N 1
ATOM 2369 C CA . ASP A 1 301 ? -6.375 14.93 0.544 1 92.62 301 ASP A CA 1
ATOM 2370 C C . ASP A 1 301 ? -5.527 16.062 -0.019 1 92.62 301 ASP A C 1
ATOM 2372 O O . ASP A 1 301 ? -4.434 15.836 -0.541 1 92.62 301 ASP A O 1
ATOM 2376 N N . ASP A 1 302 ? -5.867 17.234 0.222 1 93.31 302 ASP A N 1
ATOM 2377 C CA . ASP A 1 302 ? -5.207 18.312 -0.52 1 93.31 302 ASP A CA 1
ATOM 2378 C C . ASP A 1 302 ? -4.301 19.125 0.393 1 93.31 302 ASP A C 1
ATOM 2380 O O . ASP A 1 302 ? -3.361 19.781 -0.075 1 93.31 302 ASP A O 1
ATOM 2384 N N . HIS A 1 303 ? -4.625 19.188 1.774 1 97.81 303 HIS A N 1
ATOM 2385 C CA . HIS A 1 303 ? -3.795 20.016 2.631 1 97.81 303 HIS A CA 1
ATOM 2386 C C . HIS A 1 303 ? -3.754 19.484 4.059 1 97.81 303 HIS A C 1
ATOM 2388 O O . HIS A 1 303 ? -4.785 19.078 4.605 1 97.81 303 HIS A O 1
ATOM 2394 N N . LEU A 1 304 ? -2.512 19.5 4.566 1 98.81 304 LEU A N 1
ATOM 2395 C CA . LEU A 1 304 ? -2.34 19.047 5.941 1 98.81 304 LEU A CA 1
ATOM 2396 C C . LEU A 1 304 ? -1.943 20.203 6.848 1 98.81 304 LEU A C 1
ATOM 2398 O O . LEU A 1 304 ? -1.145 21.062 6.453 1 98.81 304 LEU A O 1
ATOM 2402 N N . MET A 1 305 ? -2.525 20.266 8.016 1 98.88 305 MET A N 1
ATOM 2403 C CA . MET A 1 305 ? -2.311 21.312 9.016 1 98.88 305 MET A CA 1
ATOM 2404 C C . MET A 1 305 ? -2.234 20.719 10.414 1 98.88 305 MET A C 1
ATOM 2406 O O . MET A 1 305 ? -2.135 19.5 10.57 1 98.88 305 MET A O 1
ATOM 2410 N N . HIS A 1 306 ? -2.148 21.594 11.367 1 98.94 306 HIS A N 1
ATOM 2411 C CA . HIS A 1 306 ? -1.855 21.172 12.734 1 98.94 306 HIS A CA 1
ATOM 2412 C C . HIS A 1 306 ? -2.898 21.688 13.711 1 98.94 306 HIS A C 1
ATOM 2414 O O . HIS A 1 306 ? -2.988 22.906 13.938 1 98.94 306 HIS A O 1
ATOM 2420 N N . LEU A 1 307 ? -3.736 20.781 14.273 1 98.94 307 LEU A N 1
ATOM 2421 C CA . LEU A 1 307 ? -4.715 21.125 15.297 1 98.94 307 LEU A CA 1
ATOM 2422 C C . LEU A 1 307 ? -4.043 21.312 16.656 1 98.94 307 LEU A C 1
ATOM 2424 O O . LEU A 1 307 ? -3.428 20.391 17.188 1 98.94 307 LEU A O 1
ATOM 2428 N N . ILE A 1 308 ? -4.289 22.5 17.312 1 98.88 308 ILE A N 1
ATOM 2429 C CA . ILE A 1 308 ? -3.449 22.797 18.469 1 98.88 308 ILE A CA 1
ATOM 2430 C C . ILE A 1 308 ? -4.324 23.203 19.641 1 98.88 308 ILE A C 1
ATOM 2432 O O . ILE A 1 308 ? -3.834 23.328 20.766 1 98.88 308 ILE A O 1
ATOM 2436 N N . GLY A 1 309 ? -5.645 23.375 19.359 1 98.81 309 GLY A N 1
ATOM 2437 C CA . GLY A 1 309 ? -6.48 23.828 20.469 1 98.81 309 GLY A CA 1
ATOM 2438 C C . GLY A 1 309 ? -7.965 23.688 20.188 1 98.81 309 GLY A C 1
ATOM 2439 O O . GLY A 1 309 ? -8.359 23.25 19.109 1 98.81 309 GLY A O 1
ATOM 2440 N N . LEU A 1 310 ? -8.727 24 21.203 1 98.62 310 LEU A N 1
ATOM 2441 C CA . LEU A 1 310 ? -10.18 23.938 21.172 1 98.62 310 LEU A CA 1
ATOM 2442 C C . LEU A 1 310 ? -10.797 25.219 21.719 1 98.62 310 LEU A C 1
ATOM 2444 O O . LEU A 1 310 ? -10.344 25.75 22.734 1 98.62 310 LEU A O 1
ATOM 2448 N N . GLU A 1 311 ? -11.734 25.672 20.953 1 98.19 311 GLU A N 1
ATOM 2449 C CA . GLU A 1 311 ? -12.445 26.891 21.359 1 98.19 311 GLU A CA 1
ATOM 2450 C C . GLU A 1 311 ? -13.953 26.719 21.203 1 98.19 311 GLU A C 1
ATOM 2452 O O . GLU A 1 311 ? -14.422 25.688 20.719 1 98.19 311 GLU A O 1
ATOM 2457 N N . GLN A 1 312 ? -14.641 27.703 21.734 1 97.62 312 GLN A N 1
ATOM 2458 C CA . GLN A 1 312 ? -16.094 27.641 21.688 1 97.62 312 GLN A CA 1
ATOM 2459 C C . GLN A 1 312 ? -16.703 29.016 21.406 1 97.62 312 GLN A C 1
ATOM 2461 O O . GLN A 1 312 ? -16.234 30.031 21.922 1 97.62 312 GLN A O 1
ATOM 2466 N N . SER A 1 313 ? -17.797 29.062 20.656 1 96.81 313 SER A N 1
ATOM 2467 C CA . SER A 1 313 ? -18.547 30.281 20.406 1 96.81 313 SER A CA 1
ATOM 2468 C C . SER A 1 313 ? -19.5 30.594 21.562 1 96.81 313 SER A C 1
ATOM 2470 O O . SER A 1 313 ? -19.609 29.797 22.516 1 96.81 313 SER A O 1
ATOM 2472 N N . ALA A 1 314 ? -20.109 31.734 21.438 1 94.94 314 ALA A N 1
ATOM 2473 C CA . ALA A 1 314 ? -21.047 32.156 22.469 1 94.94 314 ALA A CA 1
ATOM 2474 C C . ALA A 1 314 ? -22.219 31.172 22.562 1 94.94 314 ALA A C 1
ATOM 2476 O O . ALA A 1 314 ? -22.75 30.938 23.656 1 94.94 314 ALA A O 1
ATOM 2477 N N . SER A 1 315 ? -22.562 30.531 21.484 1 95.31 315 SER A N 1
ATOM 2478 C CA . SER A 1 315 ? -23.703 29.625 21.469 1 95.31 315 SER A CA 1
ATOM 2479 C C . SER A 1 315 ? -23.281 28.203 21.828 1 95.31 315 SER A C 1
ATOM 2481 O O . SER A 1 315 ? -24.109 27.297 21.891 1 95.31 315 SER A O 1
ATOM 2483 N N . GLY A 1 316 ? -22 28.031 21.953 1 95.5 316 GLY A N 1
ATOM 2484 C CA . GLY A 1 316 ? -21.516 26.734 22.406 1 95.5 316 GLY A CA 1
ATOM 2485 C C . GLY A 1 316 ? -20.953 25.875 21.281 1 95.5 316 GLY A C 1
ATOM 2486 O O . GLY A 1 316 ? -20.625 24.703 21.484 1 95.5 316 GLY A O 1
ATOM 2487 N N . LYS A 1 317 ? -20.828 26.453 20.109 1 96.12 317 LYS A N 1
ATOM 2488 C CA . LYS A 1 317 ? -20.25 25.719 18.984 1 96.12 317 LYS A CA 1
ATOM 2489 C C . LYS A 1 317 ? -18.734 25.562 19.156 1 96.12 317 LYS A C 1
ATOM 2491 O O . LYS A 1 317 ? -18.031 26.516 19.5 1 96.12 317 LYS A O 1
ATOM 2496 N N . TYR A 1 318 ? -18.297 24.312 18.938 1 97.75 318 TYR A N 1
ATOM 2497 C CA . TYR A 1 318 ? -16.859 24.062 19.062 1 97.75 318 TYR A CA 1
ATOM 2498 C C . TYR A 1 318 ? -16.125 24.453 17.781 1 97.75 318 TYR A C 1
ATOM 2500 O O . TYR A 1 318 ? -16.641 24.281 16.688 1 97.75 318 TYR A O 1
ATOM 2508 N N . PHE A 1 319 ? -14.93 24.984 17.984 1 98.62 319 PHE A N 1
ATOM 2509 C CA . PHE A 1 319 ? -13.977 25.281 16.922 1 98.62 319 PHE A CA 1
ATOM 2510 C C . PHE A 1 319 ? -12.602 24.719 17.266 1 98.62 319 PHE A C 1
ATOM 2512 O O . PHE A 1 319 ? -12.164 24.781 18.406 1 98.62 319 PHE A O 1
ATOM 2519 N N . PHE A 1 320 ? -11.969 24.156 16.281 1 98.88 320 PHE A N 1
ATOM 2520 C CA . PHE A 1 320 ? -10.562 23.766 16.406 1 98.88 320 PHE A CA 1
ATOM 2521 C C . PHE A 1 320 ? -9.648 24.922 15.984 1 98.88 320 PHE A C 1
ATOM 2523 O O . PHE A 1 320 ? -9.852 25.531 14.93 1 98.88 320 PHE A O 1
ATOM 2530 N N . LYS A 1 321 ? -8.727 25.234 16.859 1 98.75 321 LYS A N 1
ATOM 2531 C CA . LYS A 1 321 ? -7.656 26.141 16.453 1 98.75 321 LYS A CA 1
ATOM 2532 C C . LYS A 1 321 ? -6.594 25.406 15.641 1 98.75 321 LYS A C 1
ATOM 2534 O O . LYS A 1 321 ? -6.035 24.406 16.094 1 98.75 321 LYS A O 1
ATOM 2539 N N . VAL A 1 322 ? -6.332 25.922 14.406 1 98.88 322 VAL A N 1
ATOM 2540 C CA . VAL A 1 322 ? -5.477 25.203 13.469 1 98.88 322 VAL A CA 1
ATOM 2541 C C . VAL A 1 322 ? -4.289 26.078 13.078 1 98.88 322 VAL A C 1
ATOM 2543 O O . VAL A 1 322 ? -4.469 27.25 12.727 1 98.88 322 VAL A O 1
ATOM 2546 N N . LYS A 1 323 ? -3.123 25.547 13.211 1 98.88 323 LYS A N 1
ATOM 2547 C CA . LYS A 1 323 ? -1.902 26.188 12.727 1 98.88 323 LYS A CA 1
ATOM 2548 C C . LYS A 1 323 ? -1.612 25.781 11.281 1 98.88 323 LYS A C 1
ATOM 2550 O O . LYS A 1 323 ? -1.465 24.594 10.969 1 98.88 323 LYS A O 1
ATOM 2555 N N . ASN A 1 324 ? -1.583 26.75 10.414 1 98.38 324 ASN A N 1
ATOM 2556 C CA . ASN A 1 324 ? -1.264 26.562 9 1 98.38 324 ASN A CA 1
ATOM 2557 C C . ASN A 1 324 ? 0.226 26.75 8.734 1 98.38 324 ASN A C 1
ATOM 2559 O O . ASN A 1 324 ? 0.984 27.094 9.641 1 98.38 324 ASN A O 1
ATOM 2563 N N . SER A 1 325 ? 0.65 26.453 7.508 1 98.25 325 SER A N 1
ATOM 2564 C CA . SER A 1 325 ? 2.061 26.562 7.156 1 98.25 325 SER A CA 1
ATOM 2565 C C . SER A 1 325 ? 2.258 27.516 5.977 1 98.25 325 SER A C 1
ATOM 2567 O O . SER A 1 325 ? 3.129 27.297 5.133 1 98.25 325 SER A O 1
ATOM 2569 N N . TRP A 1 326 ? 1.411 28.516 5.875 1 97.5 326 TRP A N 1
ATOM 2570 C CA . TRP A 1 326 ? 1.474 29.469 4.777 1 97.5 326 TRP A CA 1
ATOM 2571 C C . TRP A 1 326 ? 2 30.812 5.262 1 97.5 326 TRP A C 1
ATOM 2573 O O . TRP A 1 326 ? 1.716 31.859 4.66 1 97.5 326 TRP A O 1
ATOM 2583 N N . GLY A 1 327 ? 2.719 30.828 6.379 1 97.06 327 GLY A N 1
ATOM 2584 C CA . GLY A 1 327 ? 3.135 32.062 7 1 97.06 327 GLY A CA 1
ATOM 2585 C C . GLY A 1 327 ? 2.045 32.719 7.832 1 97.06 327 GLY A C 1
ATOM 2586 O O . GLY A 1 327 ? 1.002 32.125 8.078 1 97.06 327 GLY A O 1
ATOM 2587 N N . GLU A 1 328 ? 2.33 33.938 8.305 1 96.75 328 GLU A N 1
ATOM 2588 C CA . GLU A 1 328 ? 1.406 34.625 9.211 1 96.75 328 GLU A CA 1
ATOM 2589 C C . GLU A 1 328 ? 0.297 35.312 8.438 1 96.75 328 GLU A C 1
ATOM 2591 O O . GLU A 1 328 ? 0.087 36.531 8.594 1 96.75 328 GLU A O 1
ATOM 2596 N N . VAL A 1 329 ? -0.439 34.5 7.777 1 95.62 329 VAL A N 1
ATOM 2597 C CA . VAL A 1 329 ? -1.481 35.031 6.91 1 95.62 329 VAL A CA 1
ATOM 2598 C C . VAL A 1 329 ? -2.812 35.062 7.656 1 95.62 329 VAL A C 1
ATOM 2600 O O . VAL A 1 329 ? -3.064 34.219 8.531 1 95.62 329 VAL A O 1
ATOM 2603 N N . GLY A 1 330 ? -3.691 36.156 7.352 1 93.88 330 GLY A N 1
ATOM 2604 C CA . GLY A 1 330 ? -5.035 36.25 7.906 1 93.88 330 GLY A CA 1
ATOM 2605 C C . GLY A 1 330 ? -5.082 36.969 9.242 1 93.88 330 GLY A C 1
ATOM 2606 O O . GLY A 1 330 ? -4.047 37.344 9.789 1 93.88 330 GLY A O 1
ATOM 2607 N N . PRO A 1 331 ? -6.281 37.125 9.766 1 94.94 331 PRO A N 1
ATOM 2608 C CA . PRO A 1 331 ? -6.473 37.906 10.977 1 94.94 331 PRO A CA 1
ATOM 2609 C C . PRO A 1 331 ? -5.875 37.25 12.219 1 94.94 331 PRO A C 1
ATOM 2611 O O . PRO A 1 331 ? -5.602 37.938 13.211 1 94.94 331 PRO A O 1
ATOM 2614 N N . PHE A 1 332 ? -5.652 36 12.109 1 94.94 332 PHE A N 1
ATOM 2615 C CA . PHE A 1 332 ? -5.121 35.281 13.266 1 94.94 332 PHE A CA 1
ATOM 2616 C C . PHE A 1 332 ? -3.674 34.875 13.031 1 94.94 332 PHE A C 1
ATOM 2618 O O . PHE A 1 332 ? -3.203 33.875 13.617 1 94.94 332 PHE A O 1
ATOM 2625 N N . LYS A 1 333 ? -2.977 35.5 12.148 1 96.12 333 LYS A N 1
ATOM 2626 C CA . LYS A 1 333 ? -1.533 35.438 11.945 1 96.12 333 LYS A CA 1
ATOM 2627 C C . LYS A 1 333 ? -1.073 34 11.719 1 96.12 333 LYS A C 1
ATOM 2629 O O . LYS A 1 333 ? -0.156 33.5 12.391 1 96.12 333 LYS A O 1
ATOM 2634 N N . GLY A 1 334 ? -1.707 33.312 10.812 1 97.94 334 GLY A N 1
ATOM 2635 C CA . GLY A 1 334 ? -1.291 31.984 10.406 1 97.94 334 GLY A CA 1
ATOM 2636 C C . GLY A 1 334 ? -2.15 30.875 11 1 97.94 334 GLY A C 1
ATOM 2637 O O . GLY A 1 334 ? -1.968 29.703 10.68 1 97.94 334 GLY A O 1
ATOM 2638 N N . TYR A 1 335 ? -3.045 31.266 11.859 1 98.12 335 TYR A N 1
ATOM 2639 C CA . TYR A 1 335 ? -3.996 30.312 12.422 1 98.12 335 TYR A CA 1
ATOM 2640 C C . TYR A 1 335 ? -5.371 30.484 11.789 1 98.12 335 TYR A C 1
ATOM 2642 O O . TYR A 1 335 ? -5.652 31.5 11.148 1 98.12 335 TYR A O 1
ATOM 2650 N N . ILE A 1 336 ? -6.148 29.469 11.898 1 98 336 ILE A N 1
ATOM 2651 C CA . ILE A 1 336 ? -7.523 29.484 11.398 1 98 336 ILE A CA 1
ATOM 2652 C C . ILE A 1 336 ? -8.422 28.703 12.367 1 98 336 ILE A C 1
ATOM 2654 O O . ILE A 1 336 ? -8 27.719 12.969 1 98 336 ILE A O 1
ATOM 2658 N N . GLU A 1 337 ? -9.641 29.219 12.539 1 98.31 337 GLU A N 1
ATOM 2659 C CA . GLU A 1 337 ? -10.648 28.578 13.367 1 98.31 337 GLU A CA 1
ATOM 2660 C C . GLU A 1 337 ? -11.555 27.672 12.531 1 98.31 337 GLU A C 1
ATOM 2662 O O . GLU A 1 337 ? -12.258 28.156 11.641 1 98.31 337 GLU A O 1
ATOM 2667 N N . VAL A 1 338 ? -11.57 26.391 12.852 1 98.62 338 VAL A N 1
ATOM 2668 C CA . VAL A 1 338 ? -12.281 25.406 12.047 1 98.62 338 VAL A CA 1
ATOM 2669 C C . VAL A 1 338 ? -13.453 24.844 12.844 1 98.62 338 VAL A C 1
ATOM 2671 O O . VAL A 1 338 ? -13.258 24.234 13.898 1 98.62 338 VAL A O 1
ATOM 2674 N N . SER A 1 339 ? -14.617 25.016 12.328 1 98.5 339 SER A N 1
ATOM 2675 C CA . SER A 1 339 ? -15.789 24.516 13.039 1 98.5 339 SER A CA 1
ATOM 2676 C C . SER A 1 339 ? -15.82 22.984 13.031 1 98.5 339 SER A C 1
ATOM 2678 O O . SER A 1 339 ? -15.227 22.344 12.156 1 98.5 339 SER A O 1
ATOM 2680 N N . GLU A 1 340 ? -16.516 22.406 13.984 1 98.44 340 GLU A N 1
ATOM 2681 C CA . GLU A 1 340 ? -16.625 20.969 14.109 1 98.44 340 GLU A CA 1
ATOM 2682 C C . GLU A 1 340 ? -17.234 20.344 12.852 1 98.44 340 GLU A C 1
ATOM 2684 O O . GLU A 1 340 ? -16.719 19.375 12.312 1 98.44 340 GLU A O 1
ATOM 2689 N N . PRO A 1 341 ? -18.312 20.906 12.25 1 98.25 341 PRO A N 1
ATOM 2690 C CA . PRO A 1 341 ? -18.875 20.297 11.039 1 98.25 341 PRO A CA 1
ATOM 2691 C C . PRO A 1 341 ? -17.906 20.344 9.859 1 98.25 341 PRO A C 1
ATOM 2693 O O . PRO A 1 341 ? -17.828 19.391 9.086 1 98.25 341 PRO A O 1
ATOM 2696 N N . TYR A 1 342 ? -17.188 21.469 9.719 1 98.38 342 TYR A N 1
ATOM 2697 C CA . TYR A 1 342 ? -16.188 21.531 8.656 1 98.38 342 TYR A CA 1
ATOM 2698 C C . TYR A 1 342 ? -15.117 20.469 8.844 1 98.38 342 TYR A C 1
ATOM 2700 O O . TYR A 1 342 ? -14.75 19.766 7.891 1 98.38 342 TYR A O 1
ATOM 2708 N N . PHE A 1 343 ? -14.664 20.359 10.109 1 98.75 343 PHE A N 1
ATOM 2709 C CA . PHE A 1 343 ? -13.68 19.328 10.438 1 98.75 343 PHE A CA 1
ATOM 2710 C C . PHE A 1 343 ? -14.211 17.938 10.094 1 98.75 343 PHE A C 1
ATOM 2712 O O . PHE A 1 343 ? -13.523 17.156 9.438 1 98.75 343 PHE A O 1
ATOM 2719 N N . ALA A 1 344 ? -15.383 17.641 10.492 1 98.69 344 ALA A N 1
ATOM 2720 C CA . ALA A 1 344 ? -15.969 16.328 10.32 1 98.69 344 ALA A CA 1
ATOM 2721 C C . ALA A 1 344 ? -16.062 15.953 8.836 1 98.69 344 ALA A C 1
ATOM 2723 O O . ALA A 1 344 ? -15.719 14.836 8.445 1 98.69 344 ALA A O 1
ATOM 2724 N N . ILE A 1 345 ? -16.438 16.891 8.031 1 98.31 345 ILE A N 1
ATOM 2725 C CA . ILE A 1 345 ? -16.75 16.625 6.629 1 98.31 345 ILE A CA 1
ATOM 2726 C C . ILE A 1 345 ? -15.453 16.578 5.82 1 98.31 345 ILE A C 1
ATOM 2728 O O . ILE A 1 345 ? -15.32 15.766 4.895 1 98.31 345 ILE A O 1
ATOM 2732 N N . ASN A 1 346 ? -14.484 17.359 6.18 1 98.5 346 ASN A N 1
ATOM 2733 C CA . ASN A 1 346 ? -13.367 17.594 5.266 1 98.5 346 ASN A CA 1
ATOM 2734 C C . ASN A 1 346 ? -12.117 16.844 5.711 1 98.5 346 ASN A C 1
ATOM 2736 O O . ASN A 1 346 ? -11.102 16.844 5.016 1 98.5 346 ASN A O 1
ATOM 2740 N N . THR A 1 347 ? -12.18 16.141 6.863 1 98.81 347 THR A N 1
ATOM 2741 C CA . THR A 1 347 ? -11.039 15.375 7.344 1 98.81 347 THR A CA 1
ATOM 2742 C C . THR A 1 347 ? -10.836 14.117 6.504 1 98.81 347 THR A C 1
ATOM 2744 O O . THR A 1 347 ? -11.797 13.391 6.227 1 98.81 347 THR A O 1
ATOM 2747 N N . VAL A 1 348 ? -9.625 13.906 6.117 1 98.69 348 VAL A N 1
ATOM 2748 C CA . VAL A 1 348 ? -9.273 12.672 5.426 1 98.69 348 VAL A CA 1
ATOM 2749 C C . VAL A 1 348 ? -8.516 11.742 6.375 1 98.69 348 VAL A C 1
ATOM 2751 O O . VAL A 1 348 ? -8.828 10.555 6.461 1 98.69 348 VAL A O 1
ATOM 2754 N N . SER A 1 349 ? -7.547 12.312 7.062 1 98.75 349 SER A N 1
ATOM 2755 C CA . SER A 1 349 ? -6.809 11.484 8.016 1 98.75 349 SER A CA 1
ATOM 2756 C C . SER A 1 349 ? -6.18 12.336 9.109 1 98.75 349 SER A C 1
ATOM 2758 O O . SER A 1 349 ? -6.148 13.562 9.016 1 98.75 349 SER A O 1
ATOM 2760 N N . LEU A 1 350 ? -5.773 11.664 10.18 1 98.94 350 LEU A N 1
ATOM 2761 C CA . LEU A 1 350 ? -5.109 12.281 11.32 1 98.94 350 LEU A CA 1
ATOM 2762 C C . LEU A 1 350 ? -3.855 11.5 11.703 1 98.94 350 LEU A C 1
ATOM 2764 O O . LEU A 1 350 ? -3.773 10.297 11.477 1 98.94 350 LEU A O 1
ATOM 2768 N N . VAL A 1 351 ? -2.879 12.195 12.227 1 98.94 351 VAL A N 1
ATOM 2769 C CA . VAL A 1 351 ? -1.823 11.594 13.039 1 98.94 351 VAL A CA 1
ATOM 2770 C C . VAL A 1 351 ? -1.965 12.047 14.484 1 98.94 351 VAL A C 1
ATOM 2772 O O . VAL A 1 351 ? -1.965 13.25 14.773 1 98.94 351 VAL A O 1
ATOM 2775 N N . VAL A 1 352 ? -2.068 11.078 15.398 1 98.94 352 VAL A N 1
ATOM 2776 C CA . VAL A 1 352 ? -2.402 11.359 16.781 1 98.94 352 VAL A CA 1
ATOM 2777 C C . VAL A 1 352 ? -1.357 10.727 17.703 1 98.94 352 VAL A C 1
ATOM 2779 O O . VAL A 1 352 ? -0.961 9.578 17.516 1 98.94 352 VAL A O 1
ATOM 2782 N N . PRO A 1 353 ? -0.827 11.508 18.688 1 98.88 353 PRO A N 1
ATOM 2783 C CA . PRO A 1 353 ? -0.048 10.805 19.703 1 98.88 353 PRO A CA 1
ATOM 2784 C C . PRO A 1 353 ? -0.818 9.656 20.359 1 98.88 353 PRO A C 1
ATOM 2786 O O . PRO A 1 353 ? -1.938 9.852 20.828 1 98.88 353 PRO A O 1
ATOM 2789 N N . LYS A 1 354 ? -0.228 8.531 20.375 1 98.62 354 LYS A N 1
ATOM 2790 C CA . LYS A 1 354 ? -0.869 7.332 20.906 1 98.62 354 LYS A CA 1
ATOM 2791 C C . LYS A 1 354 ? -1.295 7.531 22.359 1 98.62 354 LYS A C 1
ATOM 2793 O O . LYS A 1 354 ? -2.328 7.012 22.781 1 98.62 354 LYS A O 1
ATOM 2798 N N . ALA A 1 355 ? -0.518 8.305 23.094 1 98.38 355 ALA A N 1
ATOM 2799 C CA . ALA A 1 355 ? -0.777 8.57 24.5 1 98.38 355 ALA A CA 1
ATOM 2800 C C . ALA A 1 355 ? -2.105 9.297 24.688 1 98.38 355 ALA A C 1
ATOM 2802 O O . ALA A 1 355 ? -2.664 9.305 25.797 1 98.38 355 ALA A O 1
ATOM 2803 N N . ALA A 1 356 ? -2.615 9.914 23.672 1 98.5 356 ALA A N 1
ATOM 2804 C CA . ALA A 1 356 ? -3.871 10.656 23.75 1 98.5 356 ALA A CA 1
ATOM 2805 C C . ALA A 1 356 ? -5.07 9.719 23.672 1 98.5 356 ALA A C 1
ATOM 2807 O O . ALA A 1 356 ? -6.199 10.117 23.969 1 98.5 356 ALA A O 1
ATOM 2808 N N . LEU A 1 357 ? -4.887 8.5 23.266 1 98.62 357 LEU A N 1
ATOM 2809 C CA . LEU A 1 357 ? -5.977 7.539 23.156 1 98.62 357 LEU A CA 1
ATOM 2810 C C . LEU A 1 357 ? -6.398 7.039 24.531 1 98.62 357 LEU A C 1
ATOM 2812 O O . LEU A 1 357 ? -5.555 6.801 25.391 1 98.62 357 LEU A O 1
ATOM 2816 N N . THR A 1 358 ? -7.648 6.812 24.703 1 97.19 358 THR A N 1
ATOM 2817 C CA . THR A 1 358 ? -8.125 6.203 25.938 1 97.19 358 THR A CA 1
ATOM 2818 C C . THR A 1 358 ? -7.703 4.738 26.016 1 97.19 358 THR A C 1
ATOM 2820 O O . THR A 1 358 ? -7.41 4.117 25 1 97.19 358 THR A O 1
ATOM 2823 N N . LYS A 1 359 ? -7.727 4.23 27.203 1 97 359 LYS A N 1
ATOM 2824 C CA . LYS A 1 359 ? -7.43 2.812 27.391 1 97 359 LYS A CA 1
ATOM 2825 C C . LYS A 1 359 ? -8.406 1.937 26.609 1 97 359 LYS A C 1
ATOM 2827 O O . LYS A 1 359 ? -8.008 0.933 26.016 1 97 359 LYS A O 1
ATOM 2832 N N . GLU A 1 360 ? -9.625 2.354 26.578 1 97.5 360 GLU A N 1
ATOM 2833 C CA . GLU A 1 360 ? -10.664 1.606 25.875 1 97.5 360 GLU A CA 1
ATOM 2834 C C . GLU A 1 360 ? -10.414 1.575 24.375 1 97.5 360 GLU A C 1
ATOM 2836 O O . GLU A 1 360 ? -10.523 0.523 23.734 1 97.5 360 GLU A O 1
ATOM 2841 N N . LEU A 1 361 ? -10.102 2.705 23.828 1 98 361 LEU A N 1
ATOM 2842 C CA . LEU A 1 361 ? -9.852 2.764 22.391 1 98 361 LEU A CA 1
ATOM 2843 C C . LEU A 1 361 ? -8.609 1.963 22.031 1 98 361 LEU A C 1
ATOM 2845 O O . LEU A 1 361 ? -8.594 1.277 21 1 98 361 LEU A O 1
ATOM 2849 N N . LYS A 1 362 ? -7.551 2.025 22.844 1 98 362 LYS A N 1
ATOM 2850 C CA . LYS A 1 362 ? -6.352 1.225 22.609 1 98 362 LYS A CA 1
ATOM 2851 C C . LYS A 1 362 ? -6.688 -0.263 22.562 1 98 362 LYS A C 1
ATOM 2853 O O . LYS A 1 362 ? -6.199 -0.985 21.688 1 98 362 LYS A O 1
ATOM 2858 N N . LYS A 1 363 ? -7.508 -0.667 23.453 1 97.56 363 LYS A N 1
ATOM 2859 C CA . LYS A 1 363 ? -7.926 -2.064 23.484 1 97.56 363 LYS A CA 1
ATOM 2860 C C . LYS A 1 363 ? -8.688 -2.443 22.219 1 97.56 363 LYS A C 1
ATOM 2862 O O . LYS A 1 363 ? -8.43 -3.49 21.625 1 97.56 363 LYS A O 1
ATOM 2867 N N . LYS A 1 364 ? -9.617 -1.541 21.781 1 97.62 364 LYS A N 1
ATOM 2868 C CA . LYS A 1 364 ? -10.406 -1.795 20.578 1 97.62 364 LYS A CA 1
ATOM 2869 C C . LYS A 1 364 ? -9.516 -1.922 19.344 1 97.62 364 LYS A C 1
ATOM 2871 O O . LYS A 1 364 ? -9.82 -2.686 18.422 1 97.62 364 LYS A O 1
ATOM 2876 N N . LEU A 1 365 ? -8.406 -1.196 19.375 1 97.56 365 LEU A N 1
ATOM 2877 C CA . LEU A 1 365 ? -7.535 -1.142 18.203 1 97.56 365 LEU A CA 1
ATOM 2878 C C . LEU A 1 365 ? -6.387 -2.135 18.328 1 97.56 365 LEU A C 1
ATOM 2880 O O . LEU A 1 365 ? -5.566 -2.264 17.422 1 97.56 365 LEU A O 1
ATOM 2884 N N . GLY A 1 366 ? -6.219 -2.811 19.484 1 95 366 GLY A N 1
ATOM 2885 C CA . GLY A 1 366 ? -5.145 -3.764 19.734 1 95 366 GLY A CA 1
ATOM 2886 C C . GLY A 1 366 ? -3.799 -3.102 19.953 1 95 366 GLY A C 1
ATOM 2887 O O . GLY A 1 366 ? -2.773 -3.6 19.484 1 95 366 GLY A O 1
ATOM 2888 N N . LEU A 1 367 ? -3.838 -2.016 20.484 1 93.81 367 LEU A N 1
ATOM 2889 C CA . LEU A 1 367 ? -2.633 -1.236 20.75 1 93.81 367 LEU A CA 1
ATOM 2890 C C . LEU A 1 367 ? -2.193 -1.377 22.203 1 93.81 367 LEU A C 1
ATOM 2892 O O . LEU A 1 367 ? -3.027 -1.565 23.094 1 93.81 367 LEU A O 1
ATOM 2896 N N . MET B 1 1 ? -8.32 -63.688 -67.25 1 21.11 1 MET B N 1
ATOM 2897 C CA . MET B 1 1 ? -7.266 -63.719 -66.25 1 21.11 1 MET B CA 1
ATOM 2898 C C . MET B 1 1 ? -7.488 -62.594 -65.25 1 21.11 1 MET B C 1
ATOM 2900 O O . MET B 1 1 ? -7.734 -61.438 -65.562 1 21.11 1 MET B O 1
ATOM 2904 N N . LYS B 1 2 ? -7.871 -63.062 -64 1 28.11 2 LYS B N 1
ATOM 2905 C CA . LYS B 1 2 ? -8.391 -62.375 -62.844 1 28.11 2 LYS B CA 1
ATOM 2906 C C . LYS B 1 2 ? -7.391 -61.344 -62.312 1 28.11 2 LYS B C 1
ATOM 2908 O O . LYS B 1 2 ? -6.219 -61.656 -62.094 1 28.11 2 LYS B O 1
ATOM 2913 N N . ARG B 1 3 ? -7.555 -60 -62.562 1 38.12 3 ARG B N 1
ATOM 2914 C CA . ARG B 1 3 ? -6.797 -58.875 -62.094 1 38.12 3 ARG B CA 1
ATOM 2915 C C . ARG B 1 3 ? -6.664 -58.906 -60.562 1 38.12 3 ARG B C 1
ATOM 2917 O O . ARG B 1 3 ? -7.664 -58.875 -59.844 1 38.12 3 ARG B O 1
ATOM 2924 N N . LEU B 1 4 ? -5.652 -59.656 -60.031 1 30.59 4 LEU B N 1
ATOM 2925 C CA . LEU B 1 4 ? -5.41 -59.781 -58.625 1 30.59 4 LEU B CA 1
ATOM 2926 C C . LEU B 1 4 ? -5.16 -58.406 -57.969 1 30.59 4 LEU B C 1
ATOM 2928 O O . LEU B 1 4 ? -4.465 -57.594 -58.562 1 30.59 4 LEU B O 1
ATOM 2932 N N . PHE B 1 5 ? -5.883 -58.062 -56.875 1 38.22 5 PHE B N 1
ATOM 2933 C CA . PHE B 1 5 ? -6.156 -57.031 -55.875 1 38.22 5 PHE B CA 1
ATOM 2934 C C . PHE B 1 5 ? -5 -56.938 -54.875 1 38.22 5 PHE B C 1
ATOM 2936 O O . PHE B 1 5 ? -4.914 -57.688 -53.938 1 38.22 5 PHE B O 1
ATOM 2943 N N . MET B 1 6 ? -3.803 -56.75 -55.25 1 38.25 6 MET B N 1
ATOM 2944 C CA . MET B 1 6 ? -2.82 -56.688 -54.188 1 38.25 6 MET B CA 1
ATOM 2945 C C . MET B 1 6 ? -3.092 -55.5 -53.25 1 38.25 6 MET B C 1
ATOM 2947 O O . MET B 1 6 ? -3.129 -54.375 -53.719 1 38.25 6 MET B O 1
ATOM 2951 N N . LEU B 1 7 ? -3.703 -55.75 -52.094 1 37.91 7 LEU B N 1
ATOM 2952 C CA . LEU B 1 7 ? -3.936 -54.875 -50.938 1 37.91 7 LEU B CA 1
ATOM 2953 C C . LEU B 1 7 ? -2.617 -54.438 -50.312 1 37.91 7 LEU B C 1
ATOM 2955 O O . LEU B 1 7 ? -1.844 -55.312 -49.844 1 37.91 7 LEU B O 1
ATOM 2959 N N . ALA B 1 8 ? -1.958 -53.344 -50.625 1 42.12 8 ALA B N 1
ATOM 2960 C CA . ALA B 1 8 ? -0.813 -52.688 -50 1 42.12 8 ALA B CA 1
ATOM 2961 C C . ALA B 1 8 ? -1.137 -52.312 -48.531 1 42.12 8 ALA B C 1
ATOM 2963 O O . ALA B 1 8 ? -2.025 -51.5 -48.312 1 42.12 8 ALA B O 1
ATOM 2964 N N . VAL B 1 9 ? -0.945 -53.188 -47.531 1 38.72 9 VAL B N 1
ATOM 2965 C CA . VAL B 1 9 ? -1.039 -52.906 -46.125 1 38.72 9 VAL B CA 1
ATOM 2966 C C . VAL B 1 9 ? 0.019 -51.875 -45.719 1 38.72 9 VAL B C 1
ATOM 2968 O O . VAL B 1 9 ? 1.219 -52.125 -45.875 1 38.72 9 VAL B O 1
ATOM 2971 N N . GLY B 1 10 ? -0.157 -50.562 -45.781 1 39.31 10 GLY B N 1
ATOM 2972 C CA . GLY B 1 10 ? 0.693 -49.531 -45.281 1 39.31 10 GLY B CA 1
ATOM 2973 C C . GLY B 1 10 ? 0.952 -49.656 -43.781 1 39.31 10 GLY B C 1
ATOM 2974 O O . GLY B 1 10 ? 0.012 -49.688 -43 1 39.31 10 GLY B O 1
ATOM 2975 N N . LEU B 1 11 ? 2.049 -50.375 -43.312 1 40.78 11 LEU B N 1
ATOM 2976 C CA . LEU B 1 11 ? 2.535 -50.406 -41.938 1 40.78 11 LEU B CA 1
ATOM 2977 C C . LEU B 1 11 ? 2.752 -49 -41.375 1 40.78 11 LEU B C 1
ATOM 2979 O O . LEU B 1 11 ? 3.625 -48.281 -41.875 1 40.78 11 LEU B O 1
ATOM 2983 N N . GLY B 1 12 ? 1.758 -48.312 -40.875 1 38.53 12 GLY B N 1
ATOM 2984 C CA . GLY B 1 12 ? 1.924 -47.125 -40.094 1 38.53 12 GLY B CA 1
ATOM 2985 C C . GLY B 1 12 ? 2.826 -47.312 -38.906 1 38.53 12 GLY B C 1
ATOM 2986 O O . GLY B 1 12 ? 2.564 -48.156 -38.031 1 38.53 12 GLY B O 1
ATOM 2987 N N . THR B 1 13 ? 4.109 -47.188 -39.031 1 38.34 13 THR B N 1
ATOM 2988 C CA . THR B 1 13 ? 4.988 -47.094 -37.875 1 38.34 13 THR B CA 1
ATOM 2989 C C . THR B 1 13 ? 4.457 -46.062 -36.875 1 38.34 13 THR B C 1
ATOM 2991 O O . THR B 1 13 ? 4.316 -44.906 -37.188 1 38.34 13 THR B O 1
ATOM 2994 N N . ILE B 1 14 ? 3.664 -46.438 -35.938 1 38.81 14 ILE B N 1
ATOM 2995 C CA . ILE B 1 14 ? 3.361 -45.594 -34.781 1 38.81 14 ILE B CA 1
ATOM 2996 C C . ILE B 1 14 ? 4.66 -45.188 -34.094 1 38.81 14 ILE B C 1
ATOM 2998 O O . ILE B 1 14 ? 5.383 -46.062 -33.562 1 38.81 14 ILE B O 1
ATOM 3002 N N . LEU B 1 15 ? 5.391 -44.25 -34.531 1 40.06 15 LEU B N 1
ATOM 3003 C CA . LEU B 1 15 ? 6.359 -43.625 -33.625 1 40.06 15 LEU B CA 1
ATOM 3004 C C . LEU B 1 15 ? 5.773 -43.438 -32.25 1 40.06 15 LEU B C 1
ATOM 3006 O O . LEU B 1 15 ? 4.891 -42.594 -32.031 1 40.06 15 LEU B O 1
ATOM 3010 N N . SER B 1 16 ? 5.758 -44.469 -31.5 1 37.66 16 SER B N 1
ATOM 3011 C CA . SER B 1 16 ? 5.516 -44.219 -30.078 1 37.66 16 SER B CA 1
ATOM 3012 C C . SER B 1 16 ? 6.395 -43.062 -29.578 1 37.66 16 SER B C 1
ATOM 3014 O O . SER B 1 16 ? 7.625 -43.156 -29.641 1 37.66 16 SER B O 1
ATOM 3016 N N . ALA B 1 17 ? 6.043 -41.875 -29.688 1 44.78 17 ALA B N 1
ATOM 3017 C CA . ALA B 1 17 ? 6.684 -40.844 -28.891 1 44.78 17 ALA B CA 1
ATOM 3018 C C . ALA B 1 17 ? 7.02 -41.344 -27.5 1 44.78 17 ALA B C 1
ATOM 3020 O O . ALA B 1 17 ? 6.125 -41.656 -26.703 1 44.78 17 ALA B O 1
ATOM 3021 N N . HIS B 1 18 ? 8.102 -42.094 -27.281 1 43.44 18 HIS B N 1
ATOM 3022 C CA . HIS B 1 18 ? 8.586 -42.406 -25.938 1 43.44 18 HIS B CA 1
ATOM 3023 C C . HIS B 1 18 ? 8.453 -41.219 -25 1 43.44 18 HIS B C 1
ATOM 3025 O O . HIS B 1 18 ? 8.969 -40.125 -25.297 1 43.44 18 HIS B O 1
ATOM 3031 N N . ALA B 1 19 ? 7.367 -41.125 -24.312 1 50.06 19 ALA B N 1
ATOM 3032 C CA . ALA B 1 19 ? 7.293 -40.188 -23.188 1 50.06 19 ALA B CA 1
ATOM 3033 C C . ALA B 1 19 ? 8.633 -40.062 -22.484 1 50.06 19 ALA B C 1
ATOM 3035 O O . ALA B 1 19 ? 9.195 -41.094 -22.047 1 50.06 19 ALA B O 1
ATOM 3036 N N . GLN B 1 20 ? 9.539 -39.188 -22.797 1 57.88 20 GLN B N 1
ATOM 3037 C CA . GLN B 1 20 ? 10.781 -39 -22.062 1 57.88 20 GLN B CA 1
ATOM 3038 C C . GLN B 1 20 ? 10.586 -39.25 -20.578 1 57.88 20 GLN B C 1
ATOM 3040 O O . GLN B 1 20 ? 9.648 -38.719 -19.969 1 57.88 20 GLN B O 1
ATOM 3045 N N . GLU B 1 21 ? 11.039 -40.375 -20.062 1 67.69 21 GLU B N 1
ATOM 3046 C CA . GLU B 1 21 ? 11.016 -40.688 -18.641 1 67.69 21 GLU B CA 1
ATOM 3047 C C . GLU B 1 21 ? 11.727 -39.625 -17.812 1 67.69 21 GLU B C 1
ATOM 3049 O O . GLU B 1 21 ? 12.789 -39.156 -18.203 1 67.69 21 GLU B O 1
ATOM 3054 N N . ASN B 1 22 ? 11.039 -38.969 -16.859 1 78.62 22 ASN B N 1
ATOM 3055 C CA . ASN B 1 22 ? 11.633 -38.031 -15.922 1 78.62 22 ASN B CA 1
ATOM 3056 C C . ASN B 1 22 ? 12.688 -38.688 -15.039 1 78.62 22 ASN B C 1
ATOM 3058 O O . ASN B 1 22 ? 12.383 -39.594 -14.266 1 78.62 22 ASN B O 1
ATOM 3062 N N . PRO B 1 23 ? 13.953 -38.344 -15.281 1 89.94 23 PRO B N 1
ATOM 3063 C CA . PRO B 1 23 ? 15.039 -39 -14.539 1 89.94 23 PRO B CA 1
ATOM 3064 C C . PRO B 1 23 ? 15.047 -38.625 -13.055 1 89.94 23 PRO B C 1
ATOM 3066 O O . PRO B 1 23 ? 15.867 -39.125 -12.289 1 89.94 23 PRO B O 1
ATOM 3069 N N . LEU B 1 24 ? 14.164 -37.812 -12.617 1 96.06 24 LEU B N 1
ATOM 3070 C CA . LEU B 1 24 ? 14.141 -37.344 -11.227 1 96.06 24 LEU B CA 1
ATOM 3071 C C . LEU B 1 24 ? 13.398 -38.344 -10.344 1 96.06 24 LEU B C 1
ATOM 3073 O O . LEU B 1 24 ? 12.391 -38.906 -10.75 1 96.06 24 LEU B O 1
ATOM 3077 N N . LYS B 1 25 ? 13.938 -38.531 -9.188 1 96.75 25 LYS B N 1
ATOM 3078 C CA . LYS B 1 25 ? 13.25 -39.344 -8.172 1 96.75 25 LYS B CA 1
ATOM 3079 C C . LYS B 1 25 ? 12.242 -38.5 -7.402 1 96.75 25 LYS B C 1
ATOM 3081 O O . LYS B 1 25 ? 12.594 -37.438 -6.844 1 96.75 25 LYS B O 1
ATOM 3086 N N . THR B 1 26 ? 11.031 -38.969 -7.297 1 97.5 26 THR B N 1
ATOM 3087 C CA . THR B 1 26 ? 9.992 -38.25 -6.582 1 97.5 26 THR B CA 1
ATOM 3088 C C . THR B 1 26 ? 10.156 -38.406 -5.074 1 97.5 26 THR B C 1
ATOM 3090 O O . THR B 1 26 ? 10.203 -39.531 -4.562 1 97.5 26 THR B O 1
ATOM 3093 N N . ILE B 1 27 ? 10.32 -37.344 -4.371 1 97.88 27 ILE B N 1
ATOM 3094 C CA . ILE B 1 27 ? 10.312 -37.344 -2.912 1 97.88 27 ILE B CA 1
ATOM 3095 C C . ILE B 1 27 ? 8.883 -37.219 -2.402 1 97.88 27 ILE B C 1
ATOM 3097 O O . ILE B 1 27 ? 8.453 -37.969 -1.522 1 97.88 27 ILE B O 1
ATOM 3101 N N . LYS B 1 28 ? 8.156 -36.281 -2.9 1 98.31 28 LYS B N 1
ATOM 3102 C CA . LYS B 1 28 ? 6.758 -36.031 -2.568 1 98.31 28 LYS B CA 1
ATOM 3103 C C . LYS B 1 28 ? 6.012 -35.406 -3.752 1 98.31 28 LYS B C 1
ATOM 3105 O O . LYS B 1 28 ? 6.543 -34.562 -4.449 1 98.31 28 LYS B O 1
ATOM 3110 N N . SER B 1 29 ? 4.898 -35.906 -4.051 1 98.06 29 SER B N 1
ATOM 3111 C CA . SER B 1 29 ? 3.941 -35.375 -5.004 1 98.06 29 SER B CA 1
ATOM 3112 C C . SER B 1 29 ? 2.566 -35.188 -4.367 1 98.06 29 SER B C 1
ATOM 3114 O O . SER B 1 29 ? 1.877 -36.188 -4.09 1 98.06 29 SER B O 1
ATOM 3116 N N . ASN B 1 30 ? 2.225 -34 -4.133 1 98.62 30 ASN B N 1
ATOM 3117 C CA . ASN B 1 30 ? 0.965 -33.719 -3.447 1 98.62 30 ASN B CA 1
ATOM 3118 C C . ASN B 1 30 ? -0.209 -33.688 -4.422 1 98.62 30 ASN B C 1
ATOM 3120 O O . ASN B 1 30 ? -0.031 -33.406 -5.609 1 98.62 30 ASN B O 1
ATOM 3124 N N . THR B 1 31 ? -1.354 -34.031 -3.975 1 97.25 31 THR B N 1
ATOM 3125 C CA . THR B 1 31 ? -2.551 -34.094 -4.805 1 97.25 31 THR B CA 1
ATOM 3126 C C . THR B 1 31 ? -2.969 -32.688 -5.258 1 97.25 31 THR B C 1
ATOM 3128 O O . THR B 1 31 ? -2.994 -31.75 -4.453 1 97.25 31 THR B O 1
ATOM 3131 N N . VAL B 1 32 ? -3.23 -32.562 -6.516 1 98 32 VAL B N 1
ATOM 3132 C CA . VAL B 1 32 ? -3.676 -31.297 -7.109 1 98 32 VAL B CA 1
ATOM 3133 C C . VAL B 1 32 ? -4.789 -31.578 -8.117 1 98 32 VAL B C 1
ATOM 3135 O O . VAL B 1 32 ? -4.969 -32.719 -8.562 1 98 32 VAL B O 1
ATOM 3138 N N . THR B 1 33 ? -5.543 -30.609 -8.398 1 98 33 THR B N 1
ATOM 3139 C CA . THR B 1 33 ? -6.559 -30.703 -9.445 1 98 33 THR B CA 1
ATOM 3140 C C . THR B 1 33 ? -5.926 -30.609 -10.828 1 98 33 THR B C 1
ATOM 3142 O O . THR B 1 33 ? -4.715 -30.406 -10.945 1 98 33 THR B O 1
ATOM 3145 N N . ALA B 1 34 ? -6.68 -30.75 -11.828 1 96.75 34 ALA B N 1
ATOM 3146 C CA . ALA B 1 34 ? -6.207 -30.844 -13.203 1 96.75 34 ALA B CA 1
ATOM 3147 C C . ALA B 1 34 ? -5.492 -29.578 -13.641 1 96.75 34 ALA B C 1
ATOM 3149 O O . ALA B 1 34 ? -5.785 -28.484 -13.133 1 96.75 34 ALA B O 1
ATOM 3150 N N . VAL B 1 35 ? -4.562 -29.719 -14.562 1 98.06 35 VAL B N 1
ATOM 3151 C CA . VAL B 1 35 ? -3.914 -28.578 -15.203 1 98.06 35 VAL B CA 1
ATOM 3152 C C . VAL B 1 35 ? -4.945 -27.75 -15.969 1 98.06 35 VAL B C 1
ATOM 3154 O O . VAL B 1 35 ? -5.746 -28.312 -16.719 1 98.06 35 VAL B O 1
ATOM 3157 N N . LYS B 1 36 ? -4.898 -26.484 -15.703 1 96.44 36 LYS B N 1
ATOM 3158 C CA . LYS B 1 36 ? -5.832 -25.578 -16.359 1 96.44 36 LYS B CA 1
ATOM 31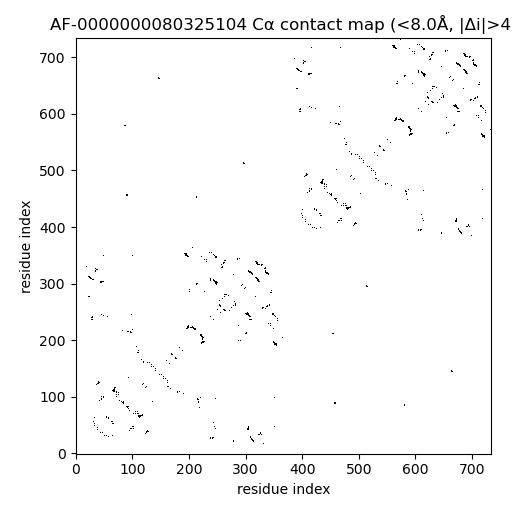59 C C . LYS B 1 36 ? -5.109 -24.688 -17.375 1 96.44 36 LYS B C 1
ATOM 3161 O O . LYS B 1 36 ? -3.883 -24.75 -17.5 1 96.44 36 LYS B O 1
ATOM 3166 N N . ASN B 1 37 ? -5.859 -23.984 -18.172 1 97 37 ASN B N 1
ATOM 3167 C CA . ASN B 1 37 ? -5.328 -23.094 -19.188 1 97 37 ASN B CA 1
ATOM 3168 C C . ASN B 1 37 ? -5.887 -21.688 -19.047 1 97 37 ASN B C 1
ATOM 3170 O O . ASN B 1 37 ? -7.066 -21.453 -19.312 1 97 37 ASN B O 1
ATOM 3174 N N . GLN B 1 38 ? -5.039 -20.688 -18.719 1 96.75 38 GLN B N 1
ATOM 3175 C CA . GLN B 1 38 ? -5.469 -19.328 -18.469 1 96.75 38 GLN B CA 1
ATOM 3176 C C . GLN B 1 38 ? -5.703 -18.562 -19.781 1 96.75 38 GLN B C 1
ATOM 3178 O O . GLN B 1 38 ? -6.195 -17.438 -19.766 1 96.75 38 GLN B O 1
ATOM 3183 N N . GLY B 1 39 ? -5.352 -19.203 -20.891 1 95.75 39 GLY B N 1
ATOM 3184 C CA . GLY B 1 39 ? -5.609 -18.594 -22.172 1 95.75 39 GLY B CA 1
ATOM 3185 C C . GLY B 1 39 ? -4.945 -17.234 -22.328 1 95.75 39 GLY B C 1
ATOM 3186 O O . GLY B 1 39 ? -3.805 -17.047 -21.906 1 95.75 39 GLY B O 1
ATOM 3187 N N . LYS B 1 40 ? -5.641 -16.406 -23.094 1 95.12 40 LYS B N 1
ATOM 3188 C CA . LYS B 1 40 ? -5.133 -15.055 -23.312 1 95.12 40 LYS B CA 1
ATOM 3189 C C . LYS B 1 40 ? -5.617 -14.102 -22.219 1 95.12 40 LYS B C 1
ATOM 3191 O O . LYS B 1 40 ? -6.348 -13.148 -22.5 1 95.12 40 LYS B O 1
ATOM 3196 N N . SER B 1 41 ? -5.219 -14.391 -21.031 1 94.94 41 SER B N 1
ATOM 3197 C CA . SER B 1 41 ? -5.547 -13.562 -19.875 1 94.94 41 SER B CA 1
ATOM 3198 C C . SER B 1 41 ? -4.34 -13.406 -18.953 1 94.94 41 SER B C 1
ATOM 3200 O O . SER B 1 41 ? -3.6 -14.367 -18.719 1 94.94 41 SER B O 1
ATOM 3202 N N . GLY B 1 42 ? -3.994 -12.227 -18.609 1 95.56 42 GLY B N 1
ATOM 3203 C CA . GLY B 1 42 ? -2.922 -11.961 -17.656 1 95.56 42 GLY B CA 1
ATOM 3204 C C . GLY B 1 42 ? -3.305 -12.25 -16.219 1 95.56 42 GLY B C 1
ATOM 3205 O O . GLY B 1 42 ? -3.09 -11.422 -15.336 1 95.56 42 GLY B O 1
ATOM 3206 N N . THR B 1 43 ? -3.975 -13.438 -15.992 1 97.31 43 THR B N 1
ATOM 3207 C CA . THR B 1 43 ? -4.527 -13.734 -14.68 1 97.31 43 THR B CA 1
ATOM 3208 C C . THR B 1 43 ? -3.875 -14.984 -14.086 1 97.31 43 THR B C 1
ATOM 3210 O O . THR B 1 43 ? -4.539 -15.773 -13.414 1 97.31 43 THR B O 1
ATOM 3213 N N . CYS B 1 44 ? -2.592 -15.203 -14.32 1 98.12 44 CYS B N 1
ATOM 3214 C CA . CYS B 1 44 ? -1.845 -16.328 -13.758 1 98.12 44 CYS B CA 1
ATOM 3215 C C . CYS B 1 44 ? -1.925 -16.328 -12.234 1 98.12 44 CYS B C 1
ATOM 3217 O O . CYS B 1 44 ? -1.916 -17.375 -11.609 1 98.12 44 CYS B O 1
ATOM 3219 N N . TRP B 1 45 ? -2.004 -15.141 -11.625 1 98.62 45 TRP B N 1
ATOM 3220 C CA . TRP B 1 45 ? -2.131 -15 -10.18 1 98.62 45 TRP B CA 1
ATOM 3221 C C . TRP B 1 45 ? -3.396 -15.68 -9.672 1 98.62 45 TRP B C 1
ATOM 3223 O O . TRP B 1 45 ? -3.387 -16.312 -8.617 1 98.62 45 TRP B O 1
ATOM 3233 N N . ASN B 1 46 ? -4.391 -15.617 -10.445 1 98.31 46 ASN B N 1
ATOM 3234 C CA . ASN B 1 46 ? -5.684 -16.203 -10.109 1 98.31 46 ASN B CA 1
ATOM 3235 C C . ASN B 1 46 ? -5.672 -17.719 -10.273 1 98.31 46 ASN B C 1
ATOM 3237 O O . ASN B 1 46 ? -6.125 -18.453 -9.383 1 98.31 46 ASN B O 1
ATOM 3241 N N . TYR B 1 47 ? -5.121 -18.25 -11.336 1 98.44 47 TYR B N 1
ATOM 3242 C CA . TYR B 1 47 ? -5.102 -19.688 -11.609 1 98.44 47 TYR B CA 1
ATOM 3243 C C . TYR B 1 47 ? -4.195 -20.422 -10.625 1 98.44 47 TYR B C 1
ATOM 3245 O O . TYR B 1 47 ? -4.555 -21.484 -10.117 1 98.44 47 TYR B O 1
ATOM 3253 N N . SER B 1 48 ? -3.074 -19.844 -10.383 1 98.81 48 SER B N 1
ATOM 3254 C CA . SER B 1 48 ? -2.109 -20.484 -9.492 1 98.81 48 SER B CA 1
ATOM 3255 C C . SER B 1 48 ? -2.645 -20.562 -8.07 1 98.81 48 SER B C 1
ATOM 3257 O O . SER B 1 48 ? -2.572 -21.625 -7.434 1 98.81 48 SER B O 1
ATOM 3259 N N . THR B 1 49 ? -3.189 -19.5 -7.594 1 98.88 49 THR B N 1
ATOM 3260 C CA . THR B 1 49 ? -3.635 -19.469 -6.207 1 98.88 49 THR B CA 1
ATOM 3261 C C . THR B 1 49 ? -4.945 -20.234 -6.043 1 98.88 49 THR B C 1
ATOM 3263 O O . THR B 1 49 ? -5.184 -20.859 -5.004 1 98.88 49 THR B O 1
ATOM 3266 N N . THR B 1 50 ? -5.805 -20.234 -7.074 1 98.81 50 THR B N 1
ATOM 3267 C CA . THR B 1 50 ? -6.965 -21.109 -7.051 1 98.81 50 THR B CA 1
ATOM 3268 C C . THR B 1 50 ? -6.535 -22.562 -6.938 1 98.81 50 THR B C 1
ATOM 3270 O O . THR B 1 50 ? -7.102 -23.328 -6.152 1 98.81 50 THR B O 1
ATOM 3273 N N . SER B 1 51 ? -5.523 -22.922 -7.727 1 98.88 51 SER B N 1
ATOM 3274 C CA . SER B 1 51 ? -4.969 -24.266 -7.656 1 98.88 51 SER B CA 1
ATOM 3275 C C . SER B 1 51 ? -4.5 -24.594 -6.238 1 98.88 51 SER B C 1
ATOM 3277 O O . SER B 1 51 ? -4.738 -25.703 -5.742 1 98.88 51 SER B O 1
ATOM 3279 N N . LEU B 1 52 ? -3.875 -23.688 -5.555 1 98.94 52 LEU B N 1
ATOM 3280 C CA . LEU B 1 52 ? -3.436 -23.859 -4.172 1 98.94 52 LEU B CA 1
ATOM 3281 C C . LEU B 1 52 ? -4.625 -24.125 -3.256 1 98.94 52 LEU B C 1
ATOM 3283 O O . LEU B 1 52 ? -4.594 -25.062 -2.453 1 98.94 52 LEU B O 1
ATOM 3287 N N . VAL B 1 53 ? -5.676 -23.297 -3.385 1 98.88 53 VAL B N 1
ATOM 3288 C CA . VAL B 1 53 ? -6.852 -23.422 -2.531 1 98.88 53 VAL B CA 1
ATOM 3289 C C . VAL B 1 53 ? -7.516 -24.781 -2.766 1 98.88 53 VAL B C 1
ATOM 3291 O O . VAL B 1 53 ? -7.879 -25.484 -1.812 1 98.88 53 VAL B O 1
ATOM 3294 N N . GLU B 1 54 ? -7.637 -25.203 -4.039 1 98.88 54 GLU B N 1
ATOM 3295 C CA . GLU B 1 54 ? -8.219 -26.5 -4.363 1 98.88 54 GLU B CA 1
ATOM 3296 C C . GLU B 1 54 ? -7.398 -27.641 -3.762 1 98.88 54 GLU B C 1
ATOM 3298 O O . GLU B 1 54 ? -7.957 -28.609 -3.244 1 98.88 54 GLU B O 1
ATOM 3303 N N . SER B 1 55 ? -6.117 -27.484 -3.838 1 98.75 55 SER B N 1
ATOM 3304 C CA . SER B 1 55 ? -5.25 -28.516 -3.266 1 98.75 55 SER B CA 1
ATOM 3305 C C . SER B 1 55 ? -5.402 -28.594 -1.749 1 98.75 55 SER B C 1
ATOM 3307 O O . SER B 1 55 ? -5.355 -29.672 -1.165 1 98.75 55 SER B O 1
ATOM 3309 N N . GLU B 1 56 ? -5.516 -27.438 -1.085 1 98.38 56 GLU B N 1
ATOM 3310 C CA . GLU B 1 56 ? -5.742 -27.422 0.358 1 98.38 56 GLU B CA 1
ATOM 3311 C C . GLU B 1 56 ? -7.051 -28.109 0.72 1 98.38 56 GLU B C 1
ATOM 3313 O O . GLU B 1 56 ? -7.129 -28.812 1.731 1 98.38 56 GLU B O 1
ATOM 3318 N N . GLU B 1 57 ? -8.078 -27.938 -0.121 1 98.06 57 GLU B N 1
ATOM 3319 C CA . GLU B 1 57 ? -9.359 -28.609 0.109 1 98.06 57 GLU B CA 1
ATOM 3320 C C . GLU B 1 57 ? -9.219 -30.125 -0.009 1 98.06 57 GLU B C 1
ATOM 3322 O O . GLU B 1 57 ? -9.789 -30.859 0.786 1 98.06 57 GLU B O 1
ATOM 3327 N N . LEU B 1 58 ? -8.477 -30.516 -1.023 1 98.19 58 LEU B N 1
ATOM 3328 C CA . LEU B 1 58 ? -8.18 -31.938 -1.184 1 98.19 58 LEU B CA 1
ATOM 3329 C C . LEU B 1 58 ? -7.441 -32.469 0.035 1 98.19 58 LEU B C 1
ATOM 3331 O O . LEU B 1 58 ? -7.805 -33.531 0.574 1 98.19 58 LEU B O 1
ATOM 3335 N N . ARG B 1 59 ? -6.48 -31.766 0.45 1 97.88 59 ARG B N 1
ATOM 3336 C CA . ARG B 1 59 ? -5.645 -32.188 1.566 1 97.88 59 ARG B CA 1
ATOM 3337 C C . ARG B 1 59 ? -6.469 -32.344 2.842 1 97.88 59 ARG B C 1
ATOM 3339 O O . ARG B 1 59 ? -6.238 -33.25 3.635 1 97.88 59 ARG B O 1
ATOM 3346 N N . LYS B 1 60 ? -7.453 -31.469 3.008 1 97.12 60 LYS B N 1
ATOM 3347 C CA . LYS B 1 60 ? -8.297 -31.453 4.199 1 97.12 60 LYS B CA 1
ATOM 3348 C C . LYS B 1 60 ? -9.406 -32.5 4.102 1 97.12 60 LYS B C 1
ATOM 3350 O O . LYS B 1 60 ? -10.188 -32.688 5.039 1 97.12 60 LYS B O 1
ATOM 3355 N N . GLY B 1 61 ? -9.508 -33.125 2.98 1 97.25 61 GLY B N 1
ATOM 3356 C CA . GLY B 1 61 ? -10.523 -34.156 2.787 1 97.25 61 GLY B CA 1
ATOM 3357 C C . GLY B 1 61 ? -11.906 -33.594 2.523 1 97.25 61 GLY B C 1
ATOM 3358 O O . GLY B 1 61 ? -12.914 -34.25 2.77 1 97.25 61 GLY B O 1
ATOM 3359 N N . LEU B 1 62 ? -11.93 -32.375 2.008 1 96.75 62 LEU B N 1
ATOM 3360 C CA . LEU B 1 62 ? -13.219 -31.703 1.823 1 96.75 62 LEU B CA 1
ATOM 3361 C C . LEU B 1 62 ? -13.766 -31.953 0.425 1 96.75 62 LEU B C 1
ATOM 3363 O O . LEU B 1 62 ? -14.922 -31.641 0.139 1 96.75 62 LEU B O 1
ATOM 3367 N N . GLY B 1 63 ? -12.945 -32.594 -0.428 1 95.69 63 GLY B N 1
ATOM 3368 C CA . GLY B 1 63 ? -13.375 -32.938 -1.771 1 95.69 63 GLY B CA 1
ATOM 3369 C C . GLY B 1 63 ? -12.602 -32.219 -2.857 1 95.69 63 GLY B C 1
ATOM 3370 O O . GLY B 1 63 ? -11.719 -31.422 -2.566 1 95.69 63 GLY B O 1
ATOM 3371 N N . GLU B 1 64 ? -12.867 -32.656 -4.055 1 97.44 64 GLU B N 1
ATOM 3372 C CA . GLU B 1 64 ? -12.258 -32.062 -5.23 1 97.44 64 GLU B CA 1
ATOM 3373 C C . GLU B 1 64 ? -13.133 -30.938 -5.781 1 97.44 64 GLU B C 1
ATOM 3375 O O . GLU B 1 64 ? -14.32 -31.125 -6.035 1 97.44 64 GLU B O 1
ATOM 3380 N N . PHE B 1 65 ? -12.562 -29.828 -5.875 1 98 65 PHE B N 1
ATOM 3381 C CA . PHE B 1 65 ? -13.297 -28.672 -6.371 1 98 65 PHE B CA 1
ATOM 3382 C C . PHE B 1 65 ? -12.68 -28.156 -7.664 1 98 65 PHE B C 1
ATOM 3384 O O . PHE B 1 65 ? -11.469 -28.281 -7.879 1 98 65 PHE B O 1
ATOM 3391 N N . ASN B 1 66 ? -13.461 -27.688 -8.523 1 97.25 66 ASN B N 1
ATOM 3392 C CA . ASN B 1 66 ? -13.125 -26.891 -9.695 1 97.25 66 ASN B CA 1
ATOM 3393 C C . ASN B 1 66 ? -13.758 -25.5 -9.633 1 97.25 66 ASN B C 1
ATOM 3395 O O . ASN B 1 66 ? -14.906 -25.328 -10.047 1 97.25 66 ASN B O 1
ATOM 3399 N N . LEU B 1 67 ? -12.969 -24.547 -9.117 1 98 67 LEU B N 1
ATOM 3400 C CA . LEU B 1 67 ? -13.516 -23.234 -8.805 1 98 67 LEU B CA 1
ATOM 3401 C C . LEU B 1 67 ? -13.445 -22.312 -10.023 1 98 67 LEU B C 1
ATOM 3403 O O . LEU B 1 67 ? -12.57 -22.469 -10.875 1 98 67 LEU B O 1
ATOM 3407 N N . SER B 1 68 ? -14.328 -21.375 -10.055 1 97.25 68 SER B N 1
ATOM 3408 C CA . SER B 1 68 ? -14.391 -20.422 -11.148 1 97.25 68 SER B CA 1
ATOM 3409 C C . SER B 1 68 ? -13.32 -19.344 -11 1 97.25 68 SER B C 1
ATOM 3411 O O . SER B 1 68 ? -13.391 -18.5 -10.102 1 97.25 68 SER B O 1
ATOM 3413 N N . GLU B 1 69 ? -12.367 -19.344 -11.891 1 96.94 69 GLU B N 1
ATOM 3414 C CA . GLU B 1 69 ? -11.367 -18.281 -11.922 1 96.94 69 GLU B CA 1
ATOM 3415 C C . GLU B 1 69 ? -11.992 -16.953 -12.32 1 96.94 69 GLU B C 1
ATOM 3417 O O . GLU B 1 69 ? -11.672 -15.914 -11.75 1 96.94 69 GLU B O 1
ATOM 3422 N N . MET B 1 70 ? -12.945 -16.984 -13.188 1 96.81 70 MET B N 1
ATOM 3423 C CA . MET B 1 70 ? -13.516 -15.758 -13.75 1 96.81 70 MET B CA 1
ATOM 3424 C C . MET B 1 70 ? -14.328 -15.008 -12.711 1 96.81 70 MET B C 1
ATOM 3426 O O . MET B 1 70 ? -14.422 -13.773 -12.75 1 96.81 70 MET B O 1
ATOM 3430 N N . TYR B 1 71 ? -14.945 -15.766 -11.781 1 98 71 TYR B N 1
ATOM 3431 C CA . TYR B 1 71 ? -15.695 -15.094 -10.727 1 98 71 TYR B CA 1
ATOM 3432 C C . TYR B 1 71 ? -14.789 -14.172 -9.922 1 98 71 TYR B C 1
ATOM 3434 O O . TYR B 1 71 ? -15.133 -13.016 -9.672 1 98 71 TYR B O 1
ATOM 3442 N N . ILE B 1 72 ? -13.609 -14.664 -9.555 1 98.19 72 ILE B N 1
ATOM 3443 C CA . ILE B 1 72 ? -12.695 -13.883 -8.734 1 98.19 72 ILE B CA 1
ATOM 3444 C C . ILE B 1 72 ? -12.039 -12.797 -9.578 1 98.19 72 ILE B C 1
ATOM 3446 O O . ILE B 1 72 ? -11.891 -11.656 -9.133 1 98.19 72 ILE B O 1
ATOM 3450 N N . VAL B 1 73 ? -11.672 -13.102 -10.82 1 98 73 VAL B N 1
ATOM 3451 C CA . VAL B 1 73 ? -11.062 -12.117 -11.711 1 98 73 VAL B CA 1
ATOM 3452 C C . VAL B 1 73 ? -11.984 -10.914 -11.852 1 98 73 VAL B C 1
ATOM 3454 O O . VAL B 1 73 ? -11.539 -9.766 -11.719 1 98 73 VAL B O 1
ATOM 3457 N N . ARG B 1 74 ? -13.25 -11.195 -12.117 1 98 74 ARG B N 1
ATOM 3458 C CA . ARG B 1 74 ? -14.242 -10.133 -12.266 1 98 74 ARG B CA 1
ATOM 3459 C C . ARG B 1 74 ? -14.266 -9.227 -11.039 1 98 74 ARG B C 1
ATOM 3461 O O . ARG B 1 74 ? -14.234 -8 -11.164 1 98 74 ARG B O 1
ATOM 3468 N N . ASN B 1 75 ? -14.305 -9.836 -9.891 1 98.38 75 ASN B N 1
ATOM 3469 C CA . ASN B 1 75 ? -14.406 -9.078 -8.648 1 98.38 75 ASN B CA 1
ATOM 3470 C C . ASN B 1 75 ? -13.125 -8.312 -8.352 1 98.38 75 ASN B C 1
ATOM 3472 O O . ASN B 1 75 ? -13.164 -7.215 -7.789 1 98.38 75 ASN B O 1
ATOM 3476 N N . ILE B 1 76 ? -11.984 -8.836 -8.719 1 98.5 76 ILE B N 1
ATOM 3477 C CA . ILE B 1 76 ? -10.719 -8.148 -8.484 1 98.5 76 ILE B CA 1
ATOM 3478 C C . ILE B 1 76 ? -10.609 -6.945 -9.422 1 98.5 76 ILE B C 1
ATOM 3480 O O . ILE B 1 76 ? -10.062 -5.906 -9.047 1 98.5 76 ILE B O 1
ATOM 3484 N N . TYR B 1 77 ? -11.148 -7.062 -10.672 1 98.75 77 TYR B N 1
ATOM 3485 C CA . TYR B 1 77 ? -11.219 -5.887 -11.531 1 98.75 77 TYR B CA 1
ATOM 3486 C C . TYR B 1 77 ? -12.023 -4.773 -10.867 1 98.75 77 TYR B C 1
ATOM 3488 O O . TYR B 1 77 ? -11.672 -3.598 -10.977 1 98.75 77 TYR B O 1
ATOM 3496 N N . ILE B 1 78 ? -13.078 -5.137 -10.18 1 98.62 78 ILE B N 1
ATOM 3497 C CA . ILE B 1 78 ? -13.906 -4.16 -9.484 1 98.62 78 ILE B CA 1
ATOM 3498 C C . ILE B 1 78 ? -13.102 -3.506 -8.367 1 98.62 78 ILE B C 1
ATOM 3500 O O . ILE B 1 78 ? -13.133 -2.283 -8.203 1 98.62 78 ILE B O 1
ATOM 3504 N N . GLU B 1 79 ? -12.367 -4.324 -7.617 1 98.25 79 GLU B N 1
ATOM 3505 C CA . GLU B 1 79 ? -11.516 -3.787 -6.559 1 98.25 79 GLU B CA 1
ATOM 3506 C C . GLU B 1 79 ? -10.461 -2.842 -7.129 1 98.25 79 GLU B C 1
ATOM 3508 O O . GLU B 1 79 ? -10.18 -1.792 -6.547 1 98.25 79 GLU B O 1
ATOM 3513 N N . LYS B 1 80 ? -9.875 -3.221 -8.234 1 98.56 80 LYS B N 1
ATOM 3514 C CA . LYS B 1 80 ? -8.891 -2.369 -8.898 1 98.56 80 LYS B CA 1
ATOM 3515 C C . LYS B 1 80 ? -9.508 -1.035 -9.312 1 98.56 80 LYS B C 1
ATOM 3517 O O . LYS B 1 80 ? -8.875 0.013 -9.188 1 98.56 80 LYS B O 1
ATOM 3522 N N . ALA B 1 81 ? -10.695 -1.099 -9.805 1 98.75 81 ALA B N 1
ATOM 3523 C CA . ALA B 1 81 ? -11.383 0.104 -10.266 1 98.75 81 ALA B CA 1
ATOM 3524 C C . ALA B 1 81 ? -11.633 1.068 -9.109 1 98.75 81 ALA B C 1
ATOM 3526 O O . ALA B 1 81 ? -11.375 2.268 -9.227 1 98.75 81 ALA B O 1
ATOM 3527 N N . LYS B 1 82 ? -12.148 0.501 -8.047 1 97.94 82 LYS B N 1
ATOM 3528 C CA . LYS B 1 82 ? -12.406 1.329 -6.871 1 97.94 82 LYS B CA 1
ATOM 3529 C C . LYS B 1 82 ? -11.125 1.993 -6.375 1 97.94 82 LYS B C 1
ATOM 3531 O O . LYS B 1 82 ? -11.109 3.191 -6.086 1 97.94 82 LYS B O 1
ATOM 3536 N N . ASN B 1 83 ? -10.07 1.25 -6.297 1 97.62 83 ASN B N 1
ATOM 3537 C CA . ASN B 1 83 ? -8.773 1.783 -5.883 1 97.62 83 ASN B CA 1
ATOM 3538 C C . ASN B 1 83 ? -8.266 2.846 -6.852 1 97.62 83 ASN B C 1
ATOM 3540 O O . ASN B 1 83 ? -7.75 3.881 -6.43 1 97.62 83 ASN B O 1
ATOM 3544 N N . TYR B 1 84 ? -8.43 2.561 -8.117 1 98.44 84 TYR B N 1
ATOM 3545 C CA . TYR B 1 84 ? -7.984 3.465 -9.172 1 98.44 84 TYR B CA 1
ATOM 3546 C C . TYR B 1 84 ? -8.719 4.797 -9.094 1 98.44 84 TYR B C 1
ATOM 3548 O O . TYR B 1 84 ? -8.109 5.859 -9.203 1 98.44 84 TYR B O 1
ATOM 3556 N N . ILE B 1 85 ? -10.008 4.754 -8.859 1 98.5 85 ILE B N 1
ATOM 3557 C CA . ILE B 1 85 ? -10.82 5.965 -8.773 1 98.5 85 ILE B CA 1
ATOM 3558 C C . ILE B 1 85 ? -10.43 6.762 -7.531 1 98.5 85 ILE B C 1
ATOM 3560 O O . ILE B 1 85 ? -10.125 7.957 -7.621 1 98.5 85 ILE B O 1
ATOM 3564 N N . LEU B 1 86 ? -10.328 6.121 -6.422 1 97.75 86 LEU B N 1
ATOM 3565 C CA . LEU B 1 86 ? -10.055 6.828 -5.18 1 97.75 86 LEU B CA 1
ATOM 3566 C C . LEU B 1 86 ? -8.633 7.379 -5.172 1 97.75 86 LEU B C 1
ATOM 3568 O O . LEU B 1 86 ? -8.359 8.406 -4.547 1 97.75 86 LEU B O 1
ATOM 3572 N N . ARG B 1 87 ? -7.754 6.766 -5.926 1 97.81 87 ARG B N 1
ATOM 3573 C CA . ARG B 1 87 ? -6.395 7.277 -6.047 1 97.81 87 ARG B CA 1
ATOM 3574 C C . ARG B 1 87 ? -6.258 8.195 -7.258 1 97.81 87 ARG B C 1
ATOM 3576 O O . ARG B 1 87 ? -5.145 8.57 -7.637 1 97.81 87 ARG B O 1
ATOM 3583 N N . GLN B 1 88 ? -7.43 8.5 -7.867 1 97.62 88 GLN B N 1
ATOM 3584 C CA . GLN B 1 88 ? -7.551 9.523 -8.898 1 97.62 88 GLN B CA 1
ATOM 3585 C C . GLN B 1 88 ? -6.672 9.188 -10.109 1 97.62 88 GLN B C 1
ATOM 3587 O O . GLN B 1 88 ? -5.984 10.062 -10.641 1 97.62 88 GLN B O 1
ATOM 3592 N N . GLY B 1 89 ? -6.547 7.949 -10.414 1 97.5 89 GLY B N 1
ATOM 3593 C CA . GLY B 1 89 ? -5.844 7.488 -11.594 1 97.5 89 GLY B CA 1
ATOM 3594 C C . GLY B 1 89 ? -4.359 7.266 -11.359 1 97.5 89 GLY B C 1
ATOM 3595 O O . GLY B 1 89 ? -3.613 6.992 -12.305 1 97.5 89 GLY B O 1
ATOM 3596 N N . LYS B 1 90 ? -3.928 7.352 -10.07 1 96.69 90 LYS B N 1
ATOM 3597 C CA . LYS B 1 90 ? -2.502 7.258 -9.766 1 96.69 90 LYS B CA 1
ATOM 3598 C C . LYS B 1 90 ? -2.146 5.883 -9.203 1 96.69 90 LYS B C 1
ATOM 3600 O O . LYS B 1 90 ? -1.127 5.727 -8.531 1 96.69 90 LYS B O 1
ATOM 3605 N N . ALA B 1 91 ? -2.957 4.875 -9.438 1 96.38 91 ALA B N 1
ATOM 3606 C CA . ALA B 1 91 ? -2.707 3.482 -9.086 1 96.38 91 ALA B CA 1
ATOM 3607 C C . ALA B 1 91 ? -2.584 2.611 -10.328 1 96.38 91 ALA B C 1
ATOM 3609 O O . ALA B 1 91 ? -3.088 2.969 -11.398 1 96.38 91 ALA B O 1
ATOM 3610 N N . GLN B 1 92 ? -1.865 1.502 -10.172 1 96.81 92 GLN B N 1
ATOM 3611 C CA . GLN B 1 92 ? -1.73 0.542 -11.258 1 96.81 92 GLN B CA 1
ATOM 3612 C C . GLN B 1 92 ? -3.072 -0.104 -11.594 1 96.81 92 GLN B C 1
ATOM 3614 O O . GLN B 1 92 ? -3.82 -0.493 -10.695 1 96.81 92 GLN B O 1
ATOM 3619 N N . PHE B 1 93 ? -3.479 -0.064 -12.875 1 98.12 93 PHE B N 1
ATOM 3620 C CA . PHE B 1 93 ? -4.633 -0.807 -13.367 1 98.12 93 PHE B CA 1
ATOM 3621 C C . PHE B 1 93 ? -4.23 -1.733 -14.508 1 98.12 93 PHE B C 1
ATOM 3623 O O . PHE B 1 93 ? -3.793 -1.272 -15.562 1 98.12 93 PHE B O 1
ATOM 3630 N N . SER B 1 94 ? -4.254 -2.99 -14.281 1 96.88 94 SER B N 1
ATOM 3631 C CA . SER B 1 94 ? -3.865 -4.004 -15.258 1 96.88 94 SER B CA 1
ATOM 3632 C C . SER B 1 94 ? -4.551 -5.336 -14.977 1 96.88 94 SER B C 1
ATOM 3634 O O . SER B 1 94 ? -5.324 -5.449 -14.023 1 96.88 94 SER B O 1
ATOM 3636 N N . GLU B 1 95 ? -4.273 -6.273 -15.82 1 96.88 95 GLU B N 1
ATOM 3637 C CA . GLU B 1 95 ? -4.828 -7.613 -15.641 1 96.88 95 GLU B CA 1
ATOM 3638 C C . GLU B 1 95 ? -4.094 -8.367 -14.539 1 96.88 95 GLU B C 1
ATOM 3640 O O . GLU B 1 95 ? -4.629 -9.32 -13.969 1 96.88 95 GLU B O 1
ATOM 3645 N N . GLY B 1 96 ? -2.934 -7.918 -14.227 1 97.06 96 GLY B N 1
ATOM 3646 C CA . GLY B 1 96 ? -2.074 -8.656 -13.312 1 97.06 96 GLY B CA 1
ATOM 3647 C C . GLY B 1 96 ? -2.498 -8.523 -11.859 1 97.06 96 GLY B C 1
ATOM 3648 O O . GLY B 1 96 ? -3.238 -7.605 -11.508 1 97.06 96 GLY B O 1
ATOM 3649 N N . GLY B 1 97 ? -2.047 -9.367 -11.023 1 97.75 97 GLY B N 1
ATOM 3650 C CA . GLY B 1 97 ? -2.207 -9.445 -9.578 1 97.75 97 GLY B CA 1
ATOM 3651 C C . GLY B 1 97 ? -1.191 -10.352 -8.914 1 97.75 97 GLY B C 1
ATOM 3652 O O . GLY B 1 97 ? -0.225 -10.781 -9.547 1 97.75 97 GLY B O 1
ATOM 3653 N N . LEU B 1 98 ? -1.376 -10.477 -7.684 1 98.56 98 LEU B N 1
ATOM 3654 C CA . LEU B 1 98 ? -0.55 -11.406 -6.926 1 98.56 98 LEU B CA 1
ATOM 3655 C C . LEU B 1 98 ? -1.414 -12.445 -6.219 1 98.56 98 LEU B C 1
ATOM 3657 O O . LEU B 1 98 ? -2.645 -12.352 -6.242 1 98.56 98 LEU B O 1
ATOM 3661 N N . GLY B 1 99 ? -0.757 -13.406 -5.684 1 98.75 99 GLY B N 1
ATOM 3662 C CA . GLY B 1 99 ? -1.481 -14.516 -5.082 1 98.75 99 GLY B CA 1
ATOM 3663 C C . GLY B 1 99 ? -2.43 -14.086 -3.98 1 98.75 99 GLY B C 1
ATOM 3664 O O . GLY B 1 99 ? -3.541 -14.609 -3.871 1 98.75 99 GLY B O 1
ATOM 3665 N N . HIS B 1 100 ? -2.033 -13.125 -3.166 1 98.62 100 HIS B N 1
ATOM 3666 C CA . HIS B 1 100 ? -2.848 -12.695 -2.035 1 98.62 100 HIS B CA 1
ATOM 3667 C C . HIS B 1 100 ? -4.141 -12.039 -2.506 1 98.62 100 HIS B C 1
ATOM 3669 O O . HIS B 1 100 ? -5.098 -11.922 -1.737 1 98.62 100 HIS B O 1
ATOM 3675 N N . ASP B 1 101 ? -4.18 -11.586 -3.756 1 98.62 101 ASP B N 1
ATOM 3676 C CA . ASP B 1 101 ? -5.398 -10.969 -4.273 1 98.62 101 ASP B CA 1
ATOM 3677 C C . ASP B 1 101 ? -6.527 -11.992 -4.391 1 98.62 101 ASP B C 1
ATOM 3679 O O . ASP B 1 101 ? -7.691 -11.672 -4.145 1 98.62 101 ASP B O 1
ATOM 3683 N N . LEU B 1 102 ? -6.164 -13.227 -4.785 1 98.81 102 LEU B N 1
ATOM 3684 C CA . LEU B 1 102 ? -7.172 -14.281 -4.828 1 98.81 102 LEU B CA 1
ATOM 3685 C C . LEU B 1 102 ? -7.684 -14.602 -3.428 1 98.81 102 LEU B C 1
ATOM 3687 O O . LEU B 1 102 ? -8.891 -14.742 -3.219 1 98.81 102 LEU B O 1
ATOM 3691 N N . ILE B 1 103 ? -6.77 -14.758 -2.496 1 98.88 103 ILE B N 1
ATOM 3692 C CA . ILE B 1 103 ? -7.141 -15.078 -1.123 1 98.88 103 ILE B CA 1
ATOM 3693 C C . ILE B 1 103 ? -8.094 -14.016 -0.582 1 98.88 103 ILE B C 1
ATOM 3695 O O . ILE B 1 103 ? -9.141 -14.336 -0.02 1 98.88 103 ILE B O 1
ATOM 3699 N N . ARG B 1 104 ? -7.73 -12.805 -0.827 1 97.69 104 ARG B N 1
ATOM 3700 C CA . ARG B 1 104 ? -8.578 -11.695 -0.405 1 97.69 104 ARG B CA 1
ATOM 3701 C C . ARG B 1 104 ? -9.906 -11.711 -1.158 1 97.69 104 ARG B C 1
ATOM 3703 O O . ARG B 1 104 ? -10.961 -11.453 -0.572 1 97.69 104 ARG B O 1
ATOM 3710 N N . GLY B 1 105 ? -9.867 -11.984 -2.426 1 98.5 105 GLY B N 1
ATOM 3711 C CA . GLY B 1 105 ? -11.062 -12.055 -3.24 1 98.5 105 GLY B CA 1
ATOM 3712 C C . GLY B 1 105 ? -12.086 -13.047 -2.717 1 98.5 105 GLY B C 1
ATOM 3713 O O . GLY B 1 105 ? -13.273 -12.719 -2.59 1 98.5 105 GLY B O 1
ATOM 3714 N N . ILE B 1 106 ? -11.578 -14.227 -2.393 1 98.81 106 ILE B N 1
ATOM 3715 C CA . ILE B 1 106 ? -12.484 -15.234 -1.859 1 98.81 106 ILE B CA 1
ATOM 3716 C C . ILE B 1 106 ? -13.047 -14.766 -0.52 1 98.81 106 ILE B C 1
ATOM 3718 O O . ILE B 1 106 ? -14.234 -14.953 -0.236 1 98.81 106 ILE B O 1
ATOM 3722 N N . SER B 1 107 ? -12.219 -14.148 0.271 1 98.12 107 SER B N 1
ATOM 3723 C CA . SER B 1 107 ? -12.648 -13.672 1.581 1 98.12 107 SER B CA 1
ATOM 3724 C C . SER B 1 107 ? -13.758 -12.633 1.455 1 98.12 107 SER B C 1
ATOM 3726 O O . SER B 1 107 ? -14.703 -12.633 2.244 1 98.12 107 SER B O 1
ATOM 3728 N N . LEU B 1 108 ? -13.711 -11.797 0.49 1 97.25 108 LEU B N 1
ATOM 3729 C CA . LEU B 1 108 ? -14.633 -10.672 0.351 1 97.25 108 LEU B CA 1
ATOM 3730 C C . LEU B 1 108 ? -15.883 -11.094 -0.414 1 97.25 108 LEU B C 1
ATOM 3732 O O . LEU B 1 108 ? -16.984 -10.648 -0.093 1 97.25 108 LEU B O 1
ATOM 3736 N N . TYR B 1 109 ? -15.688 -11.992 -1.421 1 98.5 109 TYR B N 1
ATOM 3737 C CA . TYR B 1 109 ? -16.766 -12.172 -2.381 1 98.5 109 TYR B CA 1
ATOM 3738 C C . TYR B 1 109 ? -17.219 -13.625 -2.418 1 98.5 109 TYR B C 1
ATOM 3740 O O . TYR B 1 109 ? -18.25 -13.938 -3.014 1 98.5 109 TYR B O 1
ATOM 3748 N N . GLY B 1 110 ? -16.453 -14.492 -1.811 1 98.75 110 GLY B N 1
ATOM 3749 C CA . GLY B 1 110 ? -16.75 -15.914 -1.872 1 98.75 110 GLY B CA 1
ATOM 3750 C C . GLY B 1 110 ? -16.188 -16.594 -3.115 1 98.75 110 GLY B C 1
ATOM 3751 O O . GLY B 1 110 ? -15.18 -16.141 -3.668 1 98.75 110 GLY B O 1
ATOM 3752 N N . ALA B 1 111 ? -16.766 -17.719 -3.406 1 98.81 111 ALA B N 1
ATOM 3753 C CA . ALA B 1 111 ? -16.344 -18.516 -4.551 1 98.81 111 ALA B CA 1
ATOM 3754 C C . ALA B 1 111 ? -17.531 -19.281 -5.141 1 98.81 111 ALA B C 1
ATOM 3756 O O . ALA B 1 111 ? -18.578 -19.406 -4.512 1 98.81 111 ALA B O 1
ATOM 3757 N N . MET B 1 112 ? -17.344 -19.719 -6.367 1 97.56 112 MET B N 1
ATOM 3758 C CA . MET B 1 112 ? -18.328 -20.578 -7.02 1 97.56 112 MET B CA 1
ATOM 3759 C C . MET B 1 112 ? -17.656 -21.625 -7.891 1 97.56 112 MET B C 1
ATOM 3761 O O . MET B 1 112 ? -16.5 -21.453 -8.297 1 97.56 112 MET B O 1
ATOM 3765 N N . PRO B 1 113 ? -18.375 -22.766 -8.141 1 97.38 113 PRO B N 1
ATOM 3766 C CA . PRO B 1 113 ? -17.812 -23.781 -9.039 1 97.38 113 PRO B CA 1
ATOM 3767 C C . PRO B 1 113 ? -17.719 -23.281 -10.484 1 97.38 113 PRO B C 1
ATOM 3769 O O . PRO B 1 113 ? -18.516 -22.453 -10.914 1 97.38 113 PRO B O 1
ATOM 3772 N N . GLN B 1 114 ? -16.766 -23.844 -11.117 1 95.62 114 GLN B N 1
ATOM 3773 C CA . GLN B 1 114 ? -16.578 -23.547 -12.531 1 95.62 114 GLN B CA 1
ATOM 3774 C C . GLN B 1 114 ? -17.859 -23.797 -13.32 1 95.62 114 GLN B C 1
ATOM 3776 O O . GLN B 1 114 ? -18.156 -23.094 -14.281 1 95.62 114 GLN B O 1
ATOM 3781 N N . GLU B 1 115 ? -18.625 -24.781 -13 1 93.88 115 GLU B N 1
ATOM 3782 C CA . GLU B 1 115 ? -19.844 -25.156 -13.711 1 93.88 115 GLU B CA 1
ATOM 3783 C C . GLU B 1 115 ? -20.938 -24.094 -13.531 1 93.88 115 GLU B C 1
ATOM 3785 O O . GLU B 1 115 ? -21.859 -24.016 -14.336 1 93.88 115 GLU B O 1
ATOM 3790 N N . VAL B 1 116 ? -20.828 -23.344 -12.516 1 96 116 VAL B N 1
ATOM 3791 C CA . VAL B 1 116 ? -21.812 -22.312 -12.211 1 96 116 VAL B CA 1
ATOM 3792 C C . VAL B 1 116 ? -21.484 -21.047 -12.992 1 96 116 VAL B C 1
ATOM 3794 O O . VAL B 1 116 ? -22.391 -20.375 -13.5 1 96 116 VAL B O 1
ATOM 3797 N N . PHE B 1 117 ? -20.172 -20.781 -13.133 1 96.06 117 PHE B N 1
ATOM 3798 C CA . PHE B 1 117 ? -19.766 -19.578 -13.828 1 96.06 117 PHE B CA 1
ATOM 3799 C C . PHE B 1 117 ? -18.422 -19.781 -14.531 1 96.06 117 PHE B C 1
ATOM 3801 O O . PHE B 1 117 ? -17.359 -19.703 -13.914 1 96.06 117 PHE B O 1
ATOM 3808 N N . GLN B 1 118 ? -18.406 -19.922 -15.867 1 90.31 118 GLN B N 1
ATOM 3809 C CA . GLN B 1 118 ? -17.203 -20.141 -16.656 1 90.31 118 GLN B CA 1
ATOM 3810 C C . GLN B 1 118 ? -16.781 -18.875 -17.406 1 90.31 118 GLN B C 1
ATOM 3812 O O . GLN B 1 118 ? -15.68 -18.812 -17.938 1 90.31 118 GLN B O 1
ATOM 3817 N N . GLY B 1 119 ? -17.578 -17.812 -17.375 1 82.31 119 GLY B N 1
ATOM 3818 C CA . GLY B 1 119 ? -17.359 -16.625 -18.172 1 82.31 119 GLY B CA 1
ATOM 3819 C C . GLY B 1 119 ? -17.891 -16.734 -19.594 1 82.31 119 GLY B C 1
ATOM 3820 O O . GLY B 1 119 ? -18.359 -17.797 -20 1 82.31 119 GLY B O 1
ATOM 3821 N N . VAL B 1 120 ? -17.766 -15.719 -20.328 1 84.19 120 VAL B N 1
ATOM 3822 C CA . VAL B 1 120 ? -18.391 -15.641 -21.641 1 84.19 120 VAL B CA 1
ATOM 3823 C C . VAL B 1 120 ? -17.562 -16.438 -22.641 1 84.19 120 VAL B C 1
ATOM 3825 O O . VAL B 1 120 ? -18.109 -16.938 -23.641 1 84.19 120 VAL B O 1
ATOM 3828 N N . THR B 1 121 ? -16.25 -16.578 -22.359 1 81.12 121 THR B N 1
ATOM 3829 C CA . THR B 1 121 ? -15.398 -17.25 -23.344 1 81.12 121 THR B CA 1
ATOM 3830 C C . THR B 1 121 ? -15.227 -18.719 -22.984 1 81.12 121 THR B C 1
ATOM 3832 O O . THR B 1 121 ? -14.531 -19.453 -23.688 1 81.12 121 THR B O 1
ATOM 3835 N N . GLY B 1 122 ? -15.867 -19.109 -21.953 1 81.75 122 GLY B N 1
ATOM 3836 C CA . GLY B 1 122 ? -15.75 -20.5 -21.547 1 81.75 122 GLY B CA 1
ATOM 3837 C C . GLY B 1 122 ? -14.578 -20.75 -20.625 1 81.75 122 GLY B C 1
ATOM 3838 O O . GLY B 1 122 ? -14.195 -19.875 -19.844 1 81.75 122 GLY B O 1
ATOM 3839 N N . GLU B 1 123 ? -14.031 -21.969 -20.734 1 79.25 123 GLU B N 1
ATOM 3840 C CA . GLU B 1 123 ? -13.023 -22.391 -19.766 1 79.25 123 GLU B CA 1
ATOM 3841 C C . GLU B 1 123 ? -11.68 -21.734 -20.047 1 79.25 123 GLU B C 1
ATOM 3843 O O . GLU B 1 123 ? -10.883 -21.531 -19.125 1 79.25 123 GLU B O 1
ATOM 3848 N N . ILE B 1 124 ? -11.461 -21.5 -21.312 1 88.75 124 ILE B N 1
A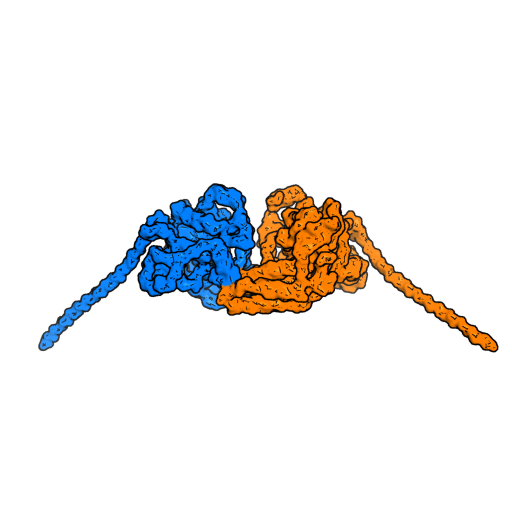TOM 3849 C CA . ILE B 1 124 ? -10.227 -20.812 -21.688 1 88.75 124 ILE B CA 1
ATOM 3850 C C . ILE B 1 124 ? -10.523 -19.359 -22.047 1 88.75 124 ILE B C 1
ATOM 3852 O O . ILE B 1 124 ? -11.07 -19.062 -23.109 1 88.75 124 ILE B O 1
ATOM 3856 N N . PRO B 1 125 ? -10.148 -18.469 -21.156 1 93.19 125 PRO B N 1
ATOM 3857 C CA . PRO B 1 125 ? -10.547 -17.062 -21.328 1 93.19 125 PRO B CA 1
ATOM 3858 C C . PRO B 1 125 ? -9.695 -16.328 -22.359 1 93.19 125 PRO B C 1
ATOM 3860 O O . PRO B 1 125 ? -8.578 -16.75 -22.656 1 93.19 125 PRO B O 1
ATOM 3863 N N . ASP B 1 126 ? -10.266 -15.297 -22.906 1 94.06 126 ASP B N 1
ATOM 3864 C CA . ASP B 1 126 ? -9.602 -14.328 -23.781 1 94.06 126 ASP B CA 1
ATOM 3865 C C . ASP B 1 126 ? -9.922 -12.898 -23.344 1 94.06 126 ASP B C 1
ATOM 3867 O O . ASP B 1 126 ? -11.016 -12.398 -23.609 1 94.06 126 ASP B O 1
ATOM 3871 N N . HIS B 1 127 ? -8.969 -12.273 -22.688 1 95.12 127 HIS B N 1
ATOM 3872 C CA . HIS B 1 127 ? -9.148 -10.922 -22.172 1 95.12 127 HIS B CA 1
ATOM 3873 C C . HIS B 1 127 ? -8.445 -9.891 -23.047 1 95.12 127 HIS B C 1
ATOM 3875 O O . HIS B 1 127 ? -8.062 -8.828 -22.562 1 95.12 127 HIS B O 1
ATOM 3881 N N . THR B 1 128 ? -8.25 -10.242 -24.281 1 94.94 128 THR B N 1
ATOM 3882 C CA . THR B 1 128 ? -7.574 -9.32 -25.203 1 94.94 128 THR B CA 1
ATOM 3883 C C . THR B 1 128 ? -8.273 -7.965 -25.219 1 94.94 128 THR B C 1
ATOM 3885 O O . THR B 1 128 ? -9.469 -7.879 -25.5 1 94.94 128 THR B O 1
ATOM 3888 N N . GLY B 1 129 ? -7.59 -6.977 -24.781 1 96.06 129 GLY B N 1
ATOM 3889 C CA . GLY B 1 129 ? -8.062 -5.602 -24.828 1 96.06 129 GLY B CA 1
ATOM 3890 C C . GLY B 1 129 ? -8.93 -5.227 -23.641 1 96.06 129 GLY B C 1
ATOM 3891 O O . GLY B 1 129 ? -9.312 -4.062 -23.484 1 96.06 129 GLY B O 1
ATOM 3892 N N . LEU B 1 130 ? -9.234 -6.137 -22.797 1 97.31 130 LEU B N 1
ATOM 3893 C CA . LEU B 1 130 ? -10.188 -5.898 -21.719 1 97.31 130 LEU B CA 1
ATOM 3894 C C . LEU B 1 130 ? -9.656 -4.852 -20.734 1 97.31 130 LEU B C 1
ATOM 3896 O O . LEU B 1 130 ? -10.344 -3.877 -20.438 1 97.31 130 LEU B O 1
ATOM 3900 N N . ALA B 1 131 ? -8.422 -5.055 -20.266 1 97.81 131 ALA B N 1
ATOM 3901 C CA . ALA B 1 131 ? -7.848 -4.125 -19.297 1 97.81 131 ALA B CA 1
ATOM 3902 C C . ALA B 1 131 ? -7.781 -2.709 -19.859 1 97.81 131 ALA B C 1
ATOM 3904 O O . ALA B 1 131 ? -8.086 -1.739 -19.156 1 97.81 131 ALA B O 1
ATOM 3905 N N . ASP B 1 132 ? -7.438 -2.59 -21.125 1 98.12 132 ASP B N 1
ATOM 3906 C CA . ASP B 1 132 ? -7.359 -1.284 -21.766 1 98.12 132 ASP B CA 1
ATOM 3907 C C . ASP B 1 132 ? -8.734 -0.619 -21.844 1 98.12 132 ASP B C 1
ATOM 3909 O O . ASP B 1 132 ? -8.859 0.58 -21.578 1 98.12 132 ASP B O 1
ATOM 3913 N N . THR B 1 133 ? -9.703 -1.39 -22.172 1 98.56 133 THR B N 1
ATOM 3914 C CA . THR B 1 133 ? -11.07 -0.884 -22.25 1 98.56 133 THR B CA 1
ATOM 3915 C C . THR B 1 133 ? -11.555 -0.41 -20.891 1 98.56 133 THR B C 1
ATOM 3917 O O . THR B 1 133 ? -12.109 0.683 -20.766 1 98.56 133 THR B O 1
ATOM 3920 N N . LEU B 1 134 ? -11.32 -1.217 -19.906 1 98.81 134 LEU B N 1
ATOM 3921 C CA . LEU B 1 134 ? -11.742 -0.891 -18.547 1 98.81 134 LEU B CA 1
ATOM 3922 C C . LEU B 1 134 ? -11.031 0.359 -18.047 1 98.81 134 LEU B C 1
ATOM 3924 O O . LEU B 1 134 ? -11.656 1.244 -17.469 1 98.81 134 LEU B O 1
ATOM 3928 N N . LYS B 1 135 ? -9.727 0.419 -18.297 1 98.75 135 LYS B N 1
ATOM 3929 C CA . LYS B 1 135 ? -8.961 1.58 -17.859 1 98.75 135 LYS B CA 1
ATOM 3930 C C . LYS B 1 135 ? -9.422 2.85 -18.562 1 98.75 135 LYS B C 1
ATOM 3932 O O . LYS B 1 135 ? -9.508 3.914 -17.953 1 98.75 135 LYS B O 1
ATOM 3937 N N . ALA B 1 136 ? -9.656 2.768 -19.844 1 98.75 136 ALA B N 1
ATOM 3938 C CA . ALA B 1 136 ? -10.148 3.914 -20.609 1 98.75 136 ALA B CA 1
ATOM 3939 C C . ALA B 1 136 ? -11.461 4.434 -20.031 1 98.75 136 ALA B C 1
ATOM 3941 O O . ALA B 1 136 ? -11.664 5.648 -19.922 1 98.75 136 ALA B O 1
ATOM 3942 N N . TYR B 1 137 ? -12.383 3.549 -19.703 1 98.81 137 TYR B N 1
ATOM 3943 C CA . TYR B 1 137 ? -13.633 3.93 -19.062 1 98.81 137 TYR B CA 1
ATOM 3944 C C . TYR B 1 137 ? -13.375 4.691 -17.766 1 98.81 137 TYR B C 1
ATOM 3946 O O . TYR B 1 137 ? -13.969 5.75 -17.531 1 98.81 137 TYR B O 1
ATOM 3954 N N . LEU B 1 138 ? -12.461 4.18 -16.938 1 98.81 138 LEU B N 1
ATOM 3955 C CA . LEU B 1 138 ? -12.141 4.809 -15.656 1 98.81 138 LEU B CA 1
ATOM 3956 C C . LEU B 1 138 ? -11.516 6.184 -15.875 1 98.81 138 LEU B C 1
ATOM 3958 O O . LEU B 1 138 ? -11.828 7.133 -15.148 1 98.81 138 LEU B O 1
ATOM 3962 N N . ASP B 1 139 ? -10.609 6.254 -16.859 1 98.69 139 ASP B N 1
ATOM 3963 C CA . ASP B 1 139 ? -9.992 7.535 -17.172 1 98.69 139 ASP B CA 1
ATOM 3964 C C . ASP B 1 139 ? -11.047 8.562 -17.594 1 98.69 139 ASP B C 1
ATOM 3966 O O . ASP B 1 139 ? -10.938 9.742 -17.234 1 98.69 139 ASP B O 1
ATOM 3970 N N . GLU B 1 140 ? -12.062 8.133 -18.312 1 98.62 140 GLU B N 1
ATOM 3971 C CA . GLU B 1 140 ? -13.156 9.023 -18.719 1 98.62 140 GLU B CA 1
ATOM 3972 C C . GLU B 1 140 ? -13.953 9.484 -17.5 1 98.62 140 GLU B C 1
ATOM 3974 O O . GLU B 1 140 ? -14.32 10.656 -17.406 1 98.62 140 GLU B O 1
ATOM 3979 N N . VAL B 1 141 ? -14.25 8.531 -16.594 1 98.56 141 VAL B N 1
ATOM 3980 C CA . VAL B 1 141 ? -14.984 8.836 -15.375 1 98.56 141 VAL B CA 1
ATOM 3981 C C . VAL B 1 141 ? -14.242 9.914 -14.586 1 98.56 141 VAL B C 1
ATOM 3983 O O . VAL B 1 141 ? -14.867 10.828 -14.039 1 98.56 141 VAL B O 1
ATOM 3986 N N . LEU B 1 142 ? -12.938 9.914 -14.547 1 98.31 142 LEU B N 1
ATOM 3987 C CA . LEU B 1 142 ? -12.094 10.766 -13.711 1 98.31 142 LEU B CA 1
ATOM 3988 C C . LEU B 1 142 ? -11.961 12.156 -14.312 1 98.31 142 LEU B C 1
ATOM 3990 O O . LEU B 1 142 ? -11.445 13.07 -13.656 1 98.31 142 LEU B O 1
ATOM 3994 N N . LYS B 1 143 ? -12.438 12.406 -15.539 1 97.88 143 LYS B N 1
ATOM 3995 C CA . LYS B 1 143 ? -12.336 13.703 -16.188 1 97.88 143 LYS B CA 1
ATOM 3996 C C . LYS B 1 143 ? -13.328 14.703 -15.594 1 97.88 143 LYS B C 1
ATOM 3998 O O . LYS B 1 143 ? -13.18 15.914 -15.781 1 97.88 143 LYS B O 1
ATOM 4003 N N . LYS B 1 144 ? -14.289 14.211 -14.914 1 96.44 144 LYS B N 1
ATOM 4004 C CA . LYS B 1 144 ? -15.297 15.086 -14.32 1 96.44 144 LYS B CA 1
ATOM 4005 C C . LYS B 1 144 ? -15.32 14.953 -12.805 1 96.44 144 LYS B C 1
ATOM 4007 O O . LYS B 1 144 ? -15.125 13.859 -12.266 1 96.44 144 LYS B O 1
ATOM 4012 N N . ARG B 1 145 ? -15.562 16.047 -12.156 1 94.75 145 ARG B N 1
ATOM 4013 C CA . ARG B 1 145 ? -15.758 16.094 -10.711 1 94.75 145 ARG B CA 1
ATOM 4014 C C . ARG B 1 145 ? -17.062 16.797 -10.359 1 94.75 145 ARG B C 1
ATOM 4016 O O . ARG B 1 145 ? -17.422 17.797 -10.984 1 94.75 145 ARG B O 1
ATOM 4023 N N . PRO B 1 146 ? -17.812 16.344 -9.352 1 96.56 146 PRO B N 1
ATOM 4024 C CA . PRO B 1 146 ? -17.641 15.055 -8.688 1 96.56 146 PRO B CA 1
ATOM 4025 C C . PRO B 1 146 ? -17.828 13.875 -9.641 1 96.56 146 PRO B C 1
ATOM 4027 O O . PRO B 1 146 ? -18.562 13.984 -10.633 1 96.56 146 PRO B O 1
ATOM 4030 N N . VAL B 1 147 ? -17.172 12.766 -9.352 1 97.31 147 VAL B N 1
ATOM 4031 C CA . VAL B 1 147 ? -17.344 11.57 -10.164 1 97.31 147 VAL B CA 1
ATOM 4032 C C . VAL B 1 147 ? -18.781 11.086 -10.086 1 97.31 147 VAL B C 1
ATOM 4034 O O . VAL B 1 147 ? -19.422 11.164 -9.031 1 97.31 147 VAL B O 1
ATOM 4037 N N . ALA B 1 148 ? -19.234 10.562 -11.211 1 96.25 148 ALA B N 1
ATOM 4038 C CA . ALA B 1 148 ? -20.625 10.133 -11.297 1 96.25 148 ALA B CA 1
ATOM 4039 C C . ALA B 1 148 ? -20.922 9.016 -10.297 1 96.25 148 ALA B C 1
ATOM 4041 O O . ALA B 1 148 ? -20.125 8.086 -10.141 1 96.25 148 ALA B O 1
ATOM 4042 N N . ALA B 1 149 ? -22.047 9.078 -9.672 1 91.69 149 ALA B N 1
ATOM 4043 C CA . ALA B 1 149 ? -22.438 8.125 -8.633 1 91.69 149 ALA B CA 1
ATOM 4044 C C . ALA B 1 149 ? -22.609 6.727 -9.219 1 91.69 149 ALA B C 1
ATOM 4046 O O . ALA B 1 149 ? -22.453 5.727 -8.516 1 91.69 149 ALA B O 1
ATOM 4047 N N . ASN B 1 150 ? -22.875 6.684 -10.539 1 96.12 150 ASN B N 1
ATOM 4048 C CA . ASN B 1 150 ? -23.188 5.387 -11.133 1 96.12 150 ASN B CA 1
ATOM 4049 C C . ASN B 1 150 ? -22.016 4.84 -11.938 1 96.12 150 ASN B C 1
ATOM 4051 O O . ASN B 1 150 ? -22.188 3.953 -12.773 1 96.12 150 ASN B O 1
ATOM 4055 N N . TRP B 1 151 ? -20.828 5.438 -11.742 1 98.31 151 TRP B N 1
ATOM 4056 C CA . TRP B 1 151 ? -19.688 5.02 -12.555 1 98.31 151 TRP B CA 1
ATOM 4057 C C . TRP B 1 151 ? -19.438 3.523 -12.406 1 98.31 151 TRP B C 1
ATOM 4059 O O . TRP B 1 151 ? -19.062 2.852 -13.375 1 98.31 151 TRP B O 1
ATOM 4069 N N . LEU B 1 152 ? -19.688 2.988 -11.227 1 98.19 152 LEU B N 1
ATOM 4070 C CA . LEU B 1 152 ? -19.438 1.572 -10.984 1 98.19 152 LEU B CA 1
ATOM 4071 C C . LEU B 1 152 ? -20.391 0.702 -11.797 1 98.19 152 LEU B C 1
ATOM 4073 O O . LEU B 1 152 ? -20 -0.358 -12.297 1 98.19 152 LEU B O 1
ATOM 4077 N N . GLN B 1 153 ? -21.578 1.147 -11.914 1 98.19 153 GLN B N 1
ATOM 4078 C CA . GLN B 1 153 ? -22.547 0.412 -12.719 1 98.19 153 GLN B CA 1
ATOM 4079 C C . GLN B 1 153 ? -22.094 0.311 -14.172 1 98.19 153 GLN B C 1
ATOM 4081 O O . GLN B 1 153 ? -22.234 -0.743 -14.797 1 98.19 153 GLN B O 1
ATOM 4086 N N . GLY B 1 154 ? -21.641 1.425 -14.688 1 98.5 154 GLY B N 1
ATOM 4087 C CA . GLY B 1 154 ? -21.109 1.404 -16.031 1 98.5 154 GLY B CA 1
ATOM 4088 C C . GLY B 1 154 ? -19.922 0.47 -16.203 1 98.5 154 GLY B C 1
ATOM 4089 O O . GLY B 1 154 ? -19.828 -0.25 -17.203 1 98.5 154 GLY B O 1
ATOM 4090 N N . PHE B 1 155 ? -19.062 0.461 -15.227 1 98.81 155 PHE B N 1
ATOM 4091 C CA . PHE B 1 155 ? -17.906 -0.428 -15.211 1 98.81 155 PHE B CA 1
ATOM 4092 C C . PHE B 1 155 ? -18.344 -1.887 -15.211 1 98.81 155 PHE B C 1
ATOM 4094 O O . PHE B 1 155 ? -17.844 -2.697 -15.984 1 98.81 155 PHE B O 1
ATOM 4101 N N . GLU B 1 156 ? -19.281 -2.219 -14.406 1 98.31 156 GLU B N 1
ATOM 4102 C CA . GLU B 1 156 ? -19.797 -3.58 -14.281 1 98.31 156 GLU B CA 1
ATOM 4103 C C . GLU B 1 156 ? -20.484 -4.039 -15.562 1 98.31 156 GLU B C 1
ATOM 4105 O O . GLU B 1 156 ? -20.438 -5.219 -15.914 1 98.31 156 GLU B O 1
ATOM 4110 N N . GLN B 1 157 ? -21.078 -3.129 -16.266 1 98.25 157 GLN B N 1
ATOM 4111 C CA . GLN B 1 157 ? -21.703 -3.479 -17.531 1 98.25 157 GLN B CA 1
ATOM 4112 C C . GLN B 1 157 ? -20.656 -3.973 -18.547 1 98.25 157 GLN B C 1
ATOM 4114 O O . GLN B 1 157 ? -20.906 -4.918 -19.281 1 98.25 157 GLN B O 1
ATOM 4119 N N . ILE B 1 158 ? -19.531 -3.342 -18.531 1 98.38 158 ILE B N 1
ATOM 4120 C CA . ILE B 1 158 ? -18.453 -3.797 -19.406 1 98.38 158 ILE B CA 1
ATOM 4121 C C . ILE B 1 158 ? -18.016 -5.199 -19 1 98.38 158 ILE B C 1
ATOM 4123 O O . ILE B 1 158 ? -17.859 -6.078 -19.844 1 98.38 158 ILE B O 1
ATOM 4127 N N . LEU B 1 159 ? -17.875 -5.434 -17.703 1 98.25 159 LEU B N 1
ATOM 4128 C CA . LEU B 1 159 ? -17.484 -6.742 -17.203 1 98.25 159 LEU B CA 1
ATOM 4129 C C . LEU B 1 159 ? -18.531 -7.797 -17.531 1 98.25 159 LEU B C 1
ATOM 4131 O O . LEU B 1 159 ? -18.203 -8.93 -17.891 1 98.25 159 LEU B O 1
ATOM 4135 N N . ASN B 1 160 ? -19.797 -7.379 -17.422 1 97.12 160 ASN B N 1
ATOM 4136 C CA . ASN B 1 160 ? -20.875 -8.289 -17.781 1 97.12 160 ASN B CA 1
ATOM 4137 C C . ASN B 1 160 ? -20.766 -8.75 -19.234 1 97.12 160 ASN B C 1
ATOM 4139 O O . ASN B 1 160 ? -20.969 -9.922 -19.531 1 97.12 160 ASN B O 1
ATOM 4143 N N . GLN B 1 161 ? -20.422 -7.879 -20.016 1 96 161 GLN B N 1
ATOM 4144 C CA . GLN B 1 161 ? -20.344 -8.172 -21.438 1 96 161 GLN B CA 1
ATOM 4145 C C . GLN B 1 161 ? -19.109 -9 -21.766 1 96 161 GLN B C 1
ATOM 4147 O O . GLN B 1 161 ? -19.156 -9.906 -22.594 1 96 161 GLN B O 1
ATOM 4152 N N . LYS B 1 162 ? -18.016 -8.719 -21.078 1 95.25 162 LYS B N 1
ATOM 4153 C CA . LYS B 1 162 ? -16.734 -9.273 -21.5 1 95.25 162 LYS B CA 1
ATOM 4154 C C . LYS B 1 162 ? -16.375 -10.508 -20.688 1 95.25 162 LYS B C 1
ATOM 4156 O O . LYS B 1 162 ? -15.633 -11.383 -21.156 1 95.25 162 LYS B O 1
ATOM 4161 N N . ILE B 1 163 ? -16.859 -10.625 -19.469 1 96.25 163 ILE B N 1
ATOM 4162 C CA . ILE B 1 163 ? -16.547 -11.75 -18.594 1 96.25 163 ILE B CA 1
ATOM 4163 C C . ILE B 1 163 ? -17.812 -12.539 -18.297 1 96.25 163 ILE B C 1
ATOM 4165 O O . ILE B 1 163 ? -17.812 -13.773 -18.281 1 96.25 163 ILE B O 1
ATOM 4169 N N . GLY B 1 164 ? -18.891 -11.844 -18.172 1 95.94 164 GLY B N 1
ATOM 4170 C CA . GLY B 1 164 ? -20.172 -12.461 -17.844 1 95.94 164 GLY B CA 1
ATOM 4171 C C . GLY B 1 164 ? -20.75 -11.961 -16.547 1 95.94 164 GLY B C 1
ATOM 4172 O O . GLY B 1 164 ? -20.125 -11.164 -15.836 1 95.94 164 GLY B O 1
ATOM 4173 N N . ASN B 1 165 ? -21.984 -12.344 -16.266 1 96.12 165 ASN B N 1
ATOM 4174 C CA . ASN B 1 165 ? -22.719 -12 -15.047 1 96.12 165 ASN B CA 1
ATOM 4175 C C . ASN B 1 165 ? -22.938 -13.227 -14.164 1 96.12 165 ASN B C 1
ATOM 4177 O O . ASN B 1 165 ? -23.781 -14.062 -14.453 1 96.12 165 ASN B O 1
ATOM 4181 N N . PRO B 1 166 ? -22.188 -13.273 -13.078 1 97.44 166 PRO B N 1
ATOM 4182 C CA . PRO B 1 166 ? -22.375 -14.438 -12.211 1 97.44 166 PRO B CA 1
ATOM 4183 C C . PRO B 1 166 ? -23.734 -14.445 -11.523 1 97.44 166 PRO B C 1
ATOM 4185 O O . PRO B 1 166 ? -24.25 -13.391 -11.164 1 97.44 166 PRO B O 1
ATOM 4188 N N . PRO B 1 167 ? -24.281 -15.641 -11.305 1 97.62 167 PRO B N 1
ATOM 4189 C CA . PRO B 1 167 ? -25.547 -15.711 -10.578 1 97.62 167 PRO B CA 1
ATOM 4190 C C . PRO B 1 167 ? -25.406 -15.344 -9.102 1 97.62 167 PRO B C 1
ATOM 4192 O O . PRO B 1 167 ? -24.359 -15.586 -8.5 1 97.62 167 PRO B O 1
ATOM 4195 N N . ALA B 1 168 ? -26.469 -14.797 -8.578 1 97.75 168 ALA B N 1
ATOM 4196 C CA . ALA B 1 168 ? -26.469 -14.453 -7.16 1 97.75 168 ALA B CA 1
ATOM 4197 C C . ALA B 1 168 ? -26.547 -15.703 -6.289 1 97.75 168 ALA B C 1
ATOM 4199 O O . ALA B 1 168 ? -26.016 -15.727 -5.18 1 97.75 168 ALA B O 1
ATOM 4200 N N . ASN B 1 169 ? -27.281 -16.703 -6.828 1 98.06 169 ASN B N 1
ATOM 4201 C CA . ASN B 1 169 ? -27.453 -18 -6.168 1 98.06 169 ASN B CA 1
ATOM 4202 C C . ASN B 1 169 ? -27.266 -19.156 -7.148 1 98.06 169 ASN B C 1
ATOM 4204 O O . ASN B 1 169 ? -27.375 -18.969 -8.359 1 98.06 169 ASN B O 1
ATOM 4208 N N . PHE B 1 170 ? -26.906 -20.297 -6.625 1 98.38 170 PHE B N 1
ATOM 4209 C CA . PHE B 1 170 ? -26.75 -21.5 -7.438 1 98.38 170 PHE B CA 1
ATOM 4210 C C . PHE B 1 170 ? -26.922 -22.766 -6.586 1 98.38 170 PHE B C 1
ATOM 4212 O O . PHE B 1 170 ? -26.734 -22.719 -5.367 1 98.38 170 PHE B O 1
ATOM 4219 N N . ASP B 1 171 ? -27.234 -23.797 -7.246 1 97.62 171 ASP B N 1
ATOM 4220 C CA . ASP B 1 171 ? -27.359 -25.078 -6.562 1 97.62 171 ASP B CA 1
ATOM 4221 C C . ASP B 1 171 ? -26.047 -25.844 -6.602 1 97.62 171 ASP B C 1
ATOM 4223 O O . ASP B 1 171 ? -25.359 -25.875 -7.625 1 97.62 171 ASP B O 1
ATOM 4227 N N . TYR B 1 172 ? -25.688 -26.391 -5.461 1 96.88 172 TYR B N 1
ATOM 4228 C CA . TYR B 1 172 ? -24.547 -27.297 -5.332 1 96.88 172 TYR B CA 1
ATOM 4229 C C . TYR B 1 172 ? -24.875 -28.484 -4.457 1 96.88 172 TYR B C 1
ATOM 4231 O O . TYR B 1 172 ? -25.156 -28.344 -3.262 1 96.88 172 TYR B O 1
ATOM 4239 N N . LYS B 1 173 ? -24.875 -29.703 -5.113 1 95.62 173 LYS B N 1
ATOM 4240 C CA . LYS B 1 173 ? -25.172 -30.969 -4.445 1 95.62 173 LYS B CA 1
ATOM 4241 C C . LYS B 1 173 ? -26.484 -30.891 -3.668 1 95.62 173 LYS B C 1
ATOM 4243 O O . LYS B 1 173 ? -26.547 -31.266 -2.498 1 95.62 173 LYS B O 1
ATOM 4248 N N . GLY B 1 174 ? -27.484 -30.234 -4.246 1 96.31 174 GLY B N 1
ATOM 4249 C CA . GLY B 1 174 ? -28.844 -30.266 -3.756 1 96.31 174 GLY B CA 1
ATOM 4250 C C . GLY B 1 174 ? -29.172 -29.109 -2.818 1 96.31 174 GLY B C 1
ATOM 4251 O O . GLY B 1 174 ? -30.281 -29.016 -2.309 1 96.31 174 GLY B O 1
ATOM 4252 N N . LYS B 1 175 ? -28.281 -28.266 -2.594 1 97.62 175 LYS B N 1
ATOM 4253 C CA . LYS B 1 175 ? -28.5 -27.125 -1.716 1 97.62 175 LYS B CA 1
ATOM 4254 C C . LYS B 1 175 ? -28.188 -25.812 -2.43 1 97.62 175 LYS B C 1
ATOM 4256 O O . LYS B 1 175 ? -27.25 -25.75 -3.223 1 97.62 175 LYS B O 1
ATOM 4261 N N . ASN B 1 176 ? -29 -24.797 -2.113 1 98.44 176 ASN B N 1
ATOM 4262 C CA . ASN B 1 176 ? -28.828 -23.469 -2.713 1 98.44 176 ASN B CA 1
ATOM 4263 C C . ASN B 1 176 ? -27.828 -22.625 -1.931 1 98.44 176 ASN B C 1
ATOM 4265 O O . ASN B 1 176 ? -27.875 -22.594 -0.7 1 98.44 176 ASN B O 1
ATOM 4269 N N . TYR B 1 177 ? -26.844 -21.984 -2.721 1 98.69 177 TYR B N 1
ATOM 4270 C CA . TYR B 1 177 ? -25.797 -21.203 -2.1 1 98.69 177 TYR B CA 1
ATOM 4271 C C . TYR B 1 177 ? -25.641 -19.844 -2.793 1 98.69 177 TYR B C 1
ATOM 4273 O O . TYR B 1 177 ? -26.031 -19.688 -3.953 1 98.69 177 TYR B O 1
ATOM 4281 N N . THR B 1 178 ? -25.141 -18.875 -2.037 1 98.75 178 THR B N 1
ATOM 4282 C CA . THR B 1 178 ? -24.422 -17.734 -2.615 1 98.75 178 THR B CA 1
ATOM 4283 C C . THR B 1 178 ? -22.922 -18.031 -2.695 1 98.75 178 THR B C 1
ATOM 4285 O O . THR B 1 178 ? -22.453 -19.016 -2.125 1 98.75 178 THR B O 1
ATOM 4288 N N . ALA B 1 179 ? -22.203 -17.156 -3.363 1 98.81 179 ALA B N 1
ATOM 4289 C CA . ALA B 1 179 ? -20.75 -17.312 -3.402 1 98.81 179 ALA B CA 1
ATOM 4290 C C . ALA B 1 179 ? -20.156 -17.297 -1.995 1 98.81 179 ALA B C 1
ATOM 4292 O O . ALA B 1 179 ? -19.25 -18.078 -1.688 1 98.81 179 ALA B O 1
ATOM 4293 N N . GLN B 1 180 ? -20.672 -16.469 -1.157 1 98.62 180 GLN B N 1
ATOM 4294 C CA . GLN B 1 180 ? -20.156 -16.297 0.199 1 98.62 180 GLN B CA 1
ATOM 4295 C C . GLN B 1 180 ? -20.469 -17.531 1.053 1 98.62 180 GLN B C 1
ATOM 4297 O O . GLN B 1 180 ? -19.594 -18.031 1.773 1 98.62 180 GLN B O 1
ATOM 4302 N N . THR B 1 181 ? -21.734 -18.016 0.992 1 98.69 181 THR B N 1
ATOM 4303 C CA . THR B 1 181 ? -22.078 -19.172 1.806 1 98.69 181 THR B CA 1
ATOM 4304 C C . THR B 1 181 ? -21.375 -20.422 1.289 1 98.69 181 THR B C 1
ATOM 4306 O O . THR B 1 181 ? -21.031 -21.312 2.07 1 98.69 181 THR B O 1
ATOM 4309 N N . PHE B 1 182 ? -21.172 -20.547 -0.051 1 98.75 182 PHE B N 1
ATOM 4310 C CA . PHE B 1 182 ? -20.422 -21.656 -0.61 1 98.75 182 PHE B CA 1
ATOM 4311 C C . PHE B 1 182 ? -19 -21.672 -0.078 1 98.75 182 PHE B C 1
ATOM 4313 O O . PHE B 1 182 ? -18.5 -22.703 0.379 1 98.75 182 PHE B O 1
ATOM 4320 N N . ALA B 1 183 ? -18.344 -20.516 -0.067 1 98.81 183 ALA B N 1
ATOM 4321 C CA . ALA B 1 183 ? -16.969 -20.406 0.431 1 98.81 183 ALA B CA 1
ATOM 4322 C C . ALA B 1 183 ? -16.906 -20.766 1.913 1 98.81 183 ALA B C 1
ATOM 4324 O O . ALA B 1 183 ? -15.977 -21.469 2.346 1 98.81 183 ALA B O 1
ATOM 4325 N N . LYS B 1 184 ? -17.844 -20.328 2.689 1 98.38 184 LYS B N 1
ATOM 4326 C CA . LYS B 1 184 ? -17.828 -20.516 4.137 1 98.38 184 LYS B CA 1
ATOM 4327 C C . LYS B 1 184 ? -18.234 -21.938 4.512 1 98.38 184 LYS B C 1
ATOM 4329 O O . LYS B 1 184 ? -17.547 -22.594 5.281 1 98.38 184 LYS B O 1
ATOM 4334 N N . GLU B 1 185 ? -19.312 -22.469 3.941 1 98.31 185 GLU B N 1
ATOM 4335 C CA . GLU B 1 185 ? -19.938 -23.703 4.422 1 98.31 185 GLU B CA 1
ATOM 4336 C C . GLU B 1 185 ? -19.375 -24.922 3.689 1 98.31 185 GLU B C 1
ATOM 4338 O O . GLU B 1 185 ? -19.297 -26.016 4.258 1 98.31 185 GLU B O 1
ATOM 4343 N N . VAL B 1 186 ? -19.047 -24.734 2.42 1 98.38 186 VAL B N 1
ATOM 4344 C CA . VAL B 1 186 ? -18.609 -25.859 1.613 1 98.38 186 VAL B CA 1
ATOM 4345 C C . VAL B 1 186 ? -17.094 -25.906 1.576 1 98.38 186 VAL B C 1
ATOM 4347 O O . VAL B 1 186 ? -16.484 -26.906 1.965 1 98.38 186 VAL B O 1
ATOM 4350 N N . LEU B 1 187 ? -16.469 -24.828 1.258 1 98.62 187 LEU B N 1
ATOM 4351 C CA . LEU B 1 187 ? -15.008 -24.781 1.167 1 98.62 187 LEU B CA 1
ATOM 4352 C C . LEU B 1 187 ? -14.383 -24.656 2.551 1 98.62 187 LEU B C 1
ATOM 4354 O O . LEU B 1 187 ? -13.195 -24.953 2.727 1 98.62 187 LEU B O 1
ATOM 4358 N N . LYS B 1 188 ? -15.203 -24.094 3.531 1 98.44 188 LYS B N 1
ATOM 4359 C CA . LYS B 1 188 ? -14.664 -23.781 4.852 1 98.44 188 LYS B CA 1
ATOM 4360 C C . LYS B 1 188 ? -13.414 -22.922 4.746 1 98.44 188 LYS B C 1
ATOM 4362 O O . LYS B 1 188 ? -12.422 -23.172 5.43 1 98.44 188 LYS B O 1
ATOM 4367 N N . PHE B 1 189 ? -13.531 -21.984 3.838 1 98.5 189 PHE B N 1
ATOM 4368 C CA . PHE B 1 189 ? -12.398 -21.125 3.508 1 98.5 189 PHE B CA 1
ATOM 4369 C C . PHE B 1 189 ? -12.172 -20.094 4.602 1 98.5 189 PHE B C 1
ATOM 4371 O O . PHE B 1 189 ? -13.125 -19.5 5.109 1 98.5 189 PHE B O 1
ATOM 4378 N N . ASP B 1 190 ? -10.953 -19.875 4.957 1 98.31 190 ASP B N 1
ATOM 4379 C CA . ASP B 1 190 ? -10.492 -18.812 5.844 1 98.31 190 ASP B CA 1
ATOM 4380 C C . ASP B 1 190 ? -9.211 -18.172 5.32 1 98.31 190 ASP B C 1
ATOM 4382 O O . ASP B 1 190 ? -8.188 -18.859 5.18 1 98.31 190 ASP B O 1
ATOM 4386 N N . ALA B 1 191 ? -9.289 -16.906 4.996 1 98.31 191 ALA B N 1
ATOM 4387 C CA . ALA B 1 191 ? -8.125 -16.203 4.469 1 98.31 191 ALA B CA 1
ATOM 4388 C C . ALA B 1 191 ? -6.957 -16.25 5.449 1 98.31 191 ALA B C 1
ATOM 4390 O O . ALA B 1 191 ? -5.797 -16.234 5.039 1 98.31 191 ALA B O 1
ATOM 4391 N N . GLY B 1 192 ? -7.281 -16.359 6.75 1 97.69 192 GLY B N 1
ATOM 4392 C CA . GLY B 1 192 ? -6.266 -16.406 7.789 1 97.69 192 GLY B CA 1
ATOM 4393 C C . GLY B 1 192 ? -5.441 -17.672 7.77 1 97.69 192 GLY B C 1
ATOM 4394 O O . GLY B 1 192 ? -4.434 -17.781 8.469 1 97.69 192 GLY B O 1
ATOM 4395 N N . ASP B 1 193 ? -5.832 -18.609 6.953 1 98.38 193 ASP B N 1
ATOM 4396 C CA . ASP B 1 193 ? -5.109 -19.875 6.852 1 98.38 193 ASP B CA 1
ATOM 4397 C C . ASP B 1 193 ? -3.912 -19.75 5.914 1 98.38 193 ASP B C 1
ATOM 4399 O O . ASP B 1 193 ? -3.148 -20.703 5.742 1 98.38 193 ASP B O 1
ATOM 4403 N N . TYR B 1 194 ? -3.713 -18.594 5.359 1 98.75 194 TYR B N 1
ATOM 4404 C CA . TYR B 1 194 ? -2.629 -18.406 4.402 1 98.75 194 TYR B CA 1
ATOM 4405 C C . TYR B 1 194 ? -1.749 -17.234 4.801 1 98.75 194 TYR B C 1
ATOM 4407 O O . TYR B 1 194 ? -2.227 -16.266 5.406 1 98.75 194 TYR B O 1
ATOM 4415 N N . VAL B 1 195 ? -0.488 -17.297 4.473 1 98.75 195 VAL B N 1
ATOM 4416 C CA . VAL B 1 195 ? 0.438 -16.188 4.703 1 98.75 195 VAL B CA 1
ATOM 4417 C C . VAL B 1 195 ? 1.225 -15.891 3.428 1 98.75 195 VAL B C 1
ATOM 4419 O O . VAL B 1 195 ? 1.489 -16.797 2.635 1 98.75 195 VAL B O 1
ATOM 4422 N N . ASN B 1 196 ? 1.543 -14.672 3.197 1 98.81 196 ASN B N 1
ATOM 4423 C CA . ASN B 1 196 ? 2.402 -14.219 2.107 1 98.81 196 ASN B CA 1
ATOM 4424 C C . ASN B 1 196 ? 3.857 -14.102 2.553 1 98.81 196 ASN B C 1
ATOM 4426 O O . ASN B 1 196 ? 4.145 -13.523 3.602 1 98.81 196 ASN B O 1
ATOM 4430 N N . VAL B 1 197 ? 4.77 -14.656 1.771 1 98.94 197 VAL B N 1
ATOM 4431 C CA . VAL B 1 197 ? 6.172 -14.711 2.166 1 98.94 197 VAL B CA 1
ATOM 4432 C C . VAL B 1 197 ? 7.047 -14.188 1.028 1 98.94 197 VAL B C 1
ATOM 4434 O O . VAL B 1 197 ? 6.734 -14.391 -0.148 1 98.94 197 VAL B O 1
ATOM 4437 N N . THR B 1 198 ? 8.078 -13.516 1.385 1 98.81 198 THR B N 1
ATOM 4438 C CA . THR B 1 198 ? 9.125 -13.109 0.452 1 98.81 198 THR B CA 1
ATOM 4439 C C . THR B 1 198 ? 10.492 -13.125 1.131 1 98.81 198 THR B C 1
ATOM 4441 O O . THR B 1 198 ? 10.641 -13.672 2.227 1 98.81 198 THR B O 1
ATOM 4444 N N . SER B 1 199 ? 11.531 -12.664 0.347 1 98.81 199 SER B N 1
ATOM 4445 C CA . SER B 1 199 ? 12.891 -12.633 0.879 1 98.81 199 SER B CA 1
ATOM 4446 C C . SER B 1 199 ? 13.742 -11.586 0.176 1 98.81 199 SER B C 1
ATOM 4448 O O . SER B 1 199 ? 14.227 -11.805 -0.935 1 98.81 199 SER B O 1
ATOM 4450 N N . PHE B 1 200 ? 13.883 -10.484 0.854 1 98.62 200 PHE B N 1
ATOM 4451 C CA . PHE B 1 200 ? 14.734 -9.43 0.329 1 98.62 200 PHE B CA 1
ATOM 4452 C C . PHE B 1 200 ? 15.5 -8.742 1.454 1 98.62 200 PHE B C 1
ATOM 4454 O O . PHE B 1 200 ? 15.039 -8.703 2.594 1 98.62 200 PHE B O 1
ATOM 4461 N N . THR B 1 201 ? 16.609 -8.148 1.127 1 98.31 201 THR B N 1
ATOM 4462 C CA . THR B 1 201 ? 17.5 -7.664 2.176 1 98.31 201 THR B CA 1
ATOM 4463 C C . THR B 1 201 ? 17.234 -6.191 2.475 1 98.31 201 THR B C 1
ATOM 4465 O O . THR B 1 201 ? 17.703 -5.668 3.492 1 98.31 201 THR B O 1
ATOM 4468 N N . HIS B 1 202 ? 16.5 -5.492 1.622 1 96.81 202 HIS B N 1
ATOM 4469 C CA . HIS B 1 202 ? 16.312 -4.059 1.816 1 96.81 202 HIS B CA 1
ATOM 4470 C C . HIS B 1 202 ? 15.219 -3.779 2.84 1 96.81 202 HIS B C 1
ATOM 4472 O O . HIS B 1 202 ? 14.93 -2.621 3.145 1 96.81 202 HIS B O 1
ATOM 4478 N N . HIS B 1 203 ? 14.602 -4.785 3.414 1 97.06 203 HIS B N 1
ATOM 4479 C CA . HIS B 1 203 ? 13.688 -4.719 4.547 1 97.06 203 HIS B CA 1
ATOM 4480 C C . HIS B 1 203 ? 14.102 -5.699 5.645 1 97.06 203 HIS B C 1
ATOM 4482 O O . HIS B 1 203 ? 14.719 -6.727 5.363 1 97.06 203 HIS B O 1
ATOM 4488 N N . PRO B 1 204 ? 13.695 -5.438 6.891 1 97.25 204 PRO B N 1
ATOM 4489 C CA . PRO B 1 204 ? 14.094 -6.332 7.98 1 97.25 204 PRO B CA 1
ATOM 4490 C C . PRO B 1 204 ? 13.445 -7.711 7.875 1 97.25 204 PRO B C 1
ATOM 4492 O O . PRO B 1 204 ? 12.281 -7.824 7.492 1 97.25 204 PRO B O 1
ATOM 4495 N N . TYR B 1 205 ? 14.266 -8.719 8.195 1 98.44 205 TYR B N 1
ATOM 4496 C CA . TYR B 1 205 ? 13.734 -10.078 8.266 1 98.44 205 TYR B CA 1
ATOM 4497 C C . TYR B 1 205 ? 12.789 -10.242 9.445 1 98.44 205 TYR B C 1
ATOM 4499 O O . TYR B 1 205 ? 12.859 -9.477 10.414 1 98.44 205 TYR B O 1
ATOM 4507 N N . TYR B 1 206 ? 11.875 -11.195 9.297 1 98.38 206 TYR B N 1
ATOM 4508 C CA . TYR B 1 206 ? 10.906 -11.594 10.312 1 98.38 206 TYR B CA 1
ATOM 4509 C C . TYR B 1 206 ? 9.953 -10.453 10.641 1 98.38 206 TYR B C 1
ATOM 4511 O O . TYR B 1 206 ? 9.453 -10.359 11.766 1 98.38 206 TYR B O 1
ATOM 4519 N N . SER B 1 207 ? 9.805 -9.555 9.719 1 97 207 SER B N 1
ATOM 4520 C CA . SER B 1 207 ? 8.797 -8.5 9.688 1 97 207 SER B CA 1
ATOM 4521 C C . SER B 1 207 ? 8 -8.531 8.391 1 97 207 SER B C 1
ATOM 4523 O O . SER B 1 207 ? 8.281 -9.336 7.504 1 97 207 SER B O 1
ATOM 4525 N N . SER B 1 208 ? 7.016 -7.75 8.375 1 97 208 SER B N 1
ATOM 4526 C CA . SER B 1 208 ? 6.238 -7.66 7.141 1 97 208 SER B CA 1
ATOM 4527 C C . SER B 1 208 ? 6.395 -6.289 6.488 1 97 208 SER B C 1
ATOM 4529 O O . SER B 1 208 ? 6.707 -5.309 7.164 1 97 208 SER B O 1
ATOM 4531 N N . PHE B 1 209 ? 6.262 -6.25 5.227 1 96.94 209 PHE B N 1
ATOM 4532 C CA . PHE B 1 209 ? 6.262 -5 4.48 1 96.94 209 PHE B CA 1
ATOM 4533 C C . PHE B 1 209 ? 5.418 -5.125 3.215 1 96.94 209 PHE B C 1
ATOM 4535 O O . PHE B 1 209 ? 5.035 -6.23 2.828 1 96.94 209 PHE B O 1
ATOM 4542 N N . ILE B 1 210 ? 5.043 -4.02 2.623 1 97.44 210 ILE B N 1
ATOM 4543 C CA . ILE B 1 210 ? 4.316 -3.998 1.357 1 97.44 210 ILE B CA 1
ATOM 4544 C C . ILE B 1 210 ? 5.289 -4.23 0.203 1 97.44 210 ILE B C 1
ATOM 4546 O O . ILE B 1 210 ? 6.176 -3.408 -0.044 1 97.44 210 ILE B O 1
ATOM 4550 N N . LEU B 1 211 ? 5.152 -5.336 -0.429 1 98.06 211 LEU B N 1
ATOM 4551 C CA . LEU B 1 211 ? 6.062 -5.711 -1.505 1 98.06 211 LEU B CA 1
ATOM 4552 C C . LEU B 1 211 ? 5.977 -4.719 -2.66 1 98.06 211 LEU B C 1
ATOM 4554 O O . LEU B 1 211 ? 4.883 -4.406 -3.139 1 98.06 211 LEU B O 1
ATOM 4558 N N . GLU B 1 212 ? 7.074 -4.207 -3.096 1 97.56 212 GLU B N 1
ATOM 4559 C CA . GLU B 1 212 ? 7.109 -3.252 -4.199 1 97.56 212 GLU B CA 1
ATOM 4560 C C . GLU B 1 212 ? 7.137 -3.967 -5.547 1 97.56 212 GLU B C 1
ATOM 4562 O O . GLU B 1 212 ? 8.188 -4.441 -5.984 1 97.56 212 GLU B O 1
ATOM 4567 N N . ALA B 1 213 ? 6.082 -4.059 -6.137 1 97 213 ALA B N 1
ATOM 4568 C CA . ALA B 1 213 ? 5.875 -4.613 -7.473 1 97 213 ALA B CA 1
ATOM 4569 C C . ALA B 1 213 ? 4.676 -3.967 -8.156 1 97 213 ALA B C 1
ATOM 4571 O O . ALA B 1 213 ? 3.682 -3.639 -7.5 1 97 213 ALA B O 1
ATOM 4572 N N . PRO B 1 214 ? 4.727 -3.801 -9.461 1 96.38 214 PRO B N 1
ATOM 4573 C CA . PRO B 1 214 ? 3.617 -3.137 -10.156 1 96.38 214 PRO B CA 1
ATOM 4574 C C . PRO B 1 214 ? 2.275 -3.822 -9.914 1 96.38 214 PRO B C 1
ATOM 4576 O O . PRO B 1 214 ? 1.256 -3.148 -9.742 1 96.38 214 PRO B O 1
ATOM 4579 N N . ASP B 1 215 ? 2.277 -5.133 -9.766 1 97.06 215 ASP B N 1
ATOM 4580 C CA . ASP B 1 215 ? 1.016 -5.867 -9.734 1 97.06 215 ASP B CA 1
ATOM 4581 C C . ASP B 1 215 ? 0.515 -6.035 -8.297 1 97.06 215 ASP B C 1
ATOM 4583 O O . ASP B 1 215 ? -0.538 -6.633 -8.07 1 97.06 215 ASP B O 1
ATOM 4587 N N . ASN B 1 216 ? 1.255 -5.523 -7.348 1 97.62 216 ASN B N 1
ATOM 4588 C CA . ASN B 1 216 ? 0.719 -5.426 -5.992 1 97.62 216 ASN B CA 1
ATOM 4589 C C . ASN B 1 216 ? -0.186 -4.207 -5.832 1 97.62 216 ASN B C 1
ATOM 4591 O O . ASN B 1 216 ? 0.055 -3.359 -4.973 1 97.62 216 ASN B O 1
ATOM 4595 N N . PHE B 1 217 ? -1.236 -4.176 -6.625 1 96.31 217 PHE B N 1
ATOM 4596 C CA . PHE B 1 217 ? -2.148 -3.039 -6.691 1 96.31 217 PHE B CA 1
ATOM 4597 C C . PHE B 1 217 ? -2.861 -2.84 -5.359 1 96.31 217 PHE B C 1
ATOM 4599 O O . PHE B 1 217 ? -3.227 -1.716 -5.008 1 96.31 217 PHE B O 1
ATOM 4606 N N . SER B 1 218 ? -3.064 -3.975 -4.633 1 95.94 218 SER B N 1
ATOM 4607 C CA . SER B 1 218 ? -3.842 -3.92 -3.398 1 95.94 218 SER B CA 1
ATOM 4608 C C . SER B 1 218 ? -2.939 -3.697 -2.189 1 95.94 218 SER B C 1
ATOM 4610 O O . SER B 1 218 ? -3.424 -3.598 -1.059 1 95.94 218 SER B O 1
ATOM 4612 N N . ASN B 1 219 ? -1.657 -3.664 -2.441 1 96.88 219 ASN B N 1
ATOM 4613 C CA . ASN B 1 219 ? -0.666 -3.363 -1.414 1 96.88 219 ASN B CA 1
ATOM 4614 C C . ASN B 1 219 ? -0.668 -4.41 -0.306 1 96.88 219 ASN B C 1
ATOM 4616 O O . ASN B 1 219 ? -0.726 -4.07 0.877 1 96.88 219 ASN B O 1
ATOM 4620 N N . GLY B 1 220 ? -0.599 -5.641 -0.726 1 96.69 220 GLY B N 1
ATOM 4621 C CA . GLY B 1 220 ? -0.463 -6.738 0.216 1 96.69 220 GLY B CA 1
ATOM 4622 C C . GLY B 1 220 ? 0.874 -6.75 0.933 1 96.69 220 GLY B C 1
ATOM 4623 O O . GLY B 1 220 ? 1.891 -6.34 0.366 1 96.69 220 GLY B O 1
ATOM 4624 N N . SER B 1 221 ? 0.816 -7.18 2.174 1 97.25 221 SER B N 1
ATOM 4625 C CA . SER B 1 221 ? 2.021 -7.297 2.99 1 97.25 221 SER B CA 1
ATOM 4626 C C . SER B 1 221 ? 2.59 -8.711 2.932 1 97.25 221 SER B C 1
ATOM 4628 O O . SER B 1 221 ? 1.838 -9.688 2.852 1 97.25 221 SER B O 1
ATOM 4630 N N . PHE B 1 222 ? 3.895 -8.789 3.029 1 98.62 222 PHE B N 1
ATOM 4631 C CA . PHE B 1 222 ? 4.605 -10.062 2.953 1 98.62 222 PHE B CA 1
ATOM 4632 C C . PHE B 1 222 ? 5.59 -10.203 4.105 1 98.62 222 PHE B C 1
ATOM 4634 O O . PHE B 1 222 ? 6.332 -9.266 4.414 1 98.62 222 PHE B O 1
ATOM 4641 N N . TYR B 1 223 ? 5.547 -11.32 4.766 1 98.88 223 TYR B N 1
ATOM 4642 C CA . TYR B 1 223 ? 6.59 -11.633 5.738 1 98.88 223 TYR B CA 1
ATOM 4643 C C . TYR B 1 223 ? 7.93 -11.859 5.047 1 98.88 223 TYR B C 1
ATOM 4645 O O . TYR B 1 223 ? 8.008 -12.578 4.051 1 98.88 223 TYR B O 1
ATOM 4653 N N . ASN B 1 224 ? 8.922 -11.242 5.594 1 98.81 224 ASN B N 1
ATOM 4654 C CA . ASN B 1 224 ? 10.25 -11.297 5.004 1 98.81 224 ASN B CA 1
ATOM 4655 C C . ASN B 1 224 ? 11.141 -12.32 5.715 1 98.81 224 ASN B C 1
ATOM 4657 O O . ASN B 1 224 ? 11.336 -12.242 6.93 1 98.81 224 ASN B O 1
ATOM 4661 N N . LEU B 1 225 ? 11.633 -13.266 4.965 1 98.94 225 LEU B N 1
ATOM 4662 C CA . LEU B 1 225 ? 12.492 -14.297 5.547 1 98.94 225 LEU B CA 1
ATOM 4663 C C . LEU B 1 225 ? 13.875 -14.266 4.918 1 98.94 225 LEU B C 1
ATOM 4665 O O . LEU B 1 225 ? 14.031 -13.906 3.75 1 98.94 225 LEU B O 1
ATOM 4669 N N . PRO B 1 226 ? 14.867 -14.688 5.695 1 98.81 226 PRO B N 1
ATOM 4670 C CA . PRO B 1 226 ? 16.125 -14.992 5.02 1 98.81 226 PRO B CA 1
ATOM 4671 C C . PRO B 1 226 ? 15.969 -16.016 3.896 1 98.81 226 PRO B C 1
ATOM 4673 O O . PRO B 1 226 ? 15.133 -16.906 3.99 1 98.81 226 PRO B O 1
ATOM 4676 N N . LEU B 1 227 ? 16.828 -15.891 2.906 1 98.88 227 LEU B N 1
ATOM 4677 C CA . LEU B 1 227 ? 16.672 -16.688 1.695 1 98.88 227 LEU B CA 1
ATOM 4678 C C . LEU B 1 227 ? 16.688 -18.172 2.023 1 98.88 227 LEU B C 1
ATOM 4680 O O . LEU B 1 227 ? 15.828 -18.922 1.568 1 98.88 227 LEU B O 1
ATOM 4684 N N . GLU B 1 228 ? 17.625 -18.609 2.848 1 98.5 228 GLU B N 1
ATOM 4685 C CA . GLU B 1 228 ? 17.75 -20.031 3.189 1 98.5 228 GLU B CA 1
ATOM 4686 C C . GLU B 1 228 ? 16.484 -20.531 3.902 1 98.5 228 GLU B C 1
ATOM 4688 O O . GLU B 1 228 ? 16.062 -21.656 3.686 1 98.5 228 GLU B O 1
ATOM 4693 N N . GLU B 1 229 ? 15.961 -19.688 4.688 1 98.69 229 GLU B N 1
ATOM 4694 C CA . GLU B 1 229 ? 14.758 -20.078 5.422 1 98.69 229 GLU B CA 1
ATOM 4695 C C . GLU B 1 229 ? 13.547 -20.141 4.5 1 98.69 229 GLU B C 1
ATOM 4697 O O . GLU B 1 229 ? 12.68 -21 4.66 1 98.69 229 GLU B O 1
ATOM 4702 N N . MET B 1 230 ? 13.414 -19.25 3.545 1 98.81 230 MET B N 1
ATOM 4703 C CA . MET B 1 230 ? 12.32 -19.312 2.582 1 98.81 230 MET B CA 1
ATOM 4704 C C . MET B 1 230 ? 12.406 -20.594 1.75 1 98.81 230 MET B C 1
ATOM 4706 O O . MET B 1 230 ? 11.398 -21.266 1.536 1 98.81 230 MET B O 1
ATOM 4710 N N . VAL B 1 231 ? 13.648 -20.922 1.319 1 98.81 231 VAL B N 1
ATOM 4711 C CA . VAL B 1 231 ? 13.859 -22.141 0.539 1 98.81 231 VAL B CA 1
ATOM 4712 C C . VAL B 1 231 ? 13.523 -23.359 1.39 1 98.81 231 VAL B C 1
ATOM 4714 O O . VAL B 1 231 ? 12.797 -24.25 0.946 1 98.81 231 VAL B O 1
ATOM 4717 N N . GLY B 1 232 ? 14.008 -23.344 2.604 1 98.62 232 GLY B N 1
ATOM 4718 C CA . GLY B 1 232 ? 13.742 -24.438 3.518 1 98.62 232 GLY B CA 1
ATOM 4719 C C . GLY B 1 232 ? 12.273 -24.609 3.846 1 98.62 232 GLY B C 1
ATOM 4720 O O . GLY B 1 232 ? 11.758 -25.719 3.873 1 98.62 232 GLY B O 1
ATOM 4721 N N . LEU B 1 233 ? 11.633 -23.516 4.09 1 98.75 233 LEU B N 1
ATOM 4722 C CA . LEU B 1 233 ? 10.203 -23.531 4.352 1 98.75 233 LEU B CA 1
ATOM 4723 C C . LEU B 1 233 ? 9.438 -24.172 3.197 1 98.75 233 LEU B C 1
ATOM 4725 O O . LEU B 1 233 ? 8.539 -24.984 3.416 1 98.75 233 LEU B O 1
ATOM 4729 N N . THR B 1 234 ? 9.812 -23.812 2.025 1 98.88 234 THR B N 1
ATOM 4730 C CA . THR B 1 234 ? 9.117 -24.328 0.849 1 98.88 234 THR B CA 1
ATOM 4731 C C . THR B 1 234 ? 9.312 -25.828 0.71 1 98.88 234 THR B C 1
ATOM 4733 O O . THR B 1 234 ? 8.352 -26.578 0.523 1 98.88 234 THR B O 1
ATOM 4736 N N . LYS B 1 235 ? 10.562 -26.297 0.849 1 98.75 235 LYS B N 1
ATOM 4737 C CA . LYS B 1 235 ? 10.852 -27.734 0.759 1 98.75 235 LYS B CA 1
ATOM 4738 C C . LYS B 1 235 ? 10.109 -28.5 1.841 1 98.75 235 LYS B C 1
ATOM 4740 O O . LYS B 1 235 ? 9.484 -29.531 1.558 1 98.75 235 LYS B O 1
ATOM 4745 N N . THR B 1 236 ? 10.109 -27.969 3.025 1 98.38 236 THR B N 1
ATOM 4746 C CA . THR B 1 236 ? 9.477 -28.656 4.148 1 98.38 236 THR B CA 1
ATOM 4747 C C . THR B 1 236 ? 7.961 -28.688 3.977 1 98.38 236 THR B C 1
ATOM 4749 O O . THR B 1 236 ? 7.32 -29.703 4.246 1 98.38 236 THR B O 1
ATOM 4752 N N . ALA B 1 237 ? 7.395 -27.578 3.521 1 98.75 237 ALA B N 1
ATOM 4753 C CA . ALA B 1 237 ? 5.957 -27.547 3.277 1 98.75 237 ALA B CA 1
ATOM 4754 C C . ALA B 1 237 ? 5.539 -28.625 2.281 1 98.75 237 ALA B C 1
ATOM 4756 O O . ALA B 1 237 ? 4.598 -29.375 2.533 1 98.75 237 ALA B O 1
ATOM 4757 N N . LEU B 1 238 ? 6.266 -28.703 1.214 1 98.88 238 LEU B N 1
ATOM 4758 C CA . LEU B 1 238 ? 5.945 -29.688 0.183 1 98.88 238 LEU B CA 1
ATOM 4759 C C . LEU B 1 238 ? 6.105 -31.109 0.714 1 98.88 238 LEU B C 1
ATOM 4761 O O . LEU B 1 238 ? 5.254 -31.969 0.472 1 98.88 238 LEU B O 1
ATOM 4765 N N . LYS B 1 239 ? 7.148 -31.344 1.445 1 98.31 239 LYS B N 1
ATOM 4766 C CA . LYS B 1 239 ? 7.398 -32.656 2.014 1 98.31 239 LYS B CA 1
ATOM 4767 C C . LYS B 1 239 ? 6.289 -33.062 2.984 1 98.31 239 LYS B C 1
ATOM 4769 O O . LYS B 1 239 ? 5.938 -34.25 3.086 1 98.31 239 LYS B O 1
ATOM 4774 N N . ASP B 1 240 ? 5.738 -32.062 3.645 1 98.12 240 ASP B N 1
ATOM 4775 C CA . ASP B 1 240 ? 4.762 -32.312 4.699 1 98.12 240 ASP B CA 1
ATOM 4776 C C . ASP B 1 240 ? 3.346 -32.375 4.133 1 98.12 240 ASP B C 1
ATOM 4778 O O . ASP B 1 240 ? 2.373 -32.469 4.883 1 98.12 240 ASP B O 1
ATOM 4782 N N . GLY B 1 241 ? 3.197 -32.25 2.861 1 98.5 241 GLY B N 1
ATOM 4783 C CA . GLY B 1 241 ? 1.906 -32.469 2.238 1 98.5 241 GLY B CA 1
ATOM 4784 C C . GLY B 1 241 ? 1.201 -31.203 1.811 1 98.5 241 GLY B C 1
ATOM 4785 O O . GLY B 1 241 ? 0.09 -31.25 1.279 1 98.5 241 GLY B O 1
ATOM 4786 N N . TYR B 1 242 ? 1.818 -30.109 2.07 1 98.81 242 TYR B N 1
ATOM 4787 C CA . TYR B 1 242 ? 1.249 -28.828 1.644 1 98.81 242 TYR B CA 1
ATOM 4788 C C . TYR B 1 242 ? 1.755 -28.453 0.26 1 98.81 242 TYR B C 1
ATOM 4790 O O . TYR B 1 242 ? 2.727 -29.016 -0.237 1 98.81 242 TYR B O 1
ATOM 4798 N N . THR B 1 243 ? 1.039 -27.547 -0.396 1 98.94 243 THR B N 1
ATOM 4799 C CA . THR B 1 243 ? 1.501 -26.938 -1.635 1 98.94 243 THR B CA 1
ATOM 4800 C C . THR B 1 243 ? 1.66 -25.422 -1.463 1 98.94 243 THR B C 1
ATOM 4802 O O . THR B 1 243 ? 1.267 -24.859 -0.437 1 98.94 243 THR B O 1
ATOM 4805 N N . VAL B 1 244 ? 2.322 -24.781 -2.449 1 98.94 244 VAL B N 1
ATOM 4806 C CA . VAL B 1 244 ? 2.693 -23.375 -2.299 1 98.94 244 VAL B CA 1
ATOM 4807 C C . VAL B 1 244 ? 2.473 -22.641 -3.619 1 98.94 244 VAL B C 1
ATOM 4809 O O . VAL B 1 244 ? 2.836 -23.141 -4.684 1 98.94 244 VAL B O 1
ATOM 4812 N N . MET B 1 245 ? 1.789 -21.516 -3.545 1 98.94 245 MET B N 1
ATOM 4813 C CA . MET B 1 245 ? 1.767 -20.641 -4.719 1 98.94 245 MET B CA 1
ATOM 4814 C C . MET B 1 245 ? 3.109 -19.953 -4.906 1 98.94 245 MET B C 1
ATOM 4816 O O . MET B 1 245 ? 3.703 -19.469 -3.941 1 98.94 245 MET B O 1
ATOM 4820 N N . TRP B 1 246 ? 3.576 -19.906 -6.141 1 98.94 246 TRP B N 1
ATOM 4821 C CA . TRP B 1 246 ? 4.91 -19.422 -6.477 1 98.94 246 TRP B CA 1
ATOM 4822 C C . TRP B 1 246 ? 4.832 -18.266 -7.473 1 98.94 246 TRP B C 1
ATOM 4824 O O . TRP B 1 246 ? 4.297 -18.438 -8.57 1 98.94 246 TRP B O 1
ATOM 4834 N N . ASP B 1 247 ? 5.258 -17.078 -7.062 1 98.81 247 ASP B N 1
ATOM 4835 C CA . ASP B 1 247 ? 5.438 -15.898 -7.891 1 98.81 247 ASP B CA 1
ATOM 4836 C C . ASP B 1 247 ? 6.891 -15.75 -8.336 1 98.81 247 ASP B C 1
ATOM 4838 O O . ASP B 1 247 ? 7.777 -15.508 -7.516 1 98.81 247 ASP B O 1
ATOM 4842 N N . ALA B 1 248 ? 7.094 -15.852 -9.711 1 97.88 248 ALA B N 1
ATOM 4843 C CA . ALA B 1 248 ? 8.484 -15.945 -10.156 1 97.88 248 ALA B CA 1
ATOM 4844 C C . ALA B 1 248 ? 8.703 -15.148 -11.438 1 97.88 248 ALA B C 1
ATOM 4846 O O . ALA B 1 248 ? 7.762 -14.898 -12.188 1 97.88 248 ALA B O 1
ATOM 4847 N N . ASP B 1 249 ? 9.953 -14.75 -11.633 1 97.5 249 ASP B N 1
ATOM 4848 C CA . ASP B 1 249 ? 10.414 -14.227 -12.914 1 97.5 249 ASP B CA 1
ATOM 4849 C C . ASP B 1 249 ? 10.68 -15.359 -13.906 1 97.5 249 ASP B C 1
ATOM 4851 O O . ASP B 1 249 ? 11.438 -16.281 -13.609 1 97.5 249 ASP B O 1
ATOM 4855 N N . MET B 1 250 ? 10.062 -15.312 -15.016 1 93.69 250 MET B N 1
ATOM 4856 C CA . MET B 1 250 ? 10.312 -16.328 -16.031 1 93.69 250 MET B CA 1
ATOM 4857 C C . MET B 1 250 ? 10.812 -15.703 -17.328 1 93.69 250 MET B C 1
ATOM 4859 O O . MET B 1 250 ? 10.781 -16.328 -18.391 1 93.69 250 MET B O 1
ATOM 4863 N N . SER B 1 251 ? 11.195 -14.477 -17.25 1 90.06 251 SER B N 1
ATOM 4864 C CA . SER B 1 251 ? 11.555 -13.727 -18.453 1 90.06 251 SER B CA 1
ATOM 4865 C C . SER B 1 251 ? 12.906 -14.18 -19 1 90.06 251 SER B C 1
ATOM 4867 O O . SER B 1 251 ? 13.258 -13.867 -20.141 1 90.06 251 SER B O 1
ATOM 4869 N N . ASN B 1 252 ? 13.672 -14.883 -18.234 1 88.81 252 ASN B N 1
ATOM 4870 C CA . ASN B 1 252 ? 14.992 -15.32 -18.688 1 88.81 252 ASN B CA 1
ATOM 4871 C C . ASN B 1 252 ? 14.922 -16.625 -19.469 1 88.81 252 ASN B C 1
ATOM 4873 O O . ASN B 1 252 ? 13.906 -17.328 -19.422 1 88.81 252 ASN B O 1
ATOM 4877 N N . GLU B 1 253 ? 15.984 -16.938 -20.172 1 90.25 253 GLU B N 1
ATOM 4878 C CA . GLU B 1 253 ? 16.016 -18.078 -21.062 1 90.25 253 GLU B CA 1
ATOM 4879 C C . GLU B 1 253 ? 16.109 -19.391 -20.281 1 90.25 253 GLU B C 1
ATOM 4881 O O . GLU B 1 253 ? 16.016 -20.469 -20.875 1 90.25 253 GLU B O 1
ATOM 4886 N N . ASN B 1 254 ? 16.234 -19.234 -19.016 1 93.88 254 ASN B N 1
ATOM 4887 C CA . ASN B 1 254 ? 16.453 -20.406 -18.172 1 93.88 254 ASN B CA 1
ATOM 4888 C C . ASN B 1 254 ? 15.141 -21.125 -17.859 1 93.88 254 ASN B C 1
ATOM 4890 O O . ASN B 1 254 ? 15.141 -22.266 -17.391 1 93.88 254 ASN B O 1
ATOM 4894 N N . PHE B 1 255 ? 14.062 -20.484 -18.047 1 96.25 255 PHE B N 1
ATOM 4895 C CA . PHE B 1 255 ? 12.75 -21.109 -17.906 1 96.25 255 PHE B CA 1
ATOM 4896 C C . PHE B 1 255 ? 12.312 -21.75 -19.219 1 96.25 255 PHE B C 1
ATOM 4898 O O . PHE B 1 255 ? 11.938 -21.047 -20.156 1 96.25 255 PHE B O 1
ATOM 4905 N N . GLN B 1 256 ? 12.32 -23.078 -19.266 1 95.94 256 GLN B N 1
ATOM 4906 C CA . GLN B 1 256 ? 12.07 -23.75 -20.531 1 95.94 256 GLN B CA 1
ATOM 4907 C C . GLN B 1 256 ? 10.93 -24.75 -20.406 1 95.94 256 GLN B C 1
ATOM 490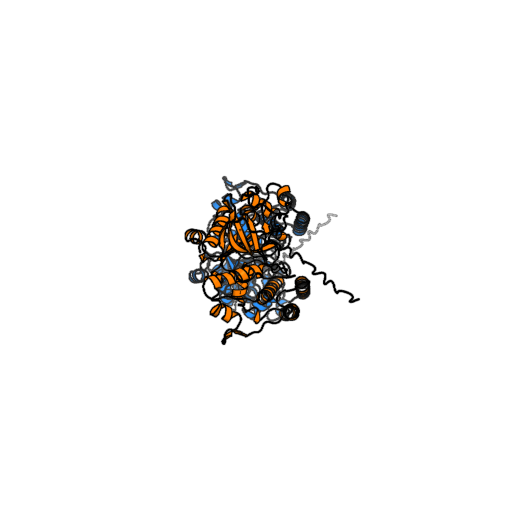9 O O . GLN B 1 256 ? 11.148 -25.969 -20.438 1 95.94 256 GLN B O 1
ATOM 4914 N N . GLN B 1 257 ? 9.766 -24.234 -20.391 1 95.94 257 GLN B N 1
ATOM 4915 C CA . GLN B 1 257 ? 8.562 -25.047 -20.25 1 95.94 257 GLN B CA 1
ATOM 4916 C C . GLN B 1 257 ? 8.508 -26.141 -21.312 1 95.94 257 GLN B C 1
ATOM 4918 O O . GLN B 1 257 ? 8.125 -27.266 -21.016 1 95.94 257 GLN B O 1
ATOM 4923 N N . LYS B 1 258 ? 8.93 -25.859 -22.516 1 94.62 258 LYS B N 1
ATOM 4924 C CA . LYS B 1 258 ? 8.852 -26.797 -23.641 1 94.62 258 LYS B CA 1
ATOM 4925 C C . LYS B 1 258 ? 9.812 -27.969 -23.438 1 94.62 258 LYS B C 1
ATOM 4927 O O . LYS B 1 258 ? 9.656 -29.016 -24.062 1 94.62 258 LYS B O 1
ATOM 4932 N N . LYS B 1 259 ? 10.82 -27.719 -22.609 1 94.81 259 LYS B N 1
ATOM 4933 C CA . LYS B 1 259 ? 11.789 -28.781 -22.344 1 94.81 259 LYS B CA 1
ATOM 4934 C C . LYS B 1 259 ? 11.578 -29.391 -20.969 1 94.81 259 LYS B C 1
ATOM 4936 O O . LYS B 1 259 ? 12.273 -30.328 -20.578 1 94.81 259 LYS B O 1
ATOM 4941 N N . GLY B 1 260 ? 10.664 -28.781 -20.188 1 96 260 GLY B N 1
ATOM 4942 C CA . GLY B 1 260 ? 10.195 -29.375 -18.953 1 96 260 GLY B CA 1
ATOM 4943 C C . GLY B 1 260 ? 11.016 -28.953 -17.734 1 96 260 GLY B C 1
ATOM 4944 O O . GLY B 1 260 ? 10.773 -29.422 -16.625 1 96 260 GLY B O 1
ATOM 4945 N N . TYR B 1 261 ? 12.039 -27.969 -17.938 1 96.88 261 TYR B N 1
ATOM 4946 C CA . TYR B 1 261 ? 12.906 -27.641 -16.812 1 96.88 261 TYR B CA 1
ATOM 4947 C C . TYR B 1 261 ? 13.141 -26.141 -16.734 1 96.88 261 TYR B C 1
ATOM 4949 O O . TYR B 1 261 ? 13.125 -25.438 -17.75 1 96.88 261 TYR B O 1
ATOM 4957 N N . ALA B 1 262 ? 13.297 -25.578 -15.609 1 97.56 262 ALA B N 1
ATOM 4958 C CA . ALA B 1 262 ? 13.914 -24.297 -15.305 1 97.56 262 ALA B CA 1
ATOM 4959 C C . ALA B 1 262 ? 15.156 -24.469 -14.43 1 97.56 262 ALA B C 1
ATOM 4961 O O . ALA B 1 262 ? 15.055 -24.922 -13.289 1 97.56 262 ALA B O 1
ATOM 4962 N N . ILE B 1 263 ? 16.281 -24.203 -14.945 1 97.38 263 ILE B N 1
ATOM 4963 C CA . ILE B 1 263 ? 17.578 -24.438 -14.312 1 97.38 263 ILE B CA 1
ATOM 4964 C C . ILE B 1 263 ? 18.438 -23.188 -14.422 1 97.38 263 ILE B C 1
ATOM 4966 O O . ILE B 1 263 ? 18.469 -22.547 -15.469 1 97.38 263 ILE B O 1
ATOM 4970 N N . LEU B 1 264 ? 19.094 -22.812 -13.328 1 97.06 264 LEU B N 1
ATOM 4971 C CA . LEU B 1 264 ? 20 -21.672 -13.352 1 97.06 264 LEU B CA 1
ATOM 4972 C C . LEU B 1 264 ? 21.359 -22.062 -13.922 1 97.06 264 LEU B C 1
ATOM 4974 O O . LEU B 1 264 ? 22.359 -22.094 -13.203 1 97.06 264 LEU B O 1
ATOM 4978 N N . PHE B 1 265 ? 21.453 -22.188 -15.195 1 96.25 265 PHE B N 1
ATOM 4979 C CA . PHE B 1 265 ? 22.594 -22.781 -15.875 1 96.25 265 PHE B CA 1
ATOM 4980 C C . PHE B 1 265 ? 23.859 -21.969 -15.609 1 96.25 265 PHE B C 1
ATOM 4982 O O . PHE B 1 265 ? 23.828 -20.734 -15.688 1 96.25 265 PHE B O 1
ATOM 4989 N N . ALA B 1 266 ? 24.984 -22.594 -15.312 1 94.62 266 ALA B N 1
ATOM 4990 C CA . ALA B 1 266 ? 26.281 -21.938 -15.219 1 94.62 266 ALA B CA 1
ATOM 4991 C C . ALA B 1 266 ? 26.859 -21.672 -16.609 1 94.62 266 ALA B C 1
ATOM 4993 O O . ALA B 1 266 ? 27.609 -20.719 -16.797 1 94.62 266 ALA B O 1
ATOM 4994 N N . ASP B 1 267 ? 26.484 -22.578 -17.516 1 89.56 267 ASP B N 1
ATOM 4995 C CA . ASP B 1 267 ? 26.953 -22.531 -18.906 1 89.56 267 ASP B CA 1
ATOM 4996 C C . ASP B 1 267 ? 25.781 -22.391 -19.875 1 89.56 267 ASP B C 1
ATOM 4998 O O . ASP B 1 267 ? 24.891 -23.25 -19.922 1 89.56 267 ASP B O 1
ATOM 5002 N N . THR B 1 268 ? 25.859 -21.453 -20.734 1 85.88 268 THR B N 1
ATOM 5003 C CA . THR B 1 268 ? 24.781 -21.172 -21.672 1 85.88 268 THR B CA 1
ATOM 5004 C C . THR B 1 268 ? 24.641 -22.312 -22.688 1 85.88 268 THR B C 1
ATOM 5006 O O . THR B 1 268 ? 23.562 -22.547 -23.219 1 85.88 268 THR B O 1
ATOM 5009 N N . ALA B 1 269 ? 25.688 -22.969 -22.922 1 88.69 269 ALA B N 1
ATOM 5010 C CA . ALA B 1 269 ? 25.641 -24.094 -23.859 1 88.69 269 ALA B CA 1
ATOM 5011 C C . ALA B 1 269 ? 24.734 -25.203 -23.359 1 88.69 269 ALA B C 1
ATOM 5013 O O . ALA B 1 269 ? 24.047 -25.875 -24.141 1 88.69 269 ALA B O 1
ATOM 5014 N N . ALA B 1 270 ? 24.734 -25.391 -22.109 1 87.12 270 ALA B N 1
ATOM 5015 C CA . ALA B 1 270 ? 23.906 -26.422 -21.5 1 87.12 270 ALA B CA 1
ATOM 5016 C C . ALA B 1 270 ? 22.422 -26.109 -21.672 1 87.12 270 ALA B C 1
ATOM 5018 O O . ALA B 1 270 ? 21.609 -27.016 -21.859 1 87.12 270 ALA B O 1
ATOM 5019 N N . ALA B 1 271 ? 22.094 -24.859 -21.719 1 88.19 271 ALA B N 1
ATOM 5020 C CA . ALA B 1 271 ? 20.719 -24.406 -21.844 1 88.19 271 ALA B CA 1
ATOM 5021 C C . ALA B 1 271 ? 20.172 -24.703 -23.25 1 88.19 271 ALA B C 1
ATOM 5023 O O . ALA B 1 271 ? 18.953 -24.766 -23.453 1 88.19 271 ALA B O 1
ATOM 5024 N N . LYS B 1 272 ? 21.047 -24.938 -24.172 1 90.44 272 LYS B N 1
ATOM 5025 C CA . LYS B 1 272 ? 20.656 -25.094 -25.578 1 90.44 272 LYS B CA 1
ATOM 5026 C C . LYS B 1 272 ? 20.484 -26.562 -25.938 1 90.44 272 LYS B C 1
ATOM 5028 O O . LYS B 1 272 ? 20.062 -26.891 -27.047 1 90.44 272 LYS B O 1
ATOM 5033 N N . ALA B 1 273 ? 20.75 -27.391 -25.016 1 88.5 273 ALA B N 1
ATOM 5034 C CA . ALA B 1 273 ? 20.609 -28.828 -25.281 1 88.5 273 ALA B CA 1
ATOM 5035 C C . ALA B 1 273 ? 19.156 -29.188 -25.531 1 88.5 273 ALA B C 1
ATOM 5037 O O . ALA B 1 273 ? 18.25 -28.594 -24.938 1 88.5 273 ALA B O 1
ATOM 5038 N N . THR B 1 274 ? 18.891 -30.125 -26.359 1 86.44 274 THR B N 1
ATOM 5039 C CA . THR B 1 274 ? 17.547 -30.578 -26.688 1 86.44 274 THR B CA 1
ATOM 5040 C C . THR B 1 274 ? 16.906 -31.266 -25.484 1 86.44 274 THR B C 1
ATOM 5042 O O . THR B 1 274 ? 15.734 -31.016 -25.172 1 86.44 274 THR B O 1
ATOM 5045 N N . VAL B 1 275 ? 17.672 -32.125 -24.938 1 87.5 275 VAL B N 1
ATOM 5046 C CA . VAL B 1 275 ? 17.266 -32.781 -23.703 1 87.5 275 VAL B CA 1
ATOM 5047 C C . VAL B 1 275 ? 18.125 -32.25 -22.547 1 87.5 275 VAL B C 1
ATOM 5049 O O . VAL B 1 275 ? 19.359 -32.312 -22.609 1 87.5 275 VAL B O 1
ATOM 5052 N N . LEU B 1 276 ? 17.406 -31.812 -21.453 1 88.62 276 LEU B N 1
ATOM 5053 C CA . LEU B 1 276 ? 18.141 -31.188 -20.359 1 88.62 276 LEU B CA 1
ATOM 5054 C C . LEU B 1 276 ? 18.5 -32.219 -19.297 1 88.62 276 LEU B C 1
ATOM 5056 O O . LEU B 1 276 ? 17.688 -33.094 -18.953 1 88.62 276 LEU B O 1
ATOM 5060 N N . ASN B 1 277 ? 19.75 -32.094 -18.953 1 90.62 277 ASN B N 1
ATOM 5061 C CA . ASN B 1 277 ? 20.281 -32.906 -17.875 1 90.62 277 ASN B CA 1
ATOM 5062 C C . ASN B 1 277 ? 20.062 -32.25 -16.516 1 90.62 277 ASN B C 1
ATOM 5064 O O . ASN B 1 277 ? 20.656 -31.203 -16.25 1 90.62 277 ASN B O 1
ATOM 5068 N N . PRO B 1 278 ? 19.344 -32.875 -15.648 1 93.81 278 PRO B N 1
ATOM 5069 C CA . PRO B 1 278 ? 19.078 -32.219 -14.359 1 93.81 278 PRO B CA 1
ATOM 5070 C C . PRO B 1 278 ? 20.344 -32.062 -13.516 1 93.81 278 PRO B C 1
ATOM 5072 O O . PRO B 1 278 ? 20.344 -31.266 -12.555 1 93.81 278 PRO B O 1
ATOM 5075 N N . ASP B 1 279 ? 21.422 -32.719 -13.867 1 95.06 279 ASP B N 1
ATOM 5076 C CA . ASP B 1 279 ? 22.625 -32.656 -13.055 1 95.06 279 ASP B CA 1
ATOM 5077 C C . ASP B 1 279 ? 23.609 -31.625 -13.609 1 95.06 279 ASP B C 1
ATOM 5079 O O . ASP B 1 279 ? 24.75 -31.547 -13.148 1 95.06 279 ASP B O 1
ATOM 5083 N N . VAL B 1 280 ? 23.141 -30.875 -14.578 1 95 280 VAL B N 1
ATOM 5084 C CA . VAL B 1 280 ? 24 -29.828 -15.141 1 95 280 VAL B CA 1
ATOM 5085 C C . VAL B 1 280 ? 24.422 -28.859 -14.039 1 95 280 VAL B C 1
ATOM 5087 O O . VAL B 1 280 ? 23.703 -28.656 -13.062 1 95 280 VAL B O 1
ATOM 5090 N N . ARG B 1 281 ? 25.641 -28.281 -14.203 1 95.12 281 ARG B N 1
ATOM 5091 C CA . ARG B 1 281 ? 26.141 -27.312 -13.234 1 95.12 281 ARG B CA 1
ATOM 5092 C C . ARG B 1 281 ? 25.297 -26.031 -13.266 1 95.12 281 ARG B C 1
ATOM 5094 O O . ARG B 1 281 ? 24.922 -25.547 -14.344 1 95.12 281 ARG B O 1
ATOM 5101 N N . GLU B 1 282 ? 25.016 -25.5 -12.078 1 97.06 282 GLU B N 1
ATOM 5102 C CA . GLU B 1 282 ? 24.234 -24.281 -11.953 1 97.06 282 GLU B CA 1
ATOM 5103 C C . GLU B 1 282 ? 25.031 -23.172 -11.273 1 97.06 282 GLU B C 1
ATOM 5105 O O . GLU B 1 282 ? 26.031 -23.453 -10.602 1 97.06 282 GLU B O 1
ATOM 5110 N N . GLN B 1 283 ? 24.625 -21.969 -11.555 1 95.94 283 GLN B N 1
ATOM 5111 C CA . GLN B 1 283 ? 25.172 -20.812 -10.852 1 95.94 283 GLN B CA 1
ATOM 5112 C C . GLN B 1 283 ? 24.797 -20.844 -9.375 1 95.94 283 GLN B C 1
ATOM 5114 O O . GLN B 1 283 ? 23.703 -21.297 -9.016 1 95.94 283 GLN B O 1
ATOM 5119 N N . ALA B 1 284 ? 25.734 -20.375 -8.523 1 96.06 284 ALA B N 1
ATOM 5120 C CA . ALA B 1 284 ? 25.422 -20.203 -7.105 1 96.06 284 ALA B CA 1
ATOM 5121 C C . ALA B 1 284 ? 24.453 -19.047 -6.887 1 96.06 284 ALA B C 1
ATOM 5123 O O . ALA B 1 284 ? 24.375 -18.141 -7.715 1 96.06 284 ALA B O 1
ATOM 5124 N N . TYR B 1 285 ? 23.703 -19.125 -5.824 1 97.62 285 TYR B N 1
ATOM 5125 C CA . TYR B 1 285 ? 22.797 -18.047 -5.48 1 97.62 285 TYR B CA 1
ATOM 5126 C C . TYR B 1 285 ? 23.094 -17.5 -4.082 1 97.62 285 TYR B C 1
ATOM 5128 O O . TYR B 1 285 ? 23.656 -18.203 -3.248 1 97.62 285 TYR B O 1
ATOM 5136 N N . SER B 1 286 ? 22.734 -16.266 -3.852 1 98.5 286 SER B N 1
ATOM 5137 C CA . SER B 1 286 ? 22.891 -15.586 -2.568 1 98.5 286 SER B CA 1
ATOM 5138 C C . SER B 1 286 ? 21.844 -14.5 -2.379 1 98.5 286 SER B C 1
ATOM 5140 O O . SER B 1 286 ? 21.234 -14.039 -3.35 1 98.5 286 SER B O 1
ATOM 5142 N N . PRO B 1 287 ? 21.609 -14.195 -1.076 1 98.62 287 PRO B N 1
ATOM 5143 C CA . PRO B 1 287 ? 20.672 -13.094 -0.837 1 98.62 287 PRO B CA 1
ATOM 5144 C C . PRO B 1 287 ? 21.094 -11.805 -1.542 1 98.62 287 PRO B C 1
ATOM 5146 O O . PRO B 1 287 ? 20.234 -11.055 -2.033 1 98.62 287 PRO B O 1
ATOM 5149 N N . GLU B 1 288 ? 22.391 -11.555 -1.627 1 98.12 288 GLU B N 1
ATOM 5150 C CA . GLU B 1 288 ? 22.906 -10.336 -2.238 1 98.12 288 GLU B CA 1
ATOM 5151 C C . GLU B 1 288 ? 22.641 -10.312 -3.74 1 98.12 288 GLU B C 1
ATOM 5153 O O . GLU B 1 288 ? 22.234 -9.289 -4.285 1 98.12 288 GLU B O 1
ATOM 5158 N N . LEU B 1 289 ? 22.906 -11.438 -4.367 1 97.81 289 LEU B N 1
ATOM 5159 C CA . LEU B 1 289 ? 22.641 -11.523 -5.801 1 97.81 289 LEU B CA 1
ATOM 5160 C C . LEU B 1 289 ? 21.156 -11.336 -6.094 1 97.81 289 LEU B C 1
ATOM 5162 O O . LEU B 1 289 ? 20.781 -10.578 -6.992 1 97.81 289 LEU B O 1
ATOM 5166 N N . ARG B 1 290 ? 20.359 -12.031 -5.316 1 98 290 ARG B N 1
ATOM 5167 C CA . ARG B 1 290 ? 18.906 -11.922 -5.473 1 98 290 ARG B CA 1
ATOM 5168 C C . ARG B 1 290 ? 18.438 -10.477 -5.32 1 98 290 ARG B C 1
ATOM 5170 O O . ARG B 1 290 ? 17.641 -9.992 -6.117 1 98 290 ARG B O 1
ATOM 5177 N N . GLN B 1 291 ? 18.953 -9.789 -4.363 1 98.12 291 GLN B N 1
ATOM 5178 C CA . GLN B 1 291 ? 18.594 -8.406 -4.102 1 98.12 291 GLN B CA 1
ATOM 5179 C C . GLN B 1 291 ? 18.984 -7.504 -5.273 1 98.12 291 GLN B C 1
ATOM 5181 O O . GLN B 1 291 ? 18.188 -6.66 -5.699 1 98.12 291 GLN B O 1
ATOM 5186 N N . GLN B 1 292 ? 20.172 -7.719 -5.734 1 97.62 292 GLN B N 1
ATOM 5187 C CA . GLN B 1 292 ? 20.656 -6.926 -6.855 1 97.62 292 GLN B CA 1
ATOM 5188 C C . GLN B 1 292 ? 19.781 -7.109 -8.094 1 97.62 292 GLN B C 1
ATOM 5190 O O . GLN B 1 292 ? 19.422 -6.133 -8.758 1 97.62 292 GLN B O 1
ATOM 5195 N N . LEU B 1 293 ? 19.438 -8.328 -8.383 1 97.62 293 LEU B N 1
ATOM 5196 C CA . LEU B 1 293 ? 18.641 -8.633 -9.562 1 97.62 293 LEU B CA 1
ATOM 5197 C C . LEU B 1 293 ? 17.219 -8.062 -9.422 1 97.62 293 LEU B C 1
ATOM 5199 O O . LEU B 1 293 ? 16.641 -7.602 -10.406 1 97.62 293 LEU B O 1
ATOM 5203 N N . TYR B 1 294 ? 16.672 -8.078 -8.203 1 97.88 294 TYR B N 1
ATOM 5204 C CA . TYR B 1 294 ? 15.375 -7.484 -7.941 1 97.88 294 TYR B CA 1
ATOM 5205 C C . TYR B 1 294 ? 15.414 -5.973 -8.125 1 97.88 294 TYR B C 1
ATOM 5207 O O . TYR B 1 294 ? 14.562 -5.402 -8.82 1 97.88 294 TYR B O 1
ATOM 5215 N N . GLU B 1 295 ? 16.422 -5.32 -7.621 1 97.44 295 GLU B N 1
ATOM 5216 C CA . GLU B 1 295 ? 16.5 -3.863 -7.598 1 97.44 295 GLU B CA 1
ATOM 5217 C C . GLU B 1 295 ? 16.812 -3.303 -8.984 1 97.44 295 GLU B C 1
ATOM 5219 O O . GLU B 1 295 ? 16.438 -2.172 -9.297 1 97.44 295 GLU B O 1
ATOM 5224 N N . ASN B 1 296 ? 17.5 -4.137 -9.773 1 97.31 296 ASN B N 1
ATOM 5225 C CA . ASN B 1 296 ? 17.797 -3.629 -11.109 1 97.31 296 ASN B CA 1
ATOM 5226 C C . ASN B 1 296 ? 16.766 -4.105 -12.125 1 97.31 296 ASN B C 1
ATOM 5228 O O . ASN B 1 296 ? 16.969 -3.969 -13.336 1 97.31 296 ASN B O 1
ATOM 5232 N N . LEU B 1 297 ? 15.727 -4.793 -11.68 1 97.5 297 LEU B N 1
ATOM 5233 C CA . LEU B 1 297 ? 14.531 -5.191 -12.414 1 97.5 297 LEU B CA 1
ATOM 5234 C C . LEU B 1 297 ? 14.852 -6.297 -13.414 1 97.5 297 LEU B C 1
ATOM 5236 O O . LEU B 1 297 ? 14.18 -6.43 -14.438 1 97.5 297 LEU B O 1
ATOM 5240 N N . THR B 1 298 ? 15.922 -7.008 -13.094 1 97 298 THR B N 1
ATOM 5241 C CA . THR B 1 298 ? 16.125 -8.266 -13.812 1 97 298 THR B CA 1
ATOM 5242 C C . THR B 1 298 ? 15.109 -9.312 -13.359 1 97 298 THR B C 1
ATOM 5244 O O . THR B 1 298 ? 14.523 -10.016 -14.188 1 97 298 THR B O 1
ATOM 5247 N N . THR B 1 299 ? 14.953 -9.43 -12.07 1 96.69 299 THR B N 1
ATOM 5248 C CA . THR B 1 299 ? 13.906 -10.273 -11.5 1 96.69 299 THR B CA 1
ATOM 5249 C C . THR B 1 299 ? 12.625 -9.469 -11.289 1 96.69 299 THR B C 1
ATOM 5251 O O . THR B 1 299 ? 12.617 -8.484 -10.555 1 96.69 299 THR B O 1
ATOM 5254 N N . GLU B 1 300 ? 11.562 -9.914 -11.984 1 94.69 300 GLU B N 1
ATOM 5255 C CA . GLU B 1 300 ? 10.273 -9.227 -11.906 1 94.69 300 GLU B CA 1
ATOM 5256 C C . GLU B 1 300 ? 9.148 -10.211 -11.602 1 94.69 300 GLU B C 1
ATOM 5258 O O . GLU B 1 300 ? 9.32 -11.422 -11.734 1 94.69 300 GLU B O 1
ATOM 5263 N N . ASP B 1 301 ? 8.062 -9.656 -11.148 1 92.69 301 ASP B N 1
ATOM 5264 C CA . ASP B 1 301 ? 6.887 -10.484 -10.875 1 92.69 301 ASP B CA 1
ATOM 5265 C C . ASP B 1 301 ? 6.105 -10.758 -12.156 1 92.69 301 ASP B C 1
ATOM 5267 O O . ASP B 1 301 ? 5.016 -10.219 -12.359 1 92.69 301 ASP B O 1
ATOM 5271 N N . ASP B 1 302 ? 6.488 -11.688 -12.898 1 93.25 302 ASP B N 1
ATOM 5272 C CA . ASP B 1 302 ? 5.906 -11.789 -14.234 1 93.25 302 ASP B CA 1
ATOM 5273 C C . ASP B 1 302 ? 4.961 -12.984 -14.336 1 93.25 302 ASP B C 1
ATOM 5275 O O . ASP B 1 302 ? 4.066 -13.008 -15.188 1 93.25 302 ASP B O 1
ATOM 5279 N N . HIS B 1 303 ? 5.195 -14.094 -13.469 1 97.81 303 HIS B N 1
ATOM 5280 C CA . HIS B 1 303 ? 4.336 -15.258 -13.617 1 97.81 303 HIS B CA 1
ATOM 5281 C C . HIS B 1 303 ? 4.191 -16.016 -12.305 1 97.81 303 HIS B C 1
ATOM 5283 O O . HIS B 1 303 ? 5.176 -16.219 -11.594 1 97.81 303 HIS B O 1
ATOM 5289 N N . LEU B 1 304 ? 2.924 -16.359 -12.062 1 98.81 304 LEU B N 1
ATOM 5290 C CA . LEU B 1 304 ? 2.652 -17.125 -10.852 1 98.81 304 LEU B CA 1
ATOM 5291 C C . LEU B 1 304 ? 2.234 -18.547 -11.195 1 98.81 304 LEU B C 1
ATOM 5293 O O . LEU B 1 304 ? 1.486 -18.781 -12.148 1 98.81 304 LEU B O 1
ATOM 5297 N N . MET B 1 305 ? 2.748 -19.516 -10.453 1 98.88 305 MET B N 1
ATOM 5298 C CA . MET B 1 305 ? 2.504 -20.938 -10.633 1 98.88 305 MET B CA 1
ATOM 5299 C C . MET B 1 305 ? 2.322 -21.641 -9.289 1 98.88 305 MET B C 1
ATOM 5301 O O . MET B 1 305 ? 2.178 -20.969 -8.258 1 98.88 305 MET B O 1
ATOM 5305 N N . HIS B 1 306 ? 2.205 -22.922 -9.359 1 98.94 306 HIS B N 1
ATOM 5306 C CA . HIS B 1 306 ? 1.817 -23.688 -8.18 1 98.94 306 HIS B CA 1
ATOM 5307 C C . HIS B 1 306 ? 2.814 -24.812 -7.902 1 98.94 306 HIS B C 1
ATOM 5309 O O . HIS B 1 306 ? 2.928 -25.766 -8.68 1 98.94 306 HIS B O 1
ATOM 5315 N N . LEU B 1 307 ? 3.594 -24.672 -6.785 1 98.94 307 LEU B N 1
ATOM 5316 C CA . LEU B 1 307 ? 4.52 -25.719 -6.34 1 98.94 307 LEU B CA 1
ATOM 5317 C C . LEU B 1 307 ? 3.771 -26.859 -5.668 1 98.94 307 LEU B C 1
ATOM 5319 O O . LEU B 1 307 ? 3.098 -26.656 -4.656 1 98.94 307 LEU B O 1
ATOM 5323 N N . ILE B 1 308 ? 4.016 -28.141 -6.148 1 98.88 308 ILE B N 1
ATOM 5324 C CA . ILE B 1 308 ? 3.117 -29.188 -5.68 1 98.88 308 ILE B CA 1
ATOM 5325 C C . ILE B 1 308 ? 3.93 -30.391 -5.188 1 98.88 308 ILE B C 1
ATOM 5327 O O . ILE B 1 308 ? 3.379 -31.328 -4.605 1 98.88 308 ILE B O 1
ATOM 5331 N N . GLY B 1 309 ? 5.273 -30.312 -5.422 1 98.81 309 GLY B N 1
ATOM 5332 C CA . GLY B 1 309 ? 6.055 -31.469 -5.008 1 98.81 309 GLY B CA 1
ATOM 5333 C C . GLY B 1 309 ? 7.551 -31.203 -4.996 1 98.81 309 GLY B C 1
ATOM 5334 O O . GLY B 1 309 ? 7.992 -30.094 -5.316 1 98.81 309 GLY B O 1
ATOM 5335 N N . LEU B 1 310 ? 8.25 -32.219 -4.555 1 98.62 310 LEU B N 1
ATOM 5336 C CA . LEU B 1 310 ? 9.703 -32.188 -4.43 1 98.62 310 LEU B CA 1
ATOM 5337 C C . LEU B 1 310 ? 10.328 -33.438 -5.031 1 98.62 310 LEU B C 1
ATOM 5339 O O . LEU B 1 310 ? 9.828 -34.562 -4.816 1 98.62 310 LEU B O 1
ATOM 5343 N N . GLU B 1 311 ? 11.32 -33.156 -5.816 1 98.12 311 GLU B N 1
ATOM 5344 C CA . GLU B 1 311 ? 12.047 -34.25 -6.449 1 98.12 311 GLU B CA 1
ATOM 5345 C C . GLU B 1 311 ? 13.555 -34.062 -6.32 1 98.12 311 GLU B C 1
ATOM 5347 O O . GLU B 1 311 ? 14.016 -33.062 -5.824 1 98.12 311 GLU B O 1
ATOM 5352 N N . GLN B 1 312 ? 14.234 -35.125 -6.711 1 97.62 312 GLN B N 1
ATOM 5353 C CA . GLN B 1 312 ? 15.688 -35.094 -6.605 1 97.62 312 GLN B CA 1
ATOM 5354 C C . GLN B 1 312 ? 16.344 -35.781 -7.809 1 97.62 312 GLN B C 1
ATOM 5356 O O . GLN B 1 312 ? 15.875 -36.812 -8.273 1 97.62 312 GLN B O 1
ATOM 5361 N N . SER B 1 313 ? 17.484 -35.25 -8.258 1 96.75 313 SER B N 1
ATOM 5362 C CA . SER B 1 313 ? 18.281 -35.875 -9.305 1 96.75 313 SER B CA 1
ATOM 5363 C C . SER B 1 313 ? 19.172 -36.969 -8.75 1 96.75 313 SER B C 1
ATOM 5365 O O . SER B 1 313 ? 19.219 -37.188 -7.535 1 96.75 313 SER B O 1
ATOM 5367 N N . ALA B 1 314 ? 19.812 -37.625 -9.656 1 94.88 314 ALA B N 1
ATOM 5368 C CA . ALA B 1 314 ? 20.703 -38.719 -9.25 1 94.88 314 ALA B CA 1
ATOM 5369 C C . ALA B 1 314 ? 21.844 -38.188 -8.383 1 94.88 314 ALA B C 1
ATOM 5371 O O . ALA B 1 314 ? 22.312 -38.906 -7.473 1 94.88 314 ALA B O 1
ATOM 5372 N N . SER B 1 315 ? 22.234 -36.969 -8.578 1 95.25 315 SER B N 1
ATOM 5373 C CA . SER B 1 315 ? 23.344 -36.375 -7.824 1 95.25 315 SER B CA 1
ATOM 5374 C C . SER B 1 315 ? 22.859 -35.75 -6.523 1 95.25 315 SER B C 1
ATOM 5376 O O . SER B 1 315 ? 23.672 -35.25 -5.734 1 95.25 315 SER B O 1
ATOM 5378 N N . GLY B 1 316 ? 21.562 -35.688 -6.379 1 95.56 316 GLY B N 1
ATOM 5379 C CA . GLY B 1 316 ? 21.031 -35.219 -5.125 1 95.56 316 GLY B CA 1
ATOM 5380 C C . GLY B 1 316 ? 20.516 -33.781 -5.219 1 95.56 316 GLY B C 1
ATOM 5381 O O . GLY B 1 316 ? 20.125 -33.188 -4.207 1 95.56 316 GLY B O 1
ATOM 5382 N N . LYS B 1 317 ? 20.469 -33.25 -6.418 1 96.19 317 LYS B N 1
ATOM 5383 C CA . LYS B 1 317 ? 19.922 -31.891 -6.605 1 96.19 317 LYS B CA 1
ATOM 5384 C C . LYS B 1 317 ? 18.406 -31.891 -6.461 1 96.19 317 LYS B C 1
ATOM 5386 O O . LYS B 1 317 ? 17.719 -32.75 -7.023 1 96.19 317 LYS B O 1
ATOM 5391 N N . TYR B 1 318 ? 17.938 -30.906 -5.676 1 97.75 318 TYR B N 1
ATOM 5392 C CA . TYR B 1 318 ? 16.5 -30.812 -5.48 1 97.75 318 TYR B CA 1
ATOM 5393 C C . TYR B 1 318 ? 15.844 -30.062 -6.633 1 97.75 318 TYR B C 1
ATOM 5395 O O . TYR B 1 318 ? 16.422 -29.109 -7.176 1 97.75 318 TYR B O 1
ATOM 5403 N N . PHE B 1 319 ? 14.664 -30.516 -6.992 1 98.62 319 PHE B N 1
ATOM 5404 C CA . PHE B 1 319 ? 13.781 -29.859 -7.949 1 98.62 319 PHE B CA 1
ATOM 5405 C C . PHE B 1 319 ? 12.375 -29.734 -7.387 1 98.62 319 PHE B C 1
ATOM 5407 O O . PHE B 1 319 ? 11.867 -30.656 -6.738 1 98.62 319 PHE B O 1
ATOM 5414 N N . PHE B 1 320 ? 11.781 -28.609 -7.609 1 98.88 320 PHE B N 1
ATOM 5415 C CA . PHE B 1 320 ? 10.359 -28.406 -7.316 1 98.88 320 PHE B CA 1
ATOM 5416 C C . PHE B 1 320 ? 9.508 -28.797 -8.516 1 98.88 320 PHE B C 1
ATOM 5418 O O . PHE B 1 320 ? 9.781 -28.391 -9.641 1 98.88 320 PHE B O 1
ATOM 5425 N N . LYS B 1 321 ? 8.547 -29.656 -8.266 1 98.75 321 LYS B N 1
ATOM 5426 C CA . LYS B 1 321 ? 7.531 -29.891 -9.281 1 98.75 321 LYS B CA 1
ATOM 5427 C C . LYS B 1 321 ? 6.5 -28.766 -9.305 1 98.75 321 LYS B C 1
ATOM 5429 O O . LYS B 1 321 ? 5.887 -28.453 -8.281 1 98.75 321 LYS B O 1
ATOM 5434 N N . VAL B 1 322 ? 6.32 -28.141 -10.492 1 98.88 322 VAL B N 1
ATOM 5435 C CA . VAL B 1 322 ? 5.5 -26.938 -10.586 1 98.88 322 VAL B CA 1
ATOM 5436 C C . VAL B 1 322 ? 4.371 -27.172 -11.586 1 98.88 322 VAL B C 1
ATOM 5438 O O . VAL B 1 322 ? 4.602 -27.656 -12.703 1 98.88 322 VAL B O 1
ATOM 5441 N N . LYS B 1 323 ? 3.184 -26.891 -11.172 1 98.88 323 LYS B N 1
ATOM 5442 C CA . LYS B 1 323 ? 2.016 -26.891 -12.047 1 98.88 323 LYS B CA 1
ATOM 5443 C C . LYS B 1 323 ? 1.803 -25.516 -12.68 1 98.88 323 LYS B C 1
ATOM 5445 O O . LYS B 1 323 ? 1.647 -24.516 -11.969 1 98.88 323 LYS B O 1
ATOM 5450 N N . ASN B 1 324 ? 1.854 -25.469 -13.969 1 98.38 324 ASN B N 1
ATOM 5451 C CA . ASN B 1 324 ? 1.615 -24.266 -14.742 1 98.38 324 ASN B CA 1
ATOM 5452 C C . ASN B 1 324 ? 0.152 -24.141 -15.156 1 98.38 324 ASN B C 1
ATOM 5454 O O . ASN B 1 324 ? -0.648 -25.031 -14.891 1 98.38 324 ASN B O 1
ATOM 5458 N N . SER B 1 325 ? -0.209 -22.984 -15.734 1 98.25 325 SER B N 1
ATOM 5459 C CA . SER B 1 325 ? -1.592 -22.75 -16.141 1 98.25 325 SER B CA 1
ATOM 5460 C C . SER B 1 325 ? -1.689 -22.453 -17.625 1 98.25 325 SER B C 1
ATOM 5462 O O . SER B 1 325 ? -2.518 -21.641 -18.047 1 98.25 325 SER B O 1
ATOM 5464 N N . TRP B 1 326 ? -0.805 -23.031 -18.406 1 97.5 326 TRP B N 1
ATOM 5465 C CA . TRP B 1 326 ? -0.772 -22.797 -19.844 1 97.5 326 TRP B CA 1
ATOM 5466 C C . TRP B 1 326 ? -1.289 -24.016 -20.609 1 97.5 326 TRP B C 1
ATOM 5468 O O . TRP B 1 326 ? -0.94 -24.234 -21.766 1 97.5 326 TRP B O 1
ATOM 5478 N N . GLY B 1 327 ? -2.076 -24.875 -19.953 1 97.12 327 GLY B N 1
ATOM 5479 C CA . GLY B 1 327 ? -2.496 -26.141 -20.531 1 97.12 327 GLY B CA 1
ATOM 5480 C C . GLY B 1 327 ? -1.44 -27.219 -20.438 1 97.12 327 GLY B C 1
ATOM 5481 O O . GLY B 1 327 ? -0.432 -27.047 -19.75 1 97.12 327 GLY B O 1
ATOM 5482 N N . GLU B 1 328 ? -1.725 -28.359 -21.062 1 96.75 328 GLU B N 1
ATOM 5483 C CA . GLU B 1 328 ? -0.836 -29.516 -20.953 1 96.75 328 GLU B CA 1
ATOM 5484 C C . GLU B 1 328 ? 0.335 -29.391 -21.922 1 96.75 328 GLU B C 1
ATOM 5486 O O . GLU B 1 328 ? 0.562 -30.297 -22.734 1 96.75 328 GLU B O 1
ATOM 5491 N N . VAL B 1 329 ? 1.084 -28.391 -21.656 1 95.62 329 VAL B N 1
ATOM 5492 C CA . VAL B 1 329 ? 2.189 -28.094 -22.562 1 95.62 329 VAL B CA 1
ATOM 5493 C C . VAL B 1 329 ? 3.475 -28.719 -22.031 1 95.62 329 VAL B C 1
ATOM 5495 O O . VAL B 1 329 ? 3.65 -28.875 -20.828 1 95.62 329 VAL B O 1
ATOM 5498 N N . GLY B 1 330 ? 4.406 -29.203 -23.016 1 93.94 330 GLY B N 1
ATOM 5499 C CA . GLY B 1 330 ? 5.715 -29.719 -22.656 1 93.94 330 GLY B CA 1
ATOM 5500 C C . GLY B 1 330 ? 5.707 -31.203 -22.344 1 93.94 330 GLY B C 1
ATOM 5501 O O . GLY B 1 330 ? 4.648 -31.844 -22.344 1 93.94 330 GLY B O 1
ATOM 5502 N N . PRO B 1 331 ? 6.887 -31.734 -22.047 1 95.06 331 PRO B N 1
ATOM 5503 C CA . PRO B 1 331 ? 7.031 -33.188 -21.891 1 95.06 331 PRO B CA 1
ATOM 5504 C C . PRO B 1 331 ? 6.34 -33.688 -20.625 1 95.06 331 PRO B C 1
ATOM 5506 O O . PRO B 1 331 ? 6.035 -34.875 -20.531 1 95.06 331 PRO B O 1
ATOM 5509 N N . PHE B 1 332 ? 6.09 -32.781 -19.734 1 94.94 332 PHE B N 1
ATOM 5510 C CA . PHE B 1 332 ? 5.469 -33.219 -18.484 1 94.94 332 PHE B CA 1
ATOM 5511 C C . PHE B 1 332 ? 4.027 -32.719 -18.406 1 94.94 332 PHE B C 1
ATOM 5513 O O . PHE B 1 332 ? 3.496 -32.531 -17.312 1 94.94 332 PHE B O 1
ATOM 5520 N N . LYS B 1 333 ? 3.404 -32.438 -19.5 1 96.12 333 LYS B N 1
ATOM 5521 C CA . LYS B 1 333 ? 1.973 -32.188 -19.656 1 96.12 333 LYS B CA 1
ATOM 5522 C C . LYS B 1 333 ? 1.482 -31.094 -18.719 1 96.12 333 LYS B C 1
ATOM 5524 O O . LYS B 1 333 ? 0.516 -31.297 -17.984 1 96.12 333 LYS B O 1
ATOM 5529 N N . GLY B 1 334 ? 2.141 -29.969 -18.75 1 97.94 334 GLY B N 1
ATOM 5530 C CA . GLY B 1 334 ? 1.708 -28.797 -18 1 97.94 334 GLY B CA 1
ATOM 5531 C C . GLY B 1 334 ? 2.496 -28.578 -16.734 1 97.94 334 GLY B C 1
ATOM 5532 O O . GLY B 1 334 ? 2.293 -27.578 -16.031 1 97.94 334 GLY B O 1
ATOM 5533 N N . TYR B 1 335 ? 3.35 -29.531 -16.422 1 98.12 335 TYR B N 1
ATOM 5534 C CA . TYR B 1 335 ? 4.238 -29.375 -15.273 1 98.12 335 TYR B CA 1
ATOM 5535 C C . TYR B 1 335 ? 5.652 -29.016 -15.727 1 98.12 335 TYR B C 1
ATOM 5537 O O . TYR B 1 335 ? 5.996 -29.188 -16.891 1 98.12 335 TYR B O 1
ATOM 5545 N N . ILE B 1 336 ? 6.398 -28.469 -14.828 1 98 336 ILE B N 1
ATOM 5546 C CA . ILE B 1 336 ? 7.797 -28.141 -15.062 1 98 336 ILE B CA 1
ATOM 5547 C C . ILE B 1 336 ? 8.617 -28.406 -13.805 1 98 336 ILE B C 1
ATOM 5549 O O . ILE B 1 336 ? 8.133 -28.219 -12.688 1 98 336 ILE B O 1
ATOM 5553 N N . GLU B 1 337 ? 9.836 -28.906 -14.016 1 98.31 337 GLU B N 1
ATOM 5554 C CA . GLU B 1 337 ? 10.773 -29.156 -12.93 1 98.31 337 GLU B CA 1
ATOM 5555 C C . GLU B 1 337 ? 11.695 -27.953 -12.719 1 98.31 337 GLU B C 1
ATOM 5557 O O . GLU B 1 337 ? 12.469 -27.594 -13.609 1 98.31 337 GLU B O 1
ATOM 5562 N N . VAL B 1 338 ? 11.648 -27.391 -11.523 1 98.62 338 VAL B N 1
ATOM 5563 C CA . VAL B 1 338 ? 12.383 -26.156 -11.242 1 98.62 338 VAL B CA 1
ATOM 5564 C C . VAL B 1 338 ? 13.484 -26.438 -10.227 1 98.62 338 VAL B C 1
ATOM 5566 O O . VAL B 1 338 ? 13.211 -26.859 -9.102 1 98.62 338 VAL B O 1
ATOM 5569 N N . SER B 1 339 ? 14.688 -26.188 -10.625 1 98.5 339 SER B N 1
ATOM 5570 C CA . SER B 1 339 ? 15.797 -26.438 -9.711 1 98.5 339 SER B CA 1
ATOM 5571 C C . SER B 1 339 ? 15.789 -25.469 -8.547 1 98.5 339 SER B C 1
ATOM 5573 O O . SER B 1 339 ? 15.234 -24.375 -8.648 1 98.5 339 SER B O 1
ATOM 5575 N N . GLU B 1 340 ? 16.406 -25.859 -7.453 1 98.44 340 GLU B N 1
ATOM 5576 C CA . GLU B 1 340 ? 16.453 -25.031 -6.254 1 98.44 340 GLU B CA 1
ATOM 5577 C C . GLU B 1 340 ? 17.141 -23.688 -6.543 1 98.44 340 GLU B C 1
ATOM 5579 O O . GLU B 1 340 ? 16.625 -22.625 -6.168 1 98.44 340 GLU B O 1
ATOM 5584 N N . PRO B 1 341 ? 18.266 -23.625 -7.289 1 98.25 341 PRO B N 1
ATOM 5585 C CA . PRO B 1 341 ? 18.875 -22.312 -7.562 1 98.25 341 PRO B CA 1
ATOM 5586 C C . PRO B 1 341 ? 17.984 -21.406 -8.406 1 98.25 341 PRO B C 1
ATOM 5588 O O . PRO B 1 341 ? 17.922 -20.203 -8.172 1 98.25 341 PRO B O 1
ATOM 5591 N N . TYR B 1 342 ? 17.312 -22 -9.406 1 98.38 342 TYR B N 1
ATOM 5592 C CA . TYR B 1 342 ? 16.375 -21.188 -10.195 1 98.38 342 TYR B CA 1
ATOM 5593 C C . TYR B 1 342 ? 15.266 -20.625 -9.32 1 98.38 342 TYR B C 1
ATOM 5595 O O . TYR B 1 342 ? 14.945 -19.438 -9.414 1 98.38 342 TYR B O 1
ATOM 5603 N N . PHE B 1 343 ? 14.734 -21.5 -8.453 1 98.75 343 PHE B N 1
ATOM 5604 C CA . PHE B 1 343 ? 13.703 -21.078 -7.512 1 98.75 343 PHE B CA 1
ATOM 5605 C C . PHE B 1 343 ? 14.219 -19.938 -6.633 1 98.75 343 PHE B C 1
ATOM 5607 O O . PHE B 1 343 ? 13.555 -18.906 -6.488 1 98.75 343 PHE B O 1
ATOM 5614 N N . ALA B 1 344 ? 15.359 -20.094 -6.086 1 98.69 344 ALA B N 1
ATOM 5615 C CA . ALA B 1 344 ? 15.922 -19.125 -5.141 1 98.69 344 ALA B CA 1
ATOM 5616 C C . ALA B 1 344 ? 16.094 -17.766 -5.793 1 98.69 344 ALA B C 1
ATOM 5618 O O . ALA B 1 344 ? 15.742 -16.734 -5.207 1 98.69 344 ALA B O 1
ATOM 5619 N N . ILE B 1 345 ? 16.547 -17.75 -7.004 1 98.31 345 ILE B N 1
ATOM 5620 C CA . ILE B 1 345 ? 16.922 -16.5 -7.672 1 98.31 345 ILE B CA 1
ATOM 5621 C C . ILE B 1 345 ? 15.688 -15.812 -8.234 1 98.31 345 ILE B C 1
ATOM 5623 O O . ILE B 1 345 ? 15.586 -14.586 -8.211 1 98.31 345 ILE B O 1
ATOM 5627 N N . ASN B 1 346 ? 14.719 -16.578 -8.664 1 98.44 346 ASN B N 1
ATOM 5628 C CA . ASN B 1 346 ? 13.672 -15.992 -9.492 1 98.44 346 ASN B CA 1
ATOM 5629 C C . ASN B 1 346 ? 12.367 -15.82 -8.711 1 98.44 346 ASN B C 1
ATOM 5631 O O . ASN B 1 346 ? 11.398 -15.258 -9.227 1 98.44 346 ASN B O 1
ATOM 5635 N N . THR B 1 347 ? 12.344 -16.25 -7.438 1 98.75 347 THR B N 1
ATOM 5636 C CA . THR B 1 347 ? 11.148 -16.109 -6.613 1 98.75 347 THR B CA 1
ATOM 5637 C C . THR B 1 347 ? 10.961 -14.648 -6.195 1 98.75 347 THR B C 1
ATOM 5639 O O . THR B 1 347 ? 11.914 -14 -5.754 1 98.75 347 THR B O 1
ATOM 5642 N N . VAL B 1 348 ? 9.766 -14.188 -6.352 1 98.69 348 VAL B N 1
ATOM 5643 C CA . VAL B 1 348 ? 9.422 -12.852 -5.863 1 98.69 348 VAL B CA 1
ATOM 5644 C C . VAL B 1 348 ? 8.586 -12.969 -4.59 1 98.69 348 VAL B C 1
ATOM 5646 O O . VAL B 1 348 ? 8.852 -12.281 -3.602 1 98.69 348 VAL B O 1
ATOM 5649 N N . SER B 1 349 ? 7.594 -13.836 -4.645 1 98.75 349 SER B N 1
ATOM 5650 C CA . SER B 1 349 ? 6.777 -14.016 -3.449 1 98.75 349 SER B CA 1
ATOM 5651 C C . SER B 1 349 ? 6.109 -15.391 -3.439 1 98.75 349 SER B C 1
ATOM 5653 O O . SER B 1 349 ? 6.117 -16.094 -4.449 1 98.75 349 SER B O 1
ATOM 5655 N N . LEU B 1 350 ? 5.621 -15.766 -2.27 1 98.94 350 LEU B N 1
ATOM 5656 C CA . LEU B 1 350 ? 4.902 -17.016 -2.059 1 98.94 350 LEU B CA 1
ATOM 5657 C C . LEU B 1 350 ? 3.607 -16.781 -1.291 1 98.94 350 LEU B C 1
ATOM 5659 O O . LEU B 1 350 ? 3.508 -15.828 -0.512 1 98.94 350 LEU B O 1
ATOM 5663 N N . VAL B 1 351 ? 2.623 -17.594 -1.55 1 98.94 351 VAL B N 1
ATOM 5664 C CA . VAL B 1 351 ? 1.503 -17.797 -0.638 1 98.94 351 VAL B CA 1
ATOM 5665 C C . VAL B 1 351 ? 1.566 -19.219 -0.055 1 98.94 351 VAL B C 1
ATOM 5667 O O . VAL B 1 351 ? 1.584 -20.203 -0.796 1 98.94 351 VAL B O 1
ATOM 5670 N N . VAL B 1 352 ? 1.59 -19.297 1.273 1 98.88 352 VAL B N 1
ATOM 5671 C CA . VAL B 1 352 ? 1.849 -20.547 1.967 1 98.88 352 VAL B CA 1
ATOM 5672 C C . VAL B 1 352 ? 0.733 -20.828 2.973 1 98.88 352 VAL B C 1
ATOM 5674 O O . VAL B 1 352 ? 0.318 -19.922 3.709 1 98.88 352 VAL B O 1
ATOM 5677 N N . PRO B 1 353 ? 0.168 -22.062 2.973 1 98.88 353 PRO B N 1
ATOM 5678 C CA . PRO B 1 353 ? -0.691 -22.391 4.113 1 98.88 353 PRO B CA 1
ATOM 5679 C C . PRO B 1 353 ? 0.004 -22.172 5.457 1 98.88 353 PRO B C 1
ATOM 5681 O O . PRO B 1 353 ? 1.103 -22.688 5.68 1 98.88 353 PRO B O 1
ATOM 5684 N N . LYS B 1 354 ? -0.624 -21.438 6.301 1 98.62 354 LYS B N 1
ATOM 5685 C CA . LYS B 1 354 ? -0.053 -21.094 7.598 1 98.62 354 LYS B CA 1
ATOM 5686 C C . LYS B 1 354 ? 0.293 -22.344 8.398 1 98.62 354 LYS B C 1
ATOM 5688 O O . LYS B 1 354 ? 1.283 -22.375 9.133 1 98.62 354 LYS B O 1
ATOM 5693 N N . ALA B 1 355 ? -0.5 -23.391 8.227 1 98.38 355 ALA B N 1
ATOM 5694 C CA . ALA B 1 355 ? -0.318 -24.656 8.945 1 98.38 355 ALA B CA 1
ATOM 5695 C C . ALA B 1 355 ? 1.015 -25.297 8.586 1 98.38 355 ALA B C 1
ATOM 5697 O O . ALA B 1 355 ? 1.504 -26.172 9.312 1 98.38 355 ALA B O 1
ATOM 5698 N N . ALA B 1 356 ? 1.604 -24.922 7.488 1 98.5 356 ALA B N 1
ATOM 5699 C CA . ALA B 1 356 ? 2.873 -25.5 7.043 1 98.5 356 ALA B CA 1
ATOM 5700 C C . ALA B 1 356 ? 4.047 -24.859 7.789 1 98.5 356 ALA B C 1
ATOM 5702 O O . ALA B 1 356 ? 5.168 -25.375 7.734 1 98.5 356 ALA B O 1
ATOM 5703 N N . LEU B 1 357 ? 3.848 -23.766 8.445 1 98.62 357 LEU B N 1
ATOM 5704 C CA . LEU B 1 357 ? 4.918 -23.094 9.18 1 98.62 357 LEU B CA 1
ATOM 5705 C C . LEU B 1 357 ? 5.238 -23.844 10.469 1 98.62 357 LEU B C 1
ATOM 5707 O O . LEU B 1 357 ? 4.336 -24.328 11.148 1 98.62 357 LEU B O 1
ATOM 5711 N N . THR B 1 358 ? 6.465 -23.875 10.836 1 97.19 358 THR B N 1
ATOM 5712 C CA . THR B 1 358 ? 6.844 -24.438 12.125 1 97.19 358 THR B CA 1
ATOM 5713 C C . THR B 1 358 ? 6.375 -23.547 13.266 1 97.19 358 THR B C 1
ATOM 5715 O O . THR B 1 358 ? 6.125 -22.359 13.07 1 97.19 358 THR B O 1
ATOM 5718 N N . LYS B 1 359 ? 6.32 -24.125 14.414 1 97 359 LYS B N 1
ATOM 5719 C CA . LYS B 1 359 ? 5.969 -23.359 15.602 1 97 359 LYS B CA 1
ATOM 5720 C C . LYS B 1 359 ? 6.965 -22.219 15.836 1 97 359 LYS B C 1
ATOM 5722 O O . LYS B 1 359 ? 6.574 -21.109 16.203 1 97 359 LYS B O 1
ATOM 5727 N N . GLU B 1 360 ? 8.195 -22.5 15.562 1 97.56 360 GLU B N 1
ATOM 5728 C CA . GLU B 1 360 ? 9.258 -21.516 15.758 1 97.56 360 GLU B CA 1
ATOM 5729 C C . GLU B 1 360 ? 9.086 -20.328 14.805 1 97.56 360 GLU B C 1
ATOM 5731 O O . GLU B 1 360 ? 9.211 -19.172 15.219 1 97.56 360 GLU B O 1
ATOM 5736 N N . LEU B 1 361 ? 8.844 -20.625 13.57 1 98 361 LEU B N 1
ATOM 5737 C CA . LEU B 1 361 ? 8.688 -19.562 12.594 1 98 361 LEU B CA 1
ATOM 5738 C C . LEU B 1 361 ? 7.445 -18.734 12.891 1 98 361 LEU B C 1
ATOM 5740 O O . LEU B 1 361 ? 7.469 -17.5 12.766 1 98 361 LEU B O 1
ATOM 5744 N N . LYS B 1 362 ? 6.34 -19.375 13.297 1 98.06 362 LYS B N 1
ATOM 5745 C CA . LYS B 1 362 ? 5.133 -18.641 13.688 1 98.06 362 LYS B CA 1
ATOM 5746 C C . LYS B 1 362 ? 5.422 -17.656 14.812 1 98.06 362 LYS B C 1
ATOM 5748 O O . LYS B 1 362 ? 4.965 -16.516 14.781 1 98.06 362 LYS B O 1
ATOM 5753 N N . LYS B 1 363 ? 6.176 -18.109 15.75 1 97.56 363 LYS B N 1
ATOM 5754 C CA . LYS B 1 363 ? 6.543 -17.25 16.875 1 97.56 363 LYS B CA 1
ATOM 5755 C C . LYS B 1 363 ? 7.371 -16.062 16.406 1 97.56 363 LYS B C 1
ATOM 5757 O O . LYS B 1 363 ? 7.113 -14.922 16.812 1 97.56 363 LYS B O 1
ATOM 5762 N N . LYS B 1 364 ? 8.352 -16.312 15.484 1 97.62 364 LYS B N 1
ATOM 5763 C CA . LYS B 1 364 ? 9.203 -15.25 14.961 1 97.62 364 LYS B CA 1
ATOM 5764 C C . LYS B 1 364 ? 8.383 -14.203 14.219 1 97.62 364 LYS B C 1
ATOM 5766 O O . LYS B 1 364 ? 8.719 -13.016 14.242 1 97.62 364 LYS B O 1
ATOM 5771 N N . LEU B 1 365 ? 7.297 -14.656 13.617 1 97.62 365 LEU B N 1
ATOM 5772 C CA . LEU B 1 365 ? 6.5 -13.773 12.773 1 97.62 365 LEU B CA 1
ATOM 5773 C C . LEU B 1 365 ? 5.316 -13.203 13.547 1 97.62 365 LEU B C 1
ATOM 5775 O O . LEU B 1 365 ? 4.543 -12.406 13.008 1 97.62 365 LEU B O 1
ATOM 5779 N N . GLY B 1 366 ? 5.059 -13.656 14.797 1 95.06 366 GLY B N 1
ATOM 5780 C CA . GLY B 1 366 ? 3.943 -13.203 15.617 1 95.06 366 GLY B CA 1
ATOM 5781 C C . GLY B 1 366 ? 2.607 -13.766 15.164 1 95.06 366 GLY B C 1
ATOM 5782 O O . GLY B 1 366 ? 1.595 -13.07 15.188 1 95.06 366 GLY B O 1
ATOM 5783 N N . LEU B 1 367 ? 2.656 -14.875 14.68 1 94 367 LEU B N 1
ATOM 5784 C CA . LEU B 1 367 ? 1.463 -15.547 14.172 1 94 367 LEU B CA 1
ATOM 5785 C C . LEU B 1 367 ? 0.941 -16.562 15.18 1 94 367 LEU B C 1
ATOM 5787 O O . LEU B 1 367 ? 1.72 -17.156 15.93 1 94 367 LEU B O 1
#

Radius of gyration: 31.15 Å; Cα contacts (8 Å, |Δi|>4): 1437; chains: 2; bounding box: 57×152×95 Å

pLDDT: mean 93.64, std 13.57, range [21.11, 98.94]

Foldseek 3Di:
DPPDPPPPPPPPPPPPPPLPDDQWFFLFFFDWDDFAAQAAAQELLLVALVRQLQSVCVLVVLDGAAWASLQLLLVLLLVLLVLCVVVLNPFFQDRFAHNLSNLVSCVVFAIDGCVQFQFPVGRHAHCVCVSVVLSVLSNVQSVDPPRDPCSSVVSVVSCCVRGRDGDQWDDDPHDIDGRNCCRCPRSVRDSVQKAKAFEADVDDALEKAQADARRHRVRDIHHYHHLVVVLVLQQQCLSVNHKKKFFWDPPDLQNDVQQQERAQAPDVVQSPDSHHDPPHDHDDDHNVLLNVCVVVVVAHRRHMWMFRGWIAHPVGWIWTWIAGNNALHHSNGRIHTYTSRRRSNTTGMMMTRPVSDDPVSCVSNVD/DDPDDPDPPPPPPPPPPPLPDDQWFFLFFFDWDDFAAQAAAQELLLVALVRQLQSVCVLVVLDGAAWASLQLLLVLLLVLLVLCVVVLNPFFQDRFAHNLSNLVSCVVFAIDGCVQFQFPVGRHAHCVCVSVVLSVLSNVQSVDPPRDPCSSVVSVVSCCVRGRDGDQWDDDPHDIDGRNCCRCPRSVRDSVQKAKAFEADVDDALEKAQADARRHRVRDIHHYHHLVVVLVLQQQCLSVNHKKKFFWDPPDLQNDVQQQERAQAPDVVQSPDSHHDPPHDHDDDHNVLLNVCVVVVVAHRRHMWMFRGWIAHPVGWIWTWIAGNNALHHSNGRIHTYTSRRRSNTTGMMMTRPVSDDPVSCVSNVD

InterPro domains:
  IPR000668 Peptidase C1A, papain C-terminal [PF00112] (29-73)
  IPR004134 Peptidase C1B, bleomycin hydrolase [PF03051] (155-364)
  IPR004134 Peptidase C1B, bleomycin hydrolase [PIRSF005700] (26-363)
  IPR004134 Peptidase C1B, bleomycin hydrolase [PTHR10363] (157-363)
  IPR038765 Papain-like cysteine peptidase superfamily [SSF54001] (28-361)

Organism: NCBI:txid1503925